Protein AF-A0A284VRV0-F1 (afdb_monomer)

Foldseek 3Di:
DVVVVVVVVVLPDDDDFPDDFDFLVVVVVVCVVPLCQQQFALRVLLCLQCPVWDQDLNDIAGCCQPDDPNDAQFPRVLVSLVSVLSVVQSVCVVVLFGFAAEEEAAPQLCQVVNVVSSLVSLQVCCVVRWYKAKWWDDPPDTGGQLQRDHSLQQQQAPLHLADPVSNVVSCVSPYYHRDPVVSVVSVVQLQVLLVVVVVVVPDDDDPDSSVSNVPPPDPVVSSVSRRVTMTMGTDGAQEAEDELQPPCCVVCVVSRSSSFFSEEYEYEYDPVCLQVRDLVSLVQLVCLRNLFHQDPVRHTGRGRHRHYYYDNDFVVSNVVRHPCPVRHDYRARYQQAALVSLLVLLVVLPFQEPAEFPCLSSLVSLLQNLFQDDDDALVVSVLQNVLRNCVRVVHDDDPVSVVVCCVQPPPPGYGSTPSPTGDGSVRSSVVRNVLDDHHHYNALVVSLVVLVVQCVDPSRVSSSVNSNVLSLLLLLLLLLLLVLQVLVHDPRASVNLQVLVVVLVVLLCCVPPVVDQWDQDPPPGIDGSLVVNLVSCVSSQQCPPNCPLVSVLQVVCCVVPVDGDGPSRSSSVCVVSGHCDPVNVVLAPLVCLQVVHDDDPNNVVSLVSSLVNCCPHVPDDNVNSSSSSSSNSVVVVD

Radius of gyration: 34.04 Å; Cα contacts (8 Å, |Δi|>4): 963; chains: 1; bounding box: 85×49×105 Å

Mean predicted aligned error: 9.81 Å

Solvent-accessible surface area (backbone atoms only — not comparable to full-atom values): 34492 Å² total; per-residue (Å²): 126,74,68,69,55,59,63,54,56,65,72,71,66,84,90,75,69,93,60,85,60,42,42,46,59,58,50,52,51,49,36,72,76,39,48,71,48,50,54,51,27,30,48,48,53,36,51,62,45,48,43,80,53,43,80,54,94,88,40,71,42,41,44,46,42,66,42,79,97,48,45,49,76,46,59,60,66,42,49,44,49,41,54,51,44,40,47,49,33,40,58,31,51,83,73,52,29,41,53,33,34,30,39,30,28,38,83,87,30,50,68,67,55,53,52,57,44,49,54,52,52,52,46,55,43,42,73,78,54,58,36,46,15,40,29,36,45,62,86,96,42,81,47,66,45,77,44,49,49,56,58,56,17,72,55,36,14,91,86,41,68,65,47,67,70,60,22,57,68,53,37,79,53,40,59,44,69,53,46,63,70,54,44,56,50,49,58,54,50,54,46,56,48,52,49,54,51,49,70,71,64,79,64,80,94,67,94,47,61,56,63,52,48,60,64,55,83,52,68,64,62,61,45,49,51,43,39,70,36,33,35,31,34,72,52,71,83,22,64,31,76,47,49,63,67,42,92,56,36,81,74,48,44,64,61,44,47,31,44,8,25,61,20,35,34,39,35,39,43,54,61,91,42,49,83,72,42,61,67,68,53,57,51,52,53,55,26,49,24,53,37,50,34,74,44,97,88,70,44,66,36,63,76,43,50,36,44,41,32,39,33,58,45,60,67,68,58,48,58,72,52,40,100,43,69,93,46,48,42,80,31,52,35,51,55,58,50,20,36,68,31,44,24,54,54,56,67,70,59,70,65,69,42,70,42,67,27,68,65,42,55,50,37,51,16,40,27,37,40,37,31,16,52,93,64,95,45,56,69,59,46,51,54,50,53,54,41,34,40,33,55,67,71,65,42,89,69,54,73,68,44,46,52,56,46,46,77,37,57,37,96,90,47,69,40,72,32,36,62,92,46,50,57,45,70,69,55,51,49,51,54,51,57,71,67,47,45,90,80,34,61,48,24,53,54,58,52,48,54,52,34,56,60,42,33,73,39,84,87,29,26,60,25,25,50,54,29,51,52,51,48,51,38,47,27,40,34,52,53,49,51,25,46,32,23,57,73,72,34,95,88,51,41,69,68,54,53,36,50,54,44,52,49,43,52,52,50,51,45,35,43,73,76,65,66,42,66,58,41,80,42,90,98,78,42,81,41,47,40,68,61,54,44,45,56,48,26,50,61,61,37,26,37,39,78,79,28,50,54,38,53,53,50,54,50,53,44,31,74,76,66,76,44,84,76,53,50,73,57,43,33,58,78,40,57,83,30,53,40,84,45,73,67,57,60,72,52,46,60,41,71,48,52,57,67,75,54,90,68,55,74,68,48,44,53,46,48,48,55,36,39,50,40,32,29,75,76,59,63,28,53,71,73,29,26,53,31,31,51,36,54,28,24,55,64,72,74,108

pLDDT: mean 85.94, std 11.88, range [25.3, 97.81]

Organism: NCBI:txid1392998

Nearest PDB structures (foldseek):
  8ui8-assembly1_E  TM=3.473E-01  e=2.242E-02  Homo sapiens
  8vxm-assembly1_A  TM=2.000E-01  e=1.818E+00  Escherichia coli K-12
  2fxa-assembly3_A  TM=1.779E-01  e=6.002E+00  Bacillus subtilis
  2j4g-assembly2_B  TM=1.588E-01  e=4.958E+00  Bacteroides thetaiotaomicron VPI-5482
  1oe9-assembly1_A  TM=8.820E-02  e=3.225E+00  Gallus gallus

Structure (mmCIF, N/CA/C/O backbone):
data_AF-A0A284VRV0-F1
#
_entry.id   AF-A0A284VRV0-F1
#
loop_
_atom_site.group_PDB
_atom_site.id
_atom_site.type_symbol
_atom_site.label_atom_id
_atom_site.label_alt_id
_atom_site.label_comp_id
_atom_site.label_asym_id
_atom_site.label_entity_id
_atom_site.label_seq_id
_atom_site.pdbx_PDB_ins_code
_atom_site.Cartn_x
_atom_site.Cartn_y
_atom_site.Cartn_z
_atom_site.occupancy
_atom_site.B_iso_or_equiv
_atom_site.auth_seq_id
_atom_site.auth_comp_id
_atom_site.auth_asym_id
_atom_site.auth_atom_id
_atom_site.pdbx_PDB_model_num
ATOM 1 N N . MET A 1 1 ? 28.123 -23.077 -3.177 1.00 32.94 1 MET A N 1
ATOM 2 C CA . MET A 1 1 ? 28.560 -23.080 -4.598 1.00 32.94 1 MET A CA 1
ATOM 3 C C . MET A 1 1 ? 27.574 -23.756 -5.561 1.00 32.94 1 MET A C 1
ATOM 5 O O . MET A 1 1 ? 27.633 -23.444 -6.743 1.00 32.94 1 MET A O 1
ATOM 9 N N . ALA A 1 2 ? 26.661 -24.632 -5.108 1.00 25.94 2 ALA A N 1
ATOM 10 C CA . ALA A 1 2 ? 25.619 -25.221 -5.966 1.00 25.94 2 ALA A CA 1
ATOM 11 C C . ALA A 1 2 ? 24.313 -24.391 -6.037 1.00 25.94 2 ALA A C 1
ATOM 13 O O . ALA A 1 2 ? 23.621 -24.441 -7.048 1.00 25.94 2 ALA A O 1
ATOM 14 N N . GLU A 1 3 ? 24.003 -23.581 -5.017 1.00 25.30 3 GLU A N 1
ATOM 15 C CA . GLU A 1 3 ? 22.788 -22.741 -4.987 1.00 25.30 3 GLU A CA 1
ATOM 16 C C . GLU A 1 3 ? 22.886 -21.486 -5.866 1.00 25.30 3 GLU A C 1
ATOM 18 O O . GLU A 1 3 ? 21.917 -21.110 -6.509 1.00 25.30 3 GLU A O 1
ATOM 23 N N . THR A 1 4 ? 24.080 -20.916 -6.033 1.00 31.72 4 THR A N 1
ATOM 24 C CA . THR A 1 4 ? 24.307 -19.696 -6.833 1.00 31.72 4 THR A CA 1
ATOM 25 C C . THR A 1 4 ? 24.143 -19.915 -8.346 1.00 31.72 4 THR A C 1
ATOM 27 O O . THR A 1 4 ? 23.910 -18.972 -9.093 1.00 31.72 4 THR A O 1
ATOM 30 N N . LYS A 1 5 ? 24.230 -21.168 -8.824 1.00 27.56 5 LYS A N 1
ATOM 31 C CA . LYS A 1 5 ? 23.972 -21.518 -10.235 1.00 27.56 5 LYS A CA 1
ATOM 32 C C . LYS A 1 5 ? 22.479 -21.654 -10.559 1.00 27.56 5 LYS A C 1
ATOM 34 O O . LYS A 1 5 ? 22.118 -21.573 -11.732 1.00 27.56 5 LYS A O 1
ATOM 39 N N . LYS A 1 6 ? 21.610 -21.856 -9.558 1.00 27.56 6 LYS A N 1
ATOM 40 C CA . LYS A 1 6 ? 20.159 -21.985 -9.781 1.00 27.56 6 LYS A CA 1
ATOM 41 C C . LYS A 1 6 ? 19.500 -20.646 -10.131 1.00 27.56 6 LYS A C 1
ATOM 43 O O . LYS A 1 6 ? 18.584 -20.654 -10.948 1.00 27.56 6 LYS A O 1
ATOM 48 N N . ASP A 1 7 ? 20.010 -19.525 -9.621 1.00 36.47 7 ASP A N 1
ATOM 49 C CA . ASP A 1 7 ? 19.468 -18.192 -9.932 1.00 36.47 7 ASP A CA 1
ATOM 50 C C . ASP A 1 7 ? 19.921 -17.654 -11.299 1.00 36.47 7 ASP A C 1
ATOM 52 O O . ASP A 1 7 ? 19.131 -17.047 -12.019 1.00 36.47 7 ASP A O 1
ATOM 56 N N . ILE A 1 8 ? 21.146 -17.972 -11.733 1.00 31.98 8 ILE A N 1
ATOM 57 C CA . ILE A 1 8 ? 21.665 -17.569 -13.055 1.00 31.98 8 ILE A CA 1
ATOM 58 C C . ILE A 1 8 ? 21.028 -18.390 -14.189 1.00 31.98 8 ILE A C 1
ATOM 60 O O . ILE A 1 8 ? 20.723 -17.859 -15.254 1.00 31.98 8 ILE A O 1
ATOM 64 N N . ASN A 1 9 ? 20.719 -19.671 -13.963 1.00 30.38 9 ASN A N 1
ATOM 65 C CA . ASN A 1 9 ? 20.021 -20.478 -14.971 1.00 30.38 9 ASN A CA 1
ATOM 66 C C . ASN A 1 9 ? 18.558 -20.045 -15.186 1.00 30.38 9 ASN A C 1
ATOM 68 O O . ASN A 1 9 ? 17.996 -20.324 -16.241 1.00 30.38 9 ASN A O 1
ATOM 72 N N . LYS A 1 10 ? 17.964 -19.308 -14.236 1.00 31.97 10 LYS A N 1
ATOM 73 C CA . LYS A 1 10 ? 16.644 -18.671 -14.387 1.00 31.97 10 LYS A CA 1
ATOM 74 C C . LYS A 1 10 ? 16.702 -17.348 -15.170 1.00 31.97 10 LYS A C 1
ATOM 76 O O . LYS A 1 10 ? 15.667 -16.850 -15.600 1.00 31.97 10 LYS A O 1
ATOM 81 N N . LEU A 1 11 ? 17.900 -16.785 -15.363 1.00 34.78 11 LEU A N 1
ATOM 82 C CA . LEU A 1 11 ? 18.163 -15.616 -16.212 1.00 34.78 11 LEU A CA 1
ATOM 83 C C . LEU A 1 11 ? 18.418 -15.992 -17.682 1.00 34.78 11 LEU A C 1
ATOM 85 O O . LEU A 1 11 ? 18.244 -15.146 -18.550 1.00 34.78 11 LEU A O 1
ATOM 89 N N . HIS A 1 12 ? 18.788 -17.246 -17.968 1.00 28.36 12 HIS A N 1
ATOM 90 C CA . HIS A 1 12 ? 19.151 -17.706 -19.316 1.00 28.36 12 HIS A CA 1
ATOM 91 C C . HIS A 1 12 ? 18.049 -18.455 -20.081 1.00 28.36 12 HIS A C 1
ATOM 93 O O . HIS A 1 12 ? 18.248 -18.790 -21.249 1.00 28.36 12 HIS A O 1
ATOM 99 N N . SER A 1 13 ? 16.892 -18.723 -19.474 1.00 32.75 13 SER A N 1
ATOM 100 C CA . SER A 1 13 ? 15.768 -19.337 -20.183 1.00 32.75 13 SER A CA 1
ATOM 101 C C . SER A 1 13 ? 14.767 -18.275 -20.635 1.00 32.75 13 SER A C 1
ATOM 103 O O . SER A 1 13 ? 14.106 -17.688 -19.784 1.00 32.75 13 SER A O 1
ATOM 105 N N . GLN A 1 14 ? 14.603 -18.161 -21.957 1.00 39.38 14 GLN A N 1
ATOM 106 C CA . GLN A 1 14 ? 13.520 -17.506 -22.713 1.00 39.38 14 GLN A CA 1
ATOM 107 C C . GLN A 1 14 ? 13.867 -16.163 -23.370 1.00 39.38 14 GLN A C 1
ATOM 109 O O . GLN A 1 14 ? 13.970 -15.114 -22.746 1.00 39.38 14 GLN A O 1
ATOM 114 N N . THR A 1 15 ? 13.971 -16.215 -24.697 1.00 40.28 15 THR A N 1
ATOM 115 C CA . THR A 1 15 ? 13.411 -15.199 -25.601 1.00 40.28 15 THR A CA 1
ATOM 116 C C . THR A 1 15 ? 13.102 -15.901 -26.925 1.00 40.28 15 THR A C 1
ATOM 118 O O . THR A 1 15 ? 13.783 -15.743 -27.929 1.00 40.28 15 THR A O 1
ATOM 121 N N . GLN A 1 16 ? 12.100 -16.778 -26.900 1.00 41.66 16 GLN A N 1
ATOM 122 C CA . GLN A 1 16 ? 11.391 -17.187 -28.111 1.00 41.66 16 GLN A CA 1
ATOM 123 C C . GLN A 1 16 ? 9.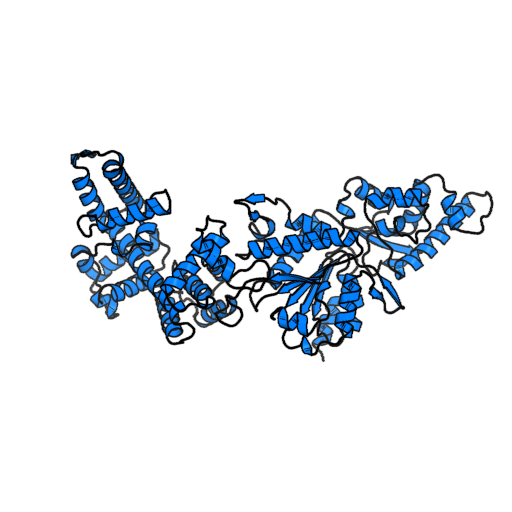949 -16.748 -27.913 1.00 41.66 16 GLN A C 1
ATOM 125 O O . GLN A 1 16 ? 9.170 -17.419 -27.240 1.00 41.66 16 GLN A O 1
ATOM 130 N N . SER A 1 17 ? 9.633 -15.573 -28.454 1.00 44.28 17 SER A N 1
ATOM 131 C CA . SER A 1 17 ? 8.262 -15.083 -28.529 1.00 44.28 17 SER A CA 1
ATOM 132 C C . SER A 1 17 ? 7.432 -16.105 -29.310 1.00 44.28 17 SER A C 1
ATOM 134 O O . SER A 1 17 ? 7.762 -16.431 -30.446 1.00 44.28 17 SER A O 1
ATOM 136 N N . LEU A 1 18 ? 6.360 -16.623 -28.704 1.00 43.12 18 LEU A N 1
ATOM 137 C CA . LEU A 1 18 ? 5.435 -17.601 -29.305 1.00 43.12 18 LEU A CA 1
ATOM 138 C C . LEU A 1 18 ? 4.545 -17.008 -30.422 1.00 43.12 18 LEU A C 1
ATOM 140 O O . LEU A 1 18 ? 3.635 -17.678 -30.907 1.00 43.12 18 LEU A O 1
ATOM 144 N N . PHE A 1 19 ? 4.771 -15.754 -30.820 1.00 54.25 19 PHE A N 1
ATOM 145 C CA . PHE A 1 19 ? 3.961 -15.047 -31.809 1.00 54.25 19 PHE A CA 1
ATOM 146 C C . PHE A 1 19 ? 4.626 -15.056 -33.189 1.00 54.25 19 PHE A C 1
ATOM 148 O O . PHE A 1 19 ? 5.822 -14.799 -33.316 1.00 54.25 19 PHE A O 1
ATOM 155 N N . SER A 1 20 ? 3.833 -15.291 -34.238 1.00 67.38 20 SER A N 1
ATOM 156 C CA . SER A 1 20 ? 4.260 -15.069 -35.622 1.00 67.38 20 SER A CA 1
ATOM 157 C C . SER A 1 20 ? 4.638 -13.597 -35.804 1.00 67.38 20 SER A C 1
ATOM 159 O O . SER A 1 20 ? 3.811 -12.720 -35.549 1.00 67.38 20 SER A O 1
ATOM 161 N N . GLY A 1 21 ? 5.879 -13.326 -36.213 1.00 82.31 21 GLY A N 1
ATOM 162 C CA . GLY A 1 21 ? 6.344 -11.957 -36.433 1.00 82.31 21 GLY A CA 1
ATOM 163 C C . GLY A 1 21 ? 5.546 -11.249 -37.531 1.00 82.31 21 GLY A C 1
ATOM 164 O O . GLY A 1 21 ? 5.240 -11.857 -38.556 1.00 82.31 21 GLY A O 1
ATOM 165 N N . ILE A 1 22 ? 5.230 -9.972 -37.314 1.00 92.94 22 ILE A N 1
ATOM 166 C CA . ILE A 1 22 ? 4.605 -9.087 -38.308 1.00 92.94 22 ILE A CA 1
ATOM 167 C C . ILE A 1 22 ? 5.677 -8.309 -39.083 1.00 92.94 22 ILE A C 1
ATOM 169 O O . ILE A 1 22 ? 6.852 -8.278 -38.685 1.00 92.94 22 ILE A O 1
ATOM 173 N N . SER A 1 23 ? 5.284 -7.691 -40.196 1.00 95.19 23 SER A N 1
ATOM 174 C CA . SER A 1 23 ? 6.172 -6.815 -40.965 1.00 95.19 23 SER A CA 1
ATOM 175 C C . SER A 1 23 ? 6.422 -5.482 -40.238 1.00 95.19 23 SER A C 1
ATOM 177 O O . SER A 1 23 ? 5.729 -5.125 -39.277 1.00 95.19 23 SER A O 1
ATOM 179 N N . PHE A 1 24 ? 7.444 -4.741 -40.662 1.00 95.25 24 PHE A N 1
ATOM 180 C CA . PHE A 1 24 ? 7.716 -3.413 -40.121 1.00 95.25 24 PHE A CA 1
ATOM 181 C C . PHE A 1 24 ? 6.648 -2.402 -40.566 1.00 95.25 24 PHE A C 1
ATOM 183 O O . PHE A 1 24 ? 6.247 -1.551 -39.769 1.00 95.25 24 PHE A O 1
ATOM 190 N N . SER A 1 25 ? 6.136 -2.521 -41.793 1.00 94.38 25 SER A N 1
ATOM 191 C CA . SER A 1 25 ? 5.016 -1.717 -42.295 1.00 94.38 25 SER A CA 1
ATOM 192 C C . SER A 1 25 ? 3.728 -1.931 -41.493 1.00 94.38 25 SER A C 1
ATOM 194 O O . SER A 1 25 ? 3.096 -0.940 -41.114 1.00 94.38 25 SER A O 1
ATOM 196 N N . ASP A 1 26 ? 3.390 -3.176 -41.137 1.00 95.06 26 ASP A N 1
ATOM 197 C CA . ASP A 1 26 ? 2.251 -3.481 -40.254 1.00 95.06 26 ASP A CA 1
ATOM 198 C C . ASP A 1 26 ? 2.418 -2.806 -38.888 1.00 95.06 26 ASP A C 1
ATOM 200 O O . ASP A 1 26 ? 1.497 -2.174 -38.371 1.00 95.06 26 ASP A O 1
ATOM 204 N N . TYR A 1 27 ? 3.622 -2.879 -38.312 1.00 95.44 27 TYR A N 1
ATOM 205 C CA . TYR A 1 27 ? 3.932 -2.185 -37.065 1.00 95.44 27 TYR A CA 1
ATOM 206 C C . TYR A 1 27 ? 3.759 -0.661 -37.188 1.00 95.44 27 TYR A C 1
ATOM 208 O O . TYR A 1 27 ? 3.165 -0.036 -36.307 1.00 95.44 27 TYR A O 1
ATOM 216 N N . LEU A 1 28 ? 4.224 -0.045 -38.281 1.00 94.62 28 LEU A N 1
ATOM 217 C CA . LEU A 1 28 ? 4.024 1.389 -38.510 1.00 94.62 28 LEU A CA 1
ATOM 218 C C . LEU A 1 28 ? 2.543 1.752 -38.664 1.00 94.62 28 LEU A C 1
ATOM 220 O O . LEU A 1 28 ? 2.145 2.832 -38.223 1.00 94.62 28 LEU A O 1
ATOM 224 N N . ALA A 1 29 ? 1.729 0.886 -39.272 1.00 94.44 29 ALA A N 1
ATOM 225 C CA . ALA A 1 29 ? 0.285 1.081 -39.351 1.00 94.44 29 ALA A CA 1
ATOM 226 C C . ALA A 1 29 ? -0.350 1.081 -37.951 1.00 94.44 29 ALA A C 1
ATOM 228 O O . ALA A 1 29 ? -1.092 2.010 -37.629 1.00 94.44 29 ALA A O 1
ATOM 229 N N . LEU A 1 30 ? 0.039 0.132 -37.091 1.00 94.56 30 LEU A N 1
ATOM 230 C CA . LEU A 1 30 ? -0.410 0.079 -35.697 1.00 94.56 30 LEU A CA 1
ATOM 231 C C . LEU A 1 30 ? -0.035 1.351 -34.921 1.00 94.56 30 LEU A C 1
ATOM 233 O O . LEU A 1 30 ? -0.879 1.924 -34.242 1.00 94.56 30 LEU A O 1
ATOM 237 N N . VAL A 1 31 ? 1.204 1.841 -35.048 1.00 93.75 31 VAL A N 1
ATOM 238 C CA . VAL A 1 31 ? 1.651 3.075 -34.365 1.00 93.75 31 VAL A CA 1
ATOM 239 C C . VAL A 1 31 ? 0.930 4.325 -34.883 1.00 93.75 31 VAL A C 1
ATOM 241 O O . VAL A 1 31 ? 0.703 5.272 -34.126 1.00 93.75 31 VAL A O 1
ATOM 244 N N . LYS A 1 32 ? 0.574 4.360 -36.174 1.00 92.94 32 LYS A N 1
ATOM 245 C CA . LYS A 1 32 ? -0.222 5.456 -36.751 1.00 92.94 32 LYS A CA 1
ATOM 246 C C . LYS A 1 32 ? -1.651 5.461 -36.212 1.00 92.94 32 LYS A C 1
ATOM 248 O O . LYS A 1 32 ? -2.198 6.547 -36.031 1.00 92.94 32 LYS A O 1
ATOM 253 N N . GLU A 1 33 ? -2.229 4.283 -35.991 1.00 93.81 33 GLU A N 1
ATOM 254 C CA . GLU A 1 33 ? -3.568 4.110 -35.424 1.00 93.81 33 GLU A CA 1
ATOM 255 C C . GLU A 1 33 ? -3.593 4.435 -33.924 1.00 93.81 33 GLU A C 1
ATOM 257 O O . GLU A 1 33 ? -4.429 5.221 -33.477 1.00 93.81 33 GLU A O 1
ATOM 262 N N . ASP A 1 34 ? -2.635 3.901 -33.164 1.00 91.19 34 ASP A N 1
ATOM 263 C CA . ASP A 1 34 ? -2.449 4.178 -31.742 1.00 91.19 34 ASP A CA 1
ATOM 264 C C . ASP A 1 34 ? -0.977 4.471 -31.416 1.00 91.19 34 ASP A C 1
ATOM 266 O O . ASP A 1 34 ? -0.129 3.581 -31.287 1.00 91.19 34 ASP A O 1
ATOM 270 N N . SER A 1 35 ? -0.678 5.752 -31.186 1.00 90.06 35 SER A N 1
ATOM 271 C CA . SER A 1 35 ? 0.667 6.202 -30.819 1.00 90.06 35 SER A CA 1
ATOM 272 C C . SER A 1 35 ? 1.127 5.693 -29.449 1.00 90.06 35 SER A C 1
ATOM 274 O O . SER A 1 35 ? 2.331 5.700 -29.175 1.00 90.06 35 SER A O 1
ATOM 276 N N . SER A 1 36 ? 0.218 5.194 -28.598 1.00 88.44 36 SER A N 1
ATOM 277 C CA . SER A 1 36 ? 0.578 4.620 -27.298 1.00 88.44 36 SER A CA 1
ATOM 278 C C . SER A 1 36 ? 1.492 3.396 -27.439 1.00 88.44 36 SER A C 1
ATOM 280 O O . SER A 1 36 ? 2.275 3.103 -26.534 1.00 88.44 36 SER A O 1
ATOM 282 N N . ILE A 1 37 ? 1.468 2.708 -28.584 1.00 91.12 37 ILE A N 1
ATOM 283 C CA . ILE A 1 37 ? 2.298 1.529 -28.866 1.00 91.12 37 ILE A CA 1
ATOM 284 C C . ILE A 1 37 ? 3.802 1.847 -28.794 1.00 91.12 37 ILE A C 1
ATOM 286 O O . ILE A 1 37 ? 4.589 1.007 -28.344 1.00 91.12 37 ILE A O 1
ATOM 290 N N . ALA A 1 38 ? 4.197 3.068 -29.161 1.00 91.00 38 ALA A N 1
ATOM 291 C CA . ALA A 1 38 ? 5.584 3.541 -29.130 1.00 91.00 38 ALA A CA 1
ATOM 292 C C . ALA A 1 38 ? 5.935 4.336 -27.849 1.00 91.00 38 ALA A C 1
ATOM 294 O O . ALA A 1 38 ? 7.030 4.890 -27.725 1.00 91.00 38 ALA A O 1
ATOM 295 N N . GLU A 1 39 ? 5.022 4.381 -26.871 1.00 89.75 39 GLU A N 1
ATOM 296 C CA . GLU A 1 39 ? 5.199 5.087 -25.599 1.00 89.75 39 GLU A CA 1
ATOM 297 C C . GLU A 1 39 ? 6.416 4.559 -24.812 1.00 89.75 39 GLU A C 1
ATOM 299 O O . GLU A 1 39 ? 6.669 3.343 -24.735 1.00 89.75 39 GLU A O 1
ATOM 304 N N . LYS A 1 40 ? 7.159 5.485 -24.188 1.00 89.56 40 LYS A N 1
ATOM 305 C CA . LYS A 1 40 ? 8.309 5.164 -23.329 1.00 89.56 40 LYS A CA 1
ATOM 306 C C . LYS A 1 40 ? 7.860 4.530 -22.013 1.00 89.56 40 LYS A C 1
ATOM 308 O O . LYS A 1 40 ? 6.751 4.765 -21.528 1.00 89.56 40 LYS A O 1
ATOM 313 N N . SER A 1 41 ? 8.748 3.768 -21.384 1.00 91.31 41 SER A N 1
ATOM 314 C CA . SER A 1 41 ? 8.482 3.020 -20.144 1.00 91.31 41 SER A CA 1
ATOM 315 C C . SER A 1 41 ? 7.861 3.874 -19.026 1.00 91.31 41 SER A C 1
ATOM 317 O O . SER A 1 41 ? 6.857 3.475 -18.436 1.00 91.31 41 SER A O 1
ATOM 319 N N . ALA A 1 42 ? 8.411 5.064 -18.765 1.00 91.06 42 ALA A N 1
ATOM 320 C CA . ALA A 1 42 ? 7.948 5.961 -17.707 1.00 91.06 42 ALA A CA 1
ATOM 321 C C . ALA A 1 42 ? 6.592 6.609 -18.007 1.00 91.06 42 ALA A C 1
ATOM 323 O O . ALA A 1 42 ? 5.771 6.759 -17.102 1.00 91.06 42 ALA A O 1
ATOM 324 N N . GLN A 1 43 ? 6.344 6.964 -19.269 1.00 91.00 43 GLN A N 1
ATOM 325 C CA . GLN A 1 43 ? 5.052 7.486 -19.721 1.00 91.00 43 GLN A CA 1
ATOM 326 C C . GLN A 1 43 ? 3.974 6.405 -19.563 1.00 91.00 43 GLN A C 1
ATOM 328 O O . GLN A 1 43 ? 2.962 6.638 -18.900 1.00 91.00 43 GLN A O 1
ATOM 333 N N . ARG A 1 44 ? 4.277 5.181 -20.016 1.00 91.94 44 ARG A N 1
ATOM 334 C CA . ARG A 1 44 ? 3.400 4.014 -19.877 1.00 91.94 44 ARG A CA 1
ATOM 335 C C . ARG A 1 44 ? 3.073 3.727 -18.418 1.00 91.94 44 ARG A C 1
ATOM 337 O O . ARG A 1 44 ? 1.906 3.578 -18.066 1.00 91.94 44 ARG A O 1
ATOM 344 N N . LEU A 1 45 ? 4.086 3.686 -17.551 1.00 92.88 45 LEU A N 1
ATOM 345 C CA . LEU A 1 45 ? 3.877 3.444 -16.125 1.00 92.88 45 LEU A CA 1
ATOM 346 C C . LEU A 1 45 ? 3.001 4.537 -15.495 1.00 92.88 45 LEU A C 1
ATOM 348 O O . LEU A 1 45 ? 2.069 4.231 -14.751 1.00 92.88 45 LEU A O 1
ATOM 352 N N . TYR A 1 46 ? 3.249 5.806 -15.833 1.00 93.44 46 TYR A N 1
ATOM 353 C CA . TYR A 1 46 ? 2.427 6.921 -15.368 1.00 93.44 46 TYR A CA 1
ATOM 354 C C . TYR A 1 46 ? 0.971 6.811 -15.843 1.00 93.44 46 TYR A C 1
ATOM 356 O O . TYR A 1 46 ? 0.062 7.023 -15.036 1.00 93.44 46 TYR A O 1
ATOM 364 N N . ARG A 1 47 ? 0.745 6.444 -17.112 1.00 92.25 47 ARG A N 1
ATOM 365 C CA . ARG A 1 47 ? -0.584 6.220 -17.702 1.00 92.25 47 ARG A CA 1
ATOM 366 C C . ARG A 1 47 ? -1.341 5.106 -16.980 1.00 92.25 47 ARG A C 1
ATOM 368 O O . ARG A 1 47 ? -2.500 5.311 -16.629 1.00 92.25 47 ARG A O 1
ATOM 375 N N . ILE A 1 48 ? -0.689 3.967 -16.724 1.00 91.62 48 ILE A N 1
ATOM 376 C CA . ILE A 1 48 ? -1.283 2.827 -16.001 1.00 91.62 48 ILE A CA 1
ATOM 377 C C . ILE A 1 48 ? -1.738 3.262 -14.604 1.00 91.62 48 ILE A C 1
ATOM 379 O O . ILE A 1 48 ? -2.891 3.056 -14.232 1.00 91.62 48 ILE A O 1
ATOM 383 N N . ILE A 1 49 ? -0.848 3.900 -13.840 1.00 93.12 49 ILE A N 1
ATOM 384 C CA . ILE A 1 49 ? -1.121 4.283 -12.448 1.00 93.12 49 ILE A CA 1
ATOM 385 C C . ILE A 1 49 ? -2.166 5.405 -12.363 1.00 93.12 49 ILE A C 1
ATOM 387 O O . ILE A 1 49 ? -3.008 5.422 -11.464 1.00 93.12 49 ILE A O 1
ATOM 391 N N . SER A 1 50 ? -2.101 6.365 -13.285 1.00 90.88 50 SER A N 1
ATOM 392 C CA . SER A 1 50 ? -2.982 7.539 -13.299 1.00 90.88 50 SER A CA 1
ATOM 393 C C . SER A 1 50 ? -4.304 7.285 -14.018 1.00 90.88 50 SER A C 1
ATOM 395 O O . SER A 1 50 ? -5.117 8.206 -14.143 1.00 90.88 50 SER A O 1
ATOM 397 N N . ALA A 1 51 ? -4.544 6.051 -14.467 1.00 85.31 51 ALA A N 1
ATOM 398 C CA . ALA A 1 51 ? -5.821 5.646 -15.020 1.00 85.31 51 ALA A CA 1
ATOM 399 C C . ALA A 1 51 ? -6.933 5.951 -14.005 1.00 85.31 51 ALA A C 1
ATOM 401 O O . ALA A 1 51 ? -6.878 5.543 -12.844 1.00 85.31 51 ALA A O 1
ATOM 402 N N . ASN A 1 52 ? -7.950 6.691 -14.449 1.00 83.62 52 ASN A N 1
ATOM 403 C CA . ASN A 1 52 ? -9.072 7.134 -13.618 1.00 83.62 52 ASN A CA 1
ATOM 404 C C . ASN A 1 52 ? -8.694 8.061 -12.452 1.00 83.62 52 ASN A C 1
ATOM 406 O O . ASN A 1 52 ? -9.441 8.118 -11.479 1.00 83.62 52 ASN A O 1
ATOM 410 N N . TYR A 1 53 ? -7.575 8.787 -12.526 1.00 84.56 53 TYR A N 1
ATOM 411 C CA . TYR A 1 53 ? -7.204 9.802 -11.536 1.00 84.56 53 TYR A CA 1
ATOM 412 C C . TYR A 1 53 ? -8.373 10.747 -11.195 1.00 84.56 53 TYR A C 1
ATOM 414 O O . TYR A 1 53 ? -9.065 11.254 -12.083 1.00 84.56 53 TYR A O 1
ATOM 422 N N . ARG A 1 54 ? -8.562 11.025 -9.898 1.00 82.25 54 ARG A N 1
ATOM 423 C CA . ARG A 1 54 ? -9.591 11.950 -9.393 1.00 82.25 54 ARG A CA 1
ATOM 424 C C . ARG A 1 54 ? -8.987 12.944 -8.410 1.00 82.25 54 ARG A C 1
ATOM 426 O O . ARG A 1 54 ? -8.029 12.648 -7.698 1.00 82.25 54 ARG A O 1
ATOM 433 N N . LYS A 1 55 ? -9.581 14.136 -8.343 1.00 72.81 55 LYS A N 1
ATOM 434 C CA . LYS A 1 55 ? -9.356 15.078 -7.239 1.00 72.81 55 LYS A CA 1
ATOM 435 C C . LYS A 1 55 ? -10.496 14.915 -6.240 1.00 72.81 55 LYS A C 1
ATOM 437 O O . LYS A 1 55 ? -11.641 15.166 -6.601 1.00 72.81 55 LYS A O 1
ATOM 442 N N . SER A 1 56 ? -10.184 14.533 -5.006 1.00 60.81 56 SER A N 1
ATOM 443 C CA . SER A 1 56 ? -11.155 14.436 -3.910 1.00 60.81 56 SER A CA 1
ATOM 444 C C . SER A 1 56 ? -10.604 15.168 -2.692 1.00 60.81 56 SER A C 1
ATOM 446 O O . SER A 1 56 ? -9.456 14.952 -2.314 1.00 60.81 56 SER A O 1
ATOM 448 N N . GLY A 1 57 ? -11.368 16.104 -2.119 1.00 56.44 57 GLY A N 1
ATOM 449 C CA . GLY A 1 57 ? -10.948 16.845 -0.919 1.00 56.44 57 GLY A CA 1
ATOM 450 C C . GLY A 1 57 ? -9.624 17.619 -1.050 1.00 56.44 57 GLY A C 1
ATOM 451 O O . GLY A 1 57 ? -8.949 17.844 -0.054 1.00 56.44 57 GLY A O 1
ATOM 452 N N . GLY A 1 58 ? -9.211 17.990 -2.270 1.00 59.16 58 GLY A N 1
ATOM 453 C CA . GLY A 1 58 ? -7.908 18.622 -2.538 1.00 59.16 58 GLY A CA 1
ATOM 454 C C . GLY A 1 58 ? -6.726 17.647 -2.651 1.00 59.16 58 GLY A C 1
ATOM 455 O O . GLY A 1 58 ? -5.643 18.057 -3.070 1.00 59.16 58 GLY A O 1
ATOM 456 N N . LEU A 1 59 ? -6.934 16.359 -2.367 1.00 61.69 59 LEU A N 1
ATOM 457 C CA . LEU A 1 59 ? -5.946 15.298 -2.531 1.00 61.69 59 LEU A CA 1
ATOM 458 C C . LEU A 1 59 ? -6.045 14.658 -3.922 1.00 61.69 59 LEU A C 1
ATOM 460 O O . LEU A 1 59 ? -7.107 14.591 -4.550 1.00 61.69 59 LEU A O 1
ATOM 464 N N . ARG A 1 60 ? -4.889 14.209 -4.416 1.00 71.88 60 ARG A N 1
ATOM 465 C CA . ARG A 1 60 ? -4.767 13.441 -5.656 1.00 71.88 60 ARG A CA 1
ATOM 466 C C . ARG A 1 60 ? -5.057 11.980 -5.351 1.00 71.88 60 ARG A C 1
ATOM 468 O O . ARG A 1 60 ? -4.275 11.353 -4.644 1.00 71.88 60 ARG A O 1
ATOM 475 N N . GLU A 1 61 ? -6.143 11.450 -5.895 1.00 78.50 61 GLU A N 1
ATOM 476 C CA . GLU A 1 61 ? -6.501 10.046 -5.731 1.00 78.50 61 GLU A CA 1
ATOM 477 C C . GLU A 1 61 ? -6.141 9.248 -6.981 1.00 78.50 61 GLU A C 1
ATOM 479 O O . GLU A 1 61 ? -6.501 9.619 -8.101 1.00 78.50 61 GLU A O 1
ATOM 484 N N . TYR A 1 62 ? -5.450 8.130 -6.765 1.00 87.56 62 TYR A N 1
ATOM 485 C CA . TYR A 1 62 ? -5.061 7.181 -7.802 1.00 87.56 62 TYR A CA 1
ATOM 486 C C . TYR A 1 62 ? -5.789 5.859 -7.537 1.00 87.56 62 TYR A C 1
ATOM 488 O O . TYR A 1 62 ? -5.306 5.066 -6.721 1.00 87.56 62 TYR A O 1
ATOM 496 N N . PRO A 1 63 ? -6.952 5.610 -8.178 1.00 86.38 63 PRO A N 1
ATOM 497 C CA . PRO A 1 63 ? -7.750 4.408 -7.927 1.00 86.38 63 PRO A CA 1
ATOM 498 C C . PRO A 1 63 ? -6.969 3.108 -8.100 1.00 86.38 63 PRO A C 1
ATOM 500 O O . PRO A 1 63 ? -7.241 2.152 -7.379 1.00 86.38 63 PRO A O 1
ATOM 503 N N . PHE A 1 64 ? -5.945 3.109 -8.965 1.00 90.00 64 PHE A N 1
ATOM 504 C CA . PHE A 1 64 ? -5.005 2.002 -9.134 1.00 90.00 64 PHE A CA 1
ATOM 505 C C . PHE A 1 64 ? -4.482 1.453 -7.798 1.00 90.00 64 PHE A C 1
ATOM 507 O O . PHE A 1 64 ? -4.424 0.246 -7.640 1.00 90.00 64 PHE A O 1
ATOM 514 N N . PHE A 1 65 ? -4.171 2.297 -6.809 1.00 89.31 65 PHE A N 1
ATOM 515 C CA . PHE A 1 65 ? -3.695 1.825 -5.502 1.00 89.31 65 PHE A CA 1
ATOM 516 C C . PHE A 1 65 ? -4.772 1.764 -4.412 1.00 89.31 65 PHE A C 1
ATOM 518 O O . PHE A 1 65 ? -4.497 1.287 -3.313 1.00 89.31 65 PHE A O 1
ATOM 525 N N . LYS A 1 66 ? -5.984 2.264 -4.669 1.00 83.38 66 LYS A N 1
ATOM 526 C CA . LYS A 1 66 ? -7.040 2.417 -3.651 1.00 83.38 66 LYS A CA 1
ATOM 527 C C . LYS A 1 66 ? -8.128 1.352 -3.760 1.00 83.38 66 LYS A C 1
ATOM 529 O O . LYS A 1 66 ? -8.749 1.001 -2.757 1.00 83.38 66 LYS A O 1
ATOM 534 N N . GLU A 1 67 ? -8.352 0.833 -4.961 1.00 84.12 67 GLU A N 1
ATOM 535 C CA . GLU A 1 67 ? -9.506 0.002 -5.288 1.00 84.12 67 GLU A CA 1
ATOM 536 C C . GLU A 1 67 ? -9.094 -1.267 -6.049 1.00 84.12 67 GLU A C 1
ATOM 538 O O . GLU A 1 67 ? -8.061 -1.333 -6.717 1.00 84.12 67 GLU A O 1
ATOM 543 N N . GLY A 1 68 ? -9.930 -2.302 -5.950 1.00 84.94 68 GLY A N 1
ATOM 544 C CA . GLY A 1 68 ? -9.749 -3.548 -6.689 1.00 84.94 68 GLY A CA 1
ATOM 545 C C . GLY A 1 68 ? -8.501 -4.343 -6.290 1.00 84.94 68 GLY A C 1
ATOM 546 O O . GLY A 1 68 ? -8.056 -4.338 -5.144 1.00 84.94 68 GLY A O 1
ATOM 547 N N . LYS A 1 69 ? -7.951 -5.076 -7.259 1.00 84.88 69 LYS A N 1
ATOM 548 C CA . LYS A 1 69 ? -6.878 -6.067 -7.051 1.00 84.88 69 LYS A CA 1
ATOM 549 C C . LYS A 1 69 ? -5.491 -5.486 -6.757 1.00 84.88 69 LYS A C 1
ATOM 551 O O . LYS A 1 69 ? -4.606 -6.220 -6.333 1.00 84.88 69 LYS A O 1
ATOM 556 N N . TYR A 1 70 ? -5.306 -4.193 -6.999 1.00 88.00 70 TYR A N 1
ATOM 557 C CA . TYR A 1 70 ? -4.048 -3.466 -6.806 1.00 88.00 70 TYR A CA 1
ATOM 558 C C . TYR A 1 70 ? -4.065 -2.593 -5.549 1.00 88.00 70 TYR A C 1
ATOM 560 O O . TYR A 1 70 ? -3.182 -1.764 -5.336 1.00 88.00 70 TYR A O 1
ATOM 568 N N . LYS A 1 71 ? -5.085 -2.784 -4.706 1.00 89.00 71 LYS A N 1
ATOM 569 C CA . LYS A 1 71 ? -5.270 -2.029 -3.478 1.00 89.00 71 LYS A CA 1
ATOM 570 C C . LYS A 1 71 ? -4.103 -2.242 -2.512 1.00 89.00 71 LYS A C 1
ATOM 572 O O . LYS A 1 71 ? -3.882 -3.353 -2.022 1.00 89.00 71 LYS A O 1
ATOM 577 N N . ILE A 1 72 ? -3.445 -1.142 -2.166 1.00 89.19 72 ILE A N 1
ATOM 578 C CA . ILE A 1 72 ? -2.494 -1.045 -1.062 1.00 89.19 72 ILE A CA 1
ATOM 579 C C . ILE A 1 72 ? -3.251 -0.468 0.133 1.00 89.19 72 ILE A C 1
ATOM 581 O O . ILE A 1 72 ? -3.950 0.537 0.013 1.00 89.19 72 ILE A O 1
ATOM 585 N N . GLU A 1 73 ? -3.167 -1.142 1.281 1.00 88.62 73 GLU A N 1
ATOM 586 C CA . GLU A 1 73 ? -3.777 -0.615 2.501 1.00 88.62 73 GLU A CA 1
ATOM 587 C C . GLU A 1 73 ? -2.911 0.513 3.053 1.00 88.62 73 GLU A C 1
ATOM 589 O O . GLU A 1 73 ? -1.730 0.331 3.353 1.00 88.62 73 GLU A O 1
ATOM 594 N N . GLY A 1 74 ? -3.533 1.676 3.196 1.00 84.38 74 GLY A N 1
ATOM 595 C CA . GLY A 1 74 ? -2.877 2.893 3.631 1.00 84.38 74 GLY A CA 1
ATOM 596 C C . GLY A 1 74 ? -1.857 3.446 2.628 1.00 84.38 74 GLY A C 1
ATOM 597 O O . GLY A 1 74 ? -1.814 3.052 1.465 1.00 84.38 74 GLY A O 1
ATOM 598 N N . LEU A 1 75 ? -1.020 4.381 3.089 1.00 87.12 75 LEU A N 1
ATOM 599 C CA . LEU A 1 75 ? 0.044 5.039 2.307 1.00 87.12 75 LEU A CA 1
ATOM 600 C C . LEU A 1 75 ? -0.446 5.937 1.165 1.00 87.12 75 LEU A C 1
ATOM 602 O O . LEU A 1 75 ? 0.363 6.310 0.316 1.00 87.12 75 LEU A O 1
ATOM 606 N N . PHE A 1 76 ? -1.721 6.332 1.130 1.00 83.75 76 PHE A N 1
ATOM 607 C CA . PHE A 1 76 ? -2.280 7.052 -0.026 1.00 83.75 76 PHE A CA 1
ATOM 608 C C . PHE A 1 76 ? -1.501 8.317 -0.390 1.00 83.75 76 PHE A C 1
ATOM 610 O O . PHE A 1 76 ? -1.281 8.616 -1.563 1.00 83.75 76 PHE A O 1
ATOM 617 N N . GLU A 1 77 ? -1.021 9.034 0.619 1.00 83.38 77 GLU A N 1
ATOM 618 C CA . GLU A 1 77 ? -0.220 10.227 0.411 1.00 83.38 77 GLU A CA 1
ATOM 619 C C . GLU A 1 77 ? 1.193 9.913 -0.119 1.00 83.38 77 GLU A C 1
ATOM 621 O O . GLU A 1 77 ? 1.619 10.507 -1.115 1.00 83.38 77 GLU A O 1
ATOM 626 N N . SER A 1 78 ? 1.879 8.916 0.455 1.00 87.69 78 SER A N 1
ATOM 627 C CA . SER A 1 78 ? 3.193 8.458 -0.014 1.00 87.69 78 SER A CA 1
ATOM 628 C C . SER A 1 78 ? 3.120 7.935 -1.450 1.00 87.69 78 SER A C 1
ATOM 630 O O . SER A 1 78 ? 3.992 8.225 -2.271 1.00 87.69 78 SER A O 1
ATOM 632 N N . LEU A 1 79 ? 2.037 7.232 -1.786 1.00 89.88 79 LEU A N 1
ATOM 633 C CA . LEU A 1 79 ? 1.733 6.795 -3.145 1.00 89.88 79 LEU A CA 1
ATOM 634 C C . LEU A 1 79 ? 1.499 7.994 -4.065 1.00 89.88 79 LEU A C 1
ATOM 636 O O . LEU A 1 79 ? 2.020 8.022 -5.175 1.00 89.88 79 LEU A O 1
ATOM 640 N N . GLY A 1 80 ? 0.815 9.041 -3.603 1.00 88.56 80 GLY A N 1
ATOM 641 C CA . GLY A 1 80 ? 0.662 10.274 -4.372 1.00 88.56 80 GLY A CA 1
ATOM 642 C C . GLY A 1 80 ? 1.990 10.966 -4.708 1.00 88.56 80 GLY A C 1
ATOM 643 O O . GLY A 1 80 ? 2.141 11.492 -5.820 1.00 88.56 80 GLY A O 1
ATOM 644 N N . ARG A 1 81 ? 2.972 10.926 -3.796 1.00 88.38 81 ARG A N 1
ATOM 645 C CA . ARG A 1 81 ? 4.353 11.377 -4.059 1.00 88.38 81 ARG A CA 1
ATOM 646 C C . ARG A 1 81 ? 5.073 10.448 -5.030 1.00 88.38 81 ARG A C 1
ATOM 648 O O . ARG A 1 81 ? 5.719 10.936 -5.954 1.00 88.38 81 ARG A O 1
ATOM 655 N N . PHE A 1 82 ? 4.913 9.136 -4.875 1.00 92.75 82 PHE A N 1
ATOM 656 C CA . PHE A 1 82 ? 5.457 8.154 -5.810 1.00 92.75 82 PHE A CA 1
ATOM 657 C C . PHE A 1 82 ? 4.988 8.423 -7.245 1.00 92.75 82 PHE A C 1
ATOM 659 O O . PHE A 1 82 ? 5.818 8.556 -8.144 1.00 92.75 82 PHE A O 1
ATOM 666 N N . VAL A 1 83 ? 3.681 8.618 -7.459 1.00 92.62 83 VAL A N 1
ATOM 667 C CA . VAL A 1 83 ? 3.144 8.917 -8.797 1.00 92.62 83 VAL A CA 1
ATOM 668 C C . VAL A 1 83 ? 3.707 10.228 -9.354 1.00 92.62 83 VAL A C 1
ATOM 670 O O . VAL A 1 83 ? 3.989 10.327 -10.548 1.00 92.62 83 VAL A O 1
ATOM 673 N N . ARG A 1 84 ? 3.934 11.235 -8.498 1.00 90.69 84 ARG A N 1
ATOM 674 C CA . ARG A 1 84 ? 4.622 12.472 -8.900 1.00 90.69 84 ARG A CA 1
ATOM 675 C C . ARG A 1 84 ? 6.067 12.201 -9.335 1.00 90.69 84 ARG A C 1
ATOM 677 O O . ARG A 1 84 ? 6.500 12.792 -10.318 1.00 90.69 84 ARG A O 1
ATOM 684 N N . GLY A 1 85 ? 6.780 11.312 -8.649 1.00 91.56 85 GLY A N 1
ATOM 685 C CA . GLY A 1 85 ? 8.113 10.855 -9.044 1.00 91.56 85 GLY A CA 1
ATOM 686 C C . GLY A 1 85 ? 8.115 10.212 -10.427 1.00 91.56 85 GLY A C 1
ATOM 687 O O . GLY A 1 85 ? 8.866 10.645 -11.296 1.00 91.56 85 GLY A O 1
ATOM 688 N N . VAL A 1 86 ? 7.204 9.267 -10.675 1.00 92.62 86 VAL A N 1
ATOM 689 C CA . VAL A 1 86 ? 7.049 8.627 -11.996 1.00 92.62 86 VAL A CA 1
ATOM 690 C C . VAL A 1 86 ? 6.724 9.663 -13.082 1.00 92.62 86 VAL A C 1
ATOM 692 O O . VAL A 1 86 ? 7.314 9.633 -14.161 1.00 92.62 86 VAL A O 1
ATOM 695 N N . TYR A 1 87 ? 5.856 10.637 -12.787 1.00 92.19 87 TYR A N 1
ATOM 696 C CA . TYR A 1 87 ? 5.580 11.753 -13.698 1.00 92.19 87 TYR A CA 1
ATOM 697 C C . TYR A 1 87 ? 6.837 12.581 -14.009 1.00 92.19 87 TYR A C 1
ATOM 699 O O . TYR A 1 87 ? 7.087 12.901 -15.171 1.00 92.19 87 TYR A O 1
ATOM 707 N N . ILE A 1 88 ? 7.649 12.908 -13.000 1.00 90.50 88 ILE A N 1
ATOM 708 C CA . ILE A 1 88 ? 8.910 13.636 -13.197 1.00 90.50 88 ILE A CA 1
ATOM 709 C C . ILE A 1 88 ? 9.847 12.835 -14.102 1.00 90.50 88 ILE A C 1
ATOM 711 O O . ILE A 1 88 ? 10.339 13.393 -15.079 1.00 90.50 88 ILE A O 1
ATOM 715 N N . VAL A 1 89 ? 10.019 11.532 -13.850 1.00 90.12 89 VAL A N 1
ATOM 716 C CA . VAL A 1 89 ? 10.826 10.656 -14.715 1.00 90.12 89 VAL A CA 1
ATOM 717 C C . VAL A 1 89 ? 10.321 10.706 -16.157 1.00 90.12 89 VAL A C 1
ATOM 719 O O . VAL A 1 89 ? 11.118 10.897 -17.072 1.00 90.12 89 VAL A O 1
ATOM 722 N N . SER A 1 90 ? 9.002 10.637 -16.367 1.00 89.94 90 SER A N 1
ATOM 723 C CA . SER A 1 90 ? 8.408 10.704 -17.710 1.00 89.94 90 SER A CA 1
ATOM 724 C C . SER A 1 90 ? 8.752 11.996 -18.470 1.00 89.94 90 SER A C 1
ATOM 726 O O . SER A 1 90 ? 8.898 11.963 -19.689 1.00 89.94 90 SER A O 1
ATOM 728 N N . LYS A 1 91 ? 8.924 13.120 -17.760 1.00 89.88 91 LYS A N 1
ATOM 729 C CA . LYS A 1 91 ? 9.292 14.423 -18.335 1.00 89.88 91 LYS A CA 1
ATOM 730 C C . LYS A 1 91 ? 10.795 14.623 -18.475 1.00 89.88 91 LYS A C 1
ATOM 732 O O . LYS A 1 91 ? 11.236 15.328 -19.377 1.00 89.88 91 LYS A O 1
ATOM 737 N N . SER A 1 92 ? 11.592 14.002 -17.615 1.00 86.81 92 SER A N 1
ATOM 738 C CA . SER A 1 92 ? 13.050 14.099 -17.664 1.00 86.81 92 SER A CA 1
ATOM 739 C C . SER A 1 92 ? 13.664 13.411 -18.883 1.00 86.81 92 SER A C 1
ATOM 741 O O . SER A 1 92 ? 14.713 13.861 -19.347 1.00 86.81 92 SER A O 1
ATOM 743 N N . TYR A 1 93 ? 12.988 12.411 -19.459 1.00 82.69 93 TYR A N 1
ATOM 744 C CA . TYR A 1 93 ? 13.414 11.766 -20.706 1.00 82.69 93 TYR A CA 1
ATOM 745 C C . TYR A 1 93 ? 13.625 12.763 -21.854 1.00 82.69 93 TYR A C 1
ATOM 747 O O . TYR A 1 93 ? 14.606 12.648 -22.585 1.00 82.69 93 TYR A O 1
ATOM 755 N N . GLU A 1 94 ? 12.776 13.791 -21.965 1.00 75.19 94 GLU A N 1
ATOM 756 C CA . GLU A 1 94 ? 12.894 14.859 -22.976 1.00 75.19 94 GLU A CA 1
ATOM 757 C C . GLU A 1 94 ? 14.199 15.668 -22.826 1.00 75.19 94 GLU A C 1
ATOM 759 O O . GLU A 1 94 ? 14.660 16.306 -23.769 1.00 75.19 94 GLU A O 1
ATOM 764 N N . ARG A 1 95 ? 14.817 15.629 -21.640 1.00 80.94 95 ARG A N 1
ATOM 765 C CA . ARG A 1 95 ? 16.076 16.314 -21.309 1.00 80.94 95 ARG A CA 1
ATOM 766 C C . ARG A 1 95 ? 17.279 15.369 -21.275 1.00 80.94 95 ARG A C 1
ATOM 768 O O . ARG A 1 95 ? 18.355 15.783 -20.853 1.00 80.94 95 ARG A O 1
ATOM 775 N N . GLY A 1 96 ? 17.103 14.112 -21.688 1.00 80.88 96 GLY A N 1
ATOM 776 C CA . GLY A 1 96 ? 18.160 13.101 -21.668 1.00 80.88 96 GLY A CA 1
ATOM 777 C C . GLY A 1 96 ? 18.526 12.617 -20.264 1.00 80.88 96 GLY A C 1
ATOM 778 O O . GLY A 1 96 ? 19.674 12.243 -20.042 1.00 80.88 96 GLY A O 1
ATOM 779 N N . LEU A 1 97 ? 17.580 12.656 -19.318 1.00 84.75 97 LEU A N 1
ATOM 780 C CA . LEU A 1 97 ? 17.795 12.244 -17.931 1.00 84.75 97 LEU A CA 1
ATOM 781 C C . LEU A 1 97 ? 16.757 11.214 -17.474 1.00 84.75 97 LEU A C 1
ATOM 783 O O . LEU A 1 97 ? 15.573 11.332 -17.788 1.00 84.75 97 LEU A O 1
ATOM 787 N N . VAL A 1 98 ? 17.184 10.280 -16.628 1.00 84.12 98 VAL A N 1
ATOM 788 C CA . VAL A 1 98 ? 16.315 9.341 -15.904 1.00 84.12 98 VAL A CA 1
ATOM 789 C C . VAL A 1 98 ? 16.584 9.474 -14.408 1.00 84.12 98 VAL A C 1
ATOM 791 O O . VAL A 1 98 ? 17.488 8.827 -13.880 1.00 84.12 98 VAL A O 1
ATOM 794 N N . PRO A 1 99 ? 15.838 10.340 -13.701 1.00 83.12 99 PRO A N 1
ATOM 795 C CA . PRO A 1 99 ? 15.902 10.411 -12.250 1.00 83.12 99 PRO A CA 1
ATOM 796 C C . PRO A 1 99 ? 15.624 9.039 -11.635 1.00 83.12 99 PRO A C 1
ATOM 798 O O . PRO A 1 99 ? 14.710 8.329 -12.058 1.00 83.12 99 PRO A O 1
ATOM 801 N N . LEU A 1 100 ? 16.400 8.681 -10.620 1.00 91.75 100 LEU A N 1
ATOM 802 C CA . LEU A 1 100 ? 16.261 7.415 -9.915 1.00 91.75 100 LEU A CA 1
ATOM 803 C C . LEU A 1 100 ? 15.215 7.591 -8.807 1.00 91.75 100 LEU A C 1
ATOM 805 O O . LEU A 1 100 ? 15.401 8.414 -7.909 1.00 91.75 100 LEU A O 1
ATOM 809 N N . VAL A 1 101 ? 14.096 6.868 -8.854 1.00 94.38 101 VAL A N 1
ATOM 810 C CA . VAL A 1 101 ? 13.044 7.005 -7.832 1.00 94.38 101 VAL A CA 1
ATOM 811 C C . VAL A 1 101 ? 13.409 6.134 -6.639 1.00 94.38 101 VAL A C 1
ATOM 813 O O . VAL A 1 101 ? 13.368 4.913 -6.737 1.00 94.38 101 VAL A O 1
ATOM 816 N N . LEU A 1 102 ? 13.750 6.746 -5.507 1.00 93.62 102 LEU A N 1
ATOM 817 C CA . LEU A 1 102 ? 14.179 6.028 -4.309 1.00 93.62 102 LEU A CA 1
ATOM 818 C C . LEU A 1 102 ? 13.040 5.940 -3.293 1.00 93.62 102 LEU A C 1
ATOM 820 O O . LEU A 1 102 ? 12.645 6.946 -2.708 1.00 93.62 102 LEU A O 1
ATOM 824 N N . LEU A 1 103 ? 12.547 4.730 -3.041 1.00 94.19 103 LEU A N 1
ATOM 825 C CA . LEU A 1 103 ? 11.612 4.442 -1.961 1.00 94.19 103 LEU A CA 1
ATOM 826 C C . LEU A 1 103 ? 12.389 4.222 -0.658 1.00 94.19 103 LEU A C 1
ATOM 828 O O . LEU A 1 103 ? 13.128 3.244 -0.518 1.00 94.19 103 LEU A O 1
ATOM 832 N N . ILE A 1 104 ? 12.186 5.115 0.307 1.00 91.44 104 ILE A N 1
ATOM 833 C CA . ILE A 1 104 ? 12.898 5.127 1.591 1.00 91.44 104 ILE A CA 1
ATOM 834 C C . ILE A 1 104 ? 11.911 4.855 2.709 1.00 91.44 104 ILE A C 1
ATOM 836 O O . ILE A 1 104 ? 10.858 5.482 2.781 1.00 91.44 104 ILE A O 1
ATOM 840 N N . GLY A 1 105 ? 12.247 3.949 3.614 1.00 89.75 105 GLY A N 1
ATOM 841 C CA . GLY A 1 105 ? 11.472 3.740 4.830 1.00 89.75 105 GLY A CA 1
ATOM 842 C C . GLY A 1 105 ? 11.958 2.518 5.590 1.00 89.75 105 GLY A C 1
ATOM 843 O O . GLY A 1 105 ? 12.746 1.745 5.051 1.00 89.75 105 GLY A O 1
ATOM 844 N N . PRO A 1 106 ? 11.457 2.268 6.800 1.00 86.94 106 PRO A N 1
ATOM 845 C CA . PRO A 1 106 ? 11.870 1.110 7.582 1.00 86.94 106 PRO A CA 1
ATOM 846 C C . PRO A 1 106 ? 11.396 -0.209 6.955 1.00 86.94 106 PRO A C 1
ATOM 848 O O . PRO A 1 106 ? 10.508 -0.254 6.092 1.00 86.94 106 PRO A O 1
ATOM 851 N N . THR A 1 107 ? 11.965 -1.318 7.417 1.00 84.31 107 THR A N 1
ATOM 852 C CA . THR A 1 107 ? 11.544 -2.663 7.012 1.00 84.31 107 THR A CA 1
ATOM 853 C C . THR A 1 107 ? 10.053 -2.880 7.285 1.00 84.31 107 THR A C 1
ATOM 855 O O . THR A 1 107 ? 9.531 -2.542 8.349 1.00 84.31 107 THR A O 1
ATOM 858 N N . GLY A 1 108 ? 9.351 -3.463 6.311 1.00 81.81 108 GLY A N 1
ATOM 859 C CA . GLY A 1 108 ? 7.914 -3.727 6.417 1.00 81.81 108 GLY A CA 1
ATOM 860 C C . GLY A 1 108 ? 7.009 -2.513 6.179 1.00 81.81 108 GLY A C 1
ATOM 861 O O . GLY A 1 108 ? 5.835 -2.590 6.511 1.00 81.81 108 GLY A O 1
ATOM 862 N N . SER A 1 109 ? 7.511 -1.416 5.597 1.00 85.44 109 SER A N 1
ATOM 863 C CA . SER A 1 109 ? 6.697 -0.241 5.234 1.00 85.44 109 SER A CA 1
ATOM 864 C C . SER A 1 109 ? 5.935 -0.359 3.901 1.00 85.44 109 SER A C 1
ATOM 866 O O . SER A 1 109 ? 5.324 0.604 3.467 1.00 85.44 109 SER A O 1
ATOM 868 N N . GLY A 1 110 ? 5.971 -1.510 3.217 1.00 86.12 110 GLY A N 1
ATOM 869 C CA . GLY A 1 110 ? 5.231 -1.724 1.959 1.00 86.12 110 GLY A CA 1
ATOM 870 C C . GLY A 1 110 ? 5.980 -1.362 0.667 1.00 86.12 110 GLY A C 1
ATOM 871 O O . GLY A 1 110 ? 5.421 -1.503 -0.415 1.00 86.12 110 GLY A O 1
ATOM 872 N N . LYS A 1 111 ? 7.262 -0.972 0.737 1.00 90.62 111 LYS A N 1
ATOM 873 C CA . LYS A 1 111 ? 8.096 -0.641 -0.441 1.00 90.62 111 LYS A CA 1
ATOM 874 C C . LYS A 1 111 ? 8.098 -1.725 -1.532 1.00 90.62 111 LYS A C 1
ATOM 876 O O . LYS A 1 111 ? 7.846 -1.436 -2.696 1.00 90.62 111 LYS A O 1
ATOM 881 N N . THR A 1 112 ? 8.353 -2.978 -1.153 1.00 86.00 112 THR A N 1
ATOM 882 C CA . THR A 1 112 ? 8.371 -4.117 -2.088 1.00 86.00 112 THR A CA 1
ATOM 883 C C . THR A 1 112 ? 6.973 -4.460 -2.606 1.00 86.00 112 THR A C 1
ATOM 885 O O . THR A 1 112 ? 6.839 -4.974 -3.711 1.00 86.00 112 THR A O 1
ATOM 888 N N . GLU A 1 113 ? 5.923 -4.158 -1.837 1.00 89.00 113 GLU A N 1
ATOM 889 C CA . GLU A 1 113 ? 4.539 -4.386 -2.269 1.00 89.00 113 GLU A CA 1
ATOM 890 C C . GLU A 1 113 ? 4.162 -3.459 -3.429 1.00 89.00 113 GLU A C 1
ATOM 892 O O . GLU A 1 113 ? 3.547 -3.907 -4.394 1.00 89.00 113 GLU A O 1
ATOM 897 N N . ILE A 1 114 ? 4.631 -2.204 -3.394 1.00 90.94 114 ILE A N 1
ATOM 898 C CA . ILE A 1 114 ? 4.501 -1.267 -4.519 1.00 90.94 114 ILE A CA 1
ATOM 899 C C . ILE A 1 114 ? 5.110 -1.884 -5.784 1.00 90.94 114 ILE A C 1
ATOM 901 O O . ILE A 1 114 ? 4.435 -1.942 -6.804 1.00 90.94 114 ILE A O 1
ATOM 905 N N . SER A 1 115 ? 6.341 -2.406 -5.709 1.00 87.31 115 SER A N 1
ATOM 906 C CA . SER A 1 115 ? 7.021 -3.055 -6.845 1.00 87.31 115 SER A CA 1
ATOM 907 C C . SER A 1 115 ? 6.186 -4.192 -7.445 1.00 87.31 115 SER A C 1
ATOM 909 O O . SER A 1 115 ? 5.833 -4.158 -8.620 1.00 87.31 115 SER A O 1
ATOM 911 N N . LYS A 1 116 ? 5.742 -5.138 -6.606 1.00 88.75 116 LYS A N 1
ATOM 912 C CA . LYS A 1 116 ? 4.939 -6.293 -7.041 1.00 88.75 116 LYS A CA 1
ATOM 913 C C . LYS A 1 116 ? 3.630 -5.893 -7.721 1.00 88.75 116 LYS A C 1
ATOM 915 O O . LYS A 1 116 ? 3.186 -6.566 -8.650 1.00 88.75 116 LYS A O 1
ATOM 920 N N . ILE A 1 117 ? 2.976 -4.838 -7.237 1.00 91.94 117 ILE A N 1
ATOM 921 C CA . ILE A 1 117 ? 1.725 -4.338 -7.820 1.00 91.94 117 ILE A CA 1
ATOM 922 C C . ILE A 1 117 ? 1.982 -3.672 -9.174 1.00 91.94 117 ILE A C 1
ATOM 924 O O . ILE A 1 117 ? 1.202 -3.881 -10.105 1.00 91.94 117 ILE A O 1
ATOM 928 N N . LEU A 1 118 ? 3.082 -2.929 -9.312 1.00 91.50 118 LEU A N 1
ATOM 929 C CA . LEU A 1 118 ? 3.486 -2.341 -10.591 1.00 91.50 118 LEU A CA 1
ATOM 930 C C . LEU A 1 118 ? 3.847 -3.412 -11.620 1.00 91.50 118 LEU A C 1
ATOM 932 O O . LEU A 1 118 ? 3.420 -3.298 -12.765 1.00 91.50 118 LEU A O 1
ATOM 936 N N . ASP A 1 119 ? 4.546 -4.469 -11.210 1.00 90.12 119 ASP A N 1
ATOM 937 C CA . ASP A 1 119 ? 4.902 -5.596 -12.075 1.00 90.12 119 ASP A CA 1
ATOM 938 C C . ASP A 1 119 ? 3.654 -6.273 -12.661 1.00 90.12 119 ASP A C 1
ATOM 940 O O . ASP A 1 119 ? 3.558 -6.511 -13.871 1.00 90.12 119 ASP A O 1
ATOM 944 N N . LYS A 1 120 ? 2.650 -6.529 -11.810 1.00 90.25 120 LYS A N 1
ATOM 945 C CA . LYS A 1 120 ? 1.354 -7.073 -12.241 1.00 90.25 120 LYS A CA 1
ATOM 946 C C . LYS A 1 120 ? 0.614 -6.099 -13.161 1.00 90.25 120 LYS A C 1
ATOM 948 O O . LYS A 1 120 ? 0.151 -6.507 -14.223 1.00 90.25 120 LYS A O 1
ATOM 953 N N . GLY A 1 121 ? 0.557 -4.817 -12.791 1.00 90.12 121 GLY A N 1
ATOM 954 C CA . GLY A 1 121 ? -0.067 -3.769 -13.601 1.00 90.12 121 GLY A CA 1
ATOM 955 C C . GLY A 1 121 ? 0.554 -3.641 -14.991 1.00 90.12 121 GLY A C 1
ATOM 956 O O . GLY A 1 121 ? -0.165 -3.503 -15.977 1.00 90.12 121 GLY A O 1
ATOM 957 N N . LEU A 1 122 ? 1.881 -3.744 -15.078 1.00 89.69 122 LEU A N 1
ATOM 958 C CA . LEU A 1 122 ? 2.623 -3.707 -16.333 1.00 89.69 122 LEU A CA 1
ATOM 959 C C . LEU A 1 122 ? 2.347 -4.935 -17.201 1.00 89.69 122 LEU A C 1
ATOM 961 O O . LEU A 1 122 ? 2.151 -4.802 -18.407 1.00 89.69 122 LEU A O 1
ATOM 965 N N . THR A 1 123 ? 2.324 -6.116 -16.586 1.00 89.19 123 THR A N 1
ATOM 966 C CA . THR A 1 123 ? 2.046 -7.377 -17.284 1.00 89.19 123 THR A CA 1
ATOM 967 C C . THR A 1 123 ? 0.658 -7.347 -17.923 1.00 89.19 123 THR A C 1
ATOM 969 O O . THR A 1 123 ? 0.515 -7.631 -19.108 1.00 89.19 123 THR A O 1
ATOM 972 N N . GLU A 1 124 ? -0.356 -6.905 -17.182 1.00 90.06 124 GLU A N 1
ATOM 973 C CA . GLU A 1 124 ? -1.721 -6.805 -17.705 1.00 90.06 124 GLU A CA 1
ATOM 974 C C . GLU A 1 124 ? -1.918 -5.673 -18.719 1.00 90.06 124 GLU A C 1
ATOM 976 O O . GLU A 1 124 ? -2.738 -5.798 -19.632 1.00 90.06 124 GLU A O 1
ATOM 981 N N . ASP A 1 125 ? -1.200 -4.554 -18.578 1.00 90.00 125 ASP A N 1
ATOM 982 C CA . ASP A 1 125 ? -1.209 -3.514 -19.611 1.00 90.00 125 ASP A CA 1
ATOM 983 C C . ASP A 1 125 ? -0.625 -4.060 -20.912 1.00 90.00 125 ASP A C 1
ATOM 985 O O . ASP A 1 125 ? -1.218 -3.830 -21.956 1.00 90.00 125 ASP A O 1
ATOM 989 N N . LEU A 1 126 ? 0.454 -4.849 -20.862 1.00 88.56 126 LEU A N 1
ATOM 990 C CA . LEU A 1 126 ? 1.031 -5.477 -22.053 1.00 88.56 126 LEU A CA 1
ATOM 991 C C . LEU A 1 126 ? 0.089 -6.479 -22.721 1.00 88.56 126 LEU A C 1
ATOM 993 O O . LEU A 1 126 ? 0.168 -6.635 -23.940 1.00 88.56 126 LEU A O 1
ATOM 997 N N . GLU A 1 127 ? -0.796 -7.138 -21.967 1.00 86.88 127 GLU A N 1
ATOM 998 C CA . GLU A 1 127 ? -1.836 -8.022 -22.508 1.00 86.88 127 GLU A CA 1
ATOM 999 C C . GLU A 1 127 ? -2.882 -7.253 -23.327 1.00 86.88 127 GLU A C 1
ATOM 1001 O O . GLU A 1 127 ? -3.276 -7.719 -24.399 1.00 86.88 127 GLU A O 1
ATOM 1006 N N . LYS A 1 128 ? -3.291 -6.072 -22.847 1.00 86.94 128 LYS A N 1
ATOM 1007 C CA . LYS A 1 128 ? -4.344 -5.235 -23.454 1.00 86.94 128 LYS A CA 1
ATOM 1008 C C . LYS A 1 128 ? -3.820 -4.270 -24.514 1.00 86.94 128 LYS A C 1
ATOM 1010 O O . LYS A 1 128 ? -4.462 -4.071 -25.535 1.00 86.94 128 LYS A O 1
ATOM 1015 N N . ASN A 1 129 ? -2.662 -3.682 -24.250 1.00 88.31 129 ASN A N 1
ATOM 1016 C CA . ASN A 1 129 ? -1.984 -2.676 -25.050 1.00 88.31 129 ASN A CA 1
ATOM 1017 C C . ASN A 1 129 ? -0.623 -3.260 -25.459 1.00 88.31 129 ASN A C 1
ATOM 1019 O O . ASN A 1 129 ? 0.378 -3.045 -24.765 1.00 88.31 129 ASN A O 1
ATOM 1023 N N . PRO A 1 130 ? -0.559 -4.046 -26.550 1.00 88.81 130 PRO A N 1
ATOM 1024 C CA . PRO A 1 130 ? 0.674 -4.708 -26.939 1.00 88.81 130 PRO A CA 1
ATOM 1025 C C . PRO A 1 130 ? 1.788 -3.688 -27.190 1.00 88.81 130 PRO A C 1
ATOM 1027 O O . PRO A 1 130 ? 1.575 -2.554 -27.628 1.00 88.81 130 PRO A O 1
ATOM 1030 N N . ARG A 1 131 ? 3.008 -4.104 -26.869 1.00 92.31 131 ARG A N 1
ATOM 1031 C CA . ARG A 1 131 ? 4.244 -3.409 -27.224 1.00 92.31 131 ARG A CA 1
ATOM 1032 C C . ARG A 1 131 ? 5.080 -4.359 -28.054 1.00 92.31 131 ARG A C 1
ATOM 1034 O O . ARG A 1 131 ? 4.849 -5.568 -28.014 1.00 92.31 131 ARG A O 1
ATOM 1041 N N . PHE A 1 132 ? 6.036 -3.819 -28.793 1.00 94.06 132 PHE A N 1
ATOM 1042 C CA . PHE A 1 132 ? 6.786 -4.599 -29.763 1.00 94.06 132 PHE A CA 1
ATOM 1043 C C . PHE A 1 132 ? 8.289 -4.382 -29.633 1.00 94.06 132 PHE A C 1
ATOM 1045 O O . PHE A 1 132 ? 8.753 -3.337 -29.175 1.00 94.06 132 PHE A O 1
ATOM 1052 N N . THR A 1 133 ? 9.024 -5.398 -30.060 1.00 95.38 133 THR A N 1
ATOM 1053 C CA . THR A 1 133 ? 10.451 -5.357 -30.359 1.00 95.38 133 THR A CA 1
ATOM 1054 C C . THR A 1 133 ? 10.700 -6.084 -31.679 1.00 95.38 133 THR A C 1
ATOM 1056 O O . THR A 1 133 ? 9.752 -6.392 -32.401 1.00 95.38 133 THR A O 1
ATOM 1059 N N . PHE A 1 134 ? 11.951 -6.324 -32.051 1.00 95.75 134 PHE A N 1
ATOM 1060 C CA . PHE A 1 134 ? 12.282 -6.850 -33.363 1.00 95.75 134 PHE A CA 1
ATOM 1061 C C . PHE A 1 134 ? 13.512 -7.755 -33.364 1.00 95.75 134 PHE A C 1
ATOM 1063 O O . PHE A 1 134 ? 14.364 -7.726 -32.468 1.00 95.75 134 PHE A O 1
ATOM 1070 N N . TYR A 1 135 ? 13.618 -8.526 -34.439 1.00 95.75 135 TYR A N 1
ATOM 1071 C CA . TYR A 1 135 ? 14.835 -9.214 -34.839 1.00 95.75 135 TYR A CA 1
ATOM 1072 C C . TYR A 1 135 ? 15.124 -8.943 -36.315 1.00 95.75 135 TYR A C 1
ATOM 1074 O O . TYR A 1 135 ? 14.225 -8.644 -37.105 1.00 95.75 135 TYR A O 1
ATOM 1082 N N . PHE A 1 136 ? 16.397 -9.032 -36.684 1.00 95.69 136 PHE A N 1
ATOM 1083 C CA . PHE A 1 136 ? 16.817 -8.950 -38.074 1.00 95.69 136 PHE A CA 1
ATOM 1084 C C . PHE A 1 136 ? 16.784 -10.324 -38.738 1.00 95.69 136 PHE A C 1
ATOM 1086 O O . PHE A 1 136 ? 17.168 -11.322 -38.124 1.00 95.69 136 PHE A O 1
ATOM 1093 N N . VAL A 1 137 ? 16.417 -10.343 -40.014 1.00 92.56 137 VAL A N 1
ATOM 1094 C CA . VAL A 1 137 ? 16.512 -11.498 -40.903 1.00 92.56 137 VAL A CA 1
ATOM 1095 C C . VAL A 1 137 ? 17.715 -11.291 -41.822 1.00 92.56 137 VAL A C 1
ATOM 1097 O O . VAL A 1 137 ? 17.772 -10.344 -42.606 1.00 92.56 137 VAL A O 1
ATOM 1100 N N . ASP A 1 138 ? 18.713 -12.170 -41.728 1.00 91.50 138 ASP A N 1
ATOM 1101 C CA . ASP A 1 138 ? 19.836 -12.203 -42.670 1.00 91.50 138 ASP A CA 1
ATOM 1102 C C . ASP A 1 138 ? 20.003 -13.612 -43.225 1.00 91.50 138 ASP A C 1
ATOM 1104 O O . ASP A 1 138 ? 20.654 -14.465 -42.614 1.00 91.50 138 ASP A O 1
ATOM 1108 N N . LYS A 1 139 ? 19.425 -13.840 -44.411 1.00 84.88 139 LYS A N 1
ATOM 1109 C CA . LYS A 1 139 ? 19.249 -15.185 -44.981 1.00 84.88 139 LYS A CA 1
ATOM 1110 C C . LYS A 1 139 ? 18.394 -16.023 -44.017 1.00 84.88 139 LYS A C 1
ATOM 1112 O O . LYS A 1 139 ? 17.343 -15.555 -43.605 1.00 84.88 139 LYS A O 1
ATOM 1117 N N . ASP A 1 140 ? 18.873 -17.193 -43.605 1.00 81.50 140 ASP A N 1
ATOM 1118 C CA . ASP A 1 140 ? 18.159 -18.118 -42.715 1.00 81.50 140 ASP A CA 1
ATOM 1119 C C . ASP A 1 140 ? 18.477 -17.898 -41.223 1.00 81.50 140 ASP A C 1
ATOM 1121 O O . ASP A 1 140 ? 18.241 -18.778 -40.396 1.00 81.50 140 ASP A O 1
ATOM 1125 N N . LYS A 1 141 ? 19.090 -16.760 -40.860 1.00 91.19 141 LYS A N 1
ATOM 1126 C CA . LYS A 1 141 ? 19.440 -16.441 -39.469 1.00 91.19 141 LYS A CA 1
ATOM 1127 C C . LYS A 1 141 ? 18.582 -15.312 -38.926 1.00 91.19 141 LYS A C 1
ATOM 1129 O O . LYS A 1 141 ? 18.573 -14.211 -39.478 1.00 91.19 141 LYS A O 1
ATOM 1134 N N . GLU A 1 142 ? 17.969 -15.583 -37.782 1.00 93.19 142 GLU A N 1
ATOM 1135 C CA . GLU A 1 142 ? 17.299 -14.593 -36.948 1.00 93.19 142 GLU A CA 1
ATOM 1136 C C . GLU A 1 142 ? 18.297 -14.007 -35.946 1.00 93.19 142 GLU A C 1
ATOM 1138 O O . GLU A 1 142 ? 18.985 -14.736 -35.225 1.00 93.19 142 GLU A O 1
ATOM 1143 N N . ILE A 1 143 ? 18.404 -12.680 -35.912 1.00 94.81 143 ILE A N 1
ATOM 1144 C CA . ILE A 1 143 ? 19.306 -11.964 -35.009 1.00 94.81 143 ILE A CA 1
ATOM 1145 C C . ILE A 1 143 ? 18.478 -11.002 -34.161 1.00 94.81 143 ILE A C 1
ATOM 1147 O O . ILE A 1 143 ? 18.135 -9.904 -34.598 1.00 94.81 143 ILE A O 1
ATOM 1151 N N . TYR A 1 144 ? 18.149 -11.433 -32.947 1.00 94.31 144 TYR A N 1
ATOM 1152 C CA . TYR A 1 144 ? 17.299 -10.693 -32.016 1.00 94.31 144 TYR A CA 1
ATOM 1153 C C . TYR A 1 144 ? 17.980 -9.431 -31.485 1.00 94.31 144 TYR A C 1
ATOM 1155 O O . TYR A 1 144 ? 19.192 -9.417 -31.246 1.00 94.31 144 TYR A O 1
ATOM 1163 N N . CYS A 1 145 ? 17.195 -8.368 -31.284 1.00 94.31 145 CYS A N 1
ATOM 1164 C CA . CYS A 1 145 ? 17.668 -7.182 -30.583 1.00 94.31 145 CYS A CA 1
ATOM 1165 C C . CYS A 1 145 ? 18.034 -7.556 -29.134 1.00 94.31 145 CYS A C 1
ATOM 1167 O O . CYS A 1 145 ? 17.154 -7.965 -28.378 1.00 94.31 145 CYS A O 1
ATOM 1169 N N . PRO A 1 146 ? 19.293 -7.376 -28.693 1.00 93.31 146 PRO A N 1
ATOM 1170 C CA . PRO A 1 146 ? 19.703 -7.799 -27.355 1.00 93.31 146 PRO A CA 1
ATOM 1171 C C . PRO A 1 146 ? 19.099 -6.948 -26.230 1.00 93.31 146 PRO A C 1
ATOM 1173 O O . PRO A 1 146 ? 19.130 -7.372 -25.082 1.00 93.31 146 PRO A O 1
ATOM 1176 N N . PHE A 1 147 ? 18.577 -5.758 -26.543 1.00 93.50 147 PHE A N 1
ATOM 1177 C CA . PHE A 1 147 ? 17.984 -4.830 -25.575 1.00 93.50 147 PHE A CA 1
ATOM 1178 C C . PHE A 1 147 ? 16.470 -4.684 -25.743 1.00 93.50 147 PHE A C 1
ATOM 1180 O O . PHE A 1 147 ? 15.893 -3.781 -25.147 1.00 93.50 147 PHE A O 1
ATOM 1187 N N . ASN A 1 148 ? 15.815 -5.511 -26.562 1.00 94.06 148 ASN A N 1
ATOM 1188 C CA . ASN A 1 148 ? 14.371 -5.424 -26.792 1.00 94.06 148 ASN A CA 1
ATOM 1189 C C . ASN A 1 148 ? 13.899 -4.003 -27.177 1.00 94.06 148 ASN A C 1
ATOM 1191 O O . ASN A 1 148 ? 12.897 -3.493 -26.675 1.00 94.06 148 ASN A O 1
ATOM 1195 N N . GLU A 1 149 ? 14.660 -3.324 -28.038 1.00 94.25 149 GLU A N 1
ATOM 1196 C CA . GLU A 1 149 ? 14.383 -1.948 -28.445 1.00 94.25 149 GLU A CA 1
ATOM 1197 C C . GLU A 1 149 ? 13.064 -1.817 -29.204 1.00 94.25 149 GLU A C 1
ATOM 1199 O O . GLU A 1 149 ? 12.554 -2.775 -29.791 1.00 94.25 149 GLU A O 1
ATOM 1204 N N . ASP A 1 150 ? 12.531 -0.596 -29.211 1.00 94.94 150 ASP A N 1
ATOM 1205 C CA . ASP A 1 150 ? 11.361 -0.260 -30.007 1.00 94.94 150 ASP A CA 1
ATOM 1206 C C . ASP A 1 150 ? 11.700 -0.303 -31.516 1.00 94.94 150 ASP A C 1
ATOM 1208 O O . ASP A 1 150 ? 12.708 0.297 -31.911 1.00 94.94 150 ASP A O 1
ATOM 1212 N N . PRO A 1 151 ? 10.900 -0.977 -32.370 1.00 95.31 151 PRO A N 1
ATOM 1213 C CA . PRO A 1 151 ? 11.156 -1.033 -33.808 1.00 95.31 151 PRO A CA 1
ATOM 1214 C C . PRO A 1 151 ? 11.224 0.349 -34.463 1.00 95.31 151 PRO A C 1
ATOM 1216 O O . PRO A 1 151 ? 11.987 0.528 -35.411 1.00 95.31 151 PRO A O 1
ATOM 1219 N N . LEU A 1 152 ? 10.512 1.353 -33.938 1.00 94.50 152 LEU A N 1
ATOM 1220 C CA . LEU A 1 152 ? 10.544 2.725 -34.446 1.00 94.50 152 LEU A CA 1
ATOM 1221 C C . LEU A 1 152 ? 11.972 3.306 -34.463 1.00 94.50 152 LEU A C 1
ATOM 1223 O O . LEU A 1 152 ? 12.296 4.115 -35.333 1.00 94.50 152 LEU A O 1
ATOM 1227 N N . ASN A 1 153 ? 12.875 2.822 -33.598 1.00 93.25 153 ASN A N 1
ATOM 1228 C CA . ASN A 1 153 ? 14.287 3.223 -33.599 1.00 93.25 153 ASN A CA 1
ATOM 1229 C C . ASN A 1 153 ? 14.996 2.944 -34.939 1.00 93.25 153 ASN A C 1
ATOM 1231 O O . ASN A 1 153 ? 15.957 3.641 -35.264 1.00 93.25 153 ASN A O 1
ATOM 1235 N N . LEU A 1 154 ? 14.533 1.964 -35.727 1.00 92.88 154 LEU A N 1
ATOM 1236 C CA . LEU A 1 154 ? 15.091 1.619 -37.045 1.00 92.88 154 LEU A CA 1
ATOM 1237 C C . LEU A 1 154 ? 14.939 2.751 -38.069 1.00 92.88 154 LEU A C 1
ATOM 1239 O O . LEU A 1 154 ? 15.743 2.840 -38.997 1.00 92.88 154 LEU A O 1
ATOM 1243 N N . ILE A 1 155 ? 13.933 3.613 -37.889 1.00 91.44 155 ILE A N 1
ATOM 1244 C CA . ILE A 1 155 ? 13.665 4.751 -38.772 1.00 91.44 155 ILE A CA 1
ATOM 1245 C C . ILE A 1 155 ? 14.003 6.095 -38.124 1.00 91.44 155 ILE A C 1
ATOM 1247 O O . ILE A 1 155 ? 14.427 7.013 -38.823 1.00 91.44 155 ILE A O 1
ATOM 1251 N N . THR A 1 156 ? 13.902 6.206 -36.795 1.00 89.75 156 THR A N 1
ATOM 1252 C CA . THR A 1 156 ? 14.097 7.478 -36.076 1.00 89.75 156 THR A CA 1
ATOM 1253 C C . THR A 1 156 ? 15.528 7.736 -35.605 1.00 89.75 156 THR A C 1
ATOM 1255 O O . THR A 1 156 ? 15.844 8.854 -35.204 1.00 89.75 156 THR A O 1
ATOM 1258 N N . THR A 1 157 ? 16.408 6.729 -35.583 1.00 87.25 157 THR A N 1
ATOM 1259 C CA . THR A 1 157 ? 17.771 6.917 -35.059 1.00 87.25 157 THR A CA 1
ATOM 1260 C C . THR A 1 157 ? 18.555 7.963 -35.861 1.00 87.25 157 THR A C 1
ATOM 1262 O O . THR A 1 157 ? 18.491 8.012 -37.089 1.00 87.25 157 THR A O 1
ATOM 1265 N N . SER A 1 158 ? 19.378 8.774 -35.184 1.00 81.25 158 SER A N 1
ATOM 1266 C CA . SER A 1 158 ? 20.238 9.759 -35.863 1.00 81.25 158 SER A CA 1
ATOM 1267 C C . SER A 1 158 ? 21.277 9.115 -36.789 1.00 81.25 158 SER A C 1
ATOM 1269 O O . SER A 1 158 ? 21.768 9.756 -37.711 1.00 81.25 158 SER A O 1
ATOM 1271 N N . ASN A 1 159 ? 21.577 7.834 -36.567 1.00 77.06 159 ASN A N 1
ATOM 1272 C CA . ASN A 1 159 ? 22.495 7.020 -37.362 1.00 77.06 159 ASN A CA 1
ATOM 1273 C C . ASN A 1 159 ? 21.810 6.256 -38.510 1.00 77.06 159 ASN A C 1
ATOM 1275 O O . ASN A 1 159 ? 22.418 5.332 -39.064 1.00 77.06 159 ASN A O 1
ATOM 1279 N N . SER A 1 160 ? 20.551 6.586 -38.807 1.00 78.00 160 SER A N 1
ATOM 1280 C CA . SER A 1 160 ? 19.752 5.928 -39.835 1.00 78.00 160 SER A CA 1
ATOM 1281 C C . SER A 1 160 ? 20.331 6.197 -41.224 1.00 78.00 160 SER A C 1
ATOM 1283 O O . SER A 1 160 ? 20.951 7.233 -41.455 1.00 78.00 160 SER A O 1
ATOM 1285 N N . LEU A 1 161 ? 20.152 5.245 -42.140 1.00 80.00 161 LEU A N 1
ATOM 1286 C CA . LEU A 1 161 ? 20.479 5.438 -43.559 1.00 80.00 161 LEU A CA 1
ATOM 1287 C C . LEU A 1 161 ? 19.274 5.974 -44.353 1.00 80.00 161 LEU A C 1
ATOM 1289 O O . LEU A 1 161 ? 19.373 6.136 -45.563 1.00 80.00 161 LEU A O 1
ATOM 1293 N N . ILE A 1 162 ? 18.153 6.211 -43.670 1.00 81.75 162 ILE A N 1
ATOM 1294 C CA . ILE A 1 162 ? 16.880 6.677 -44.223 1.00 81.75 162 ILE A CA 1
ATOM 1295 C C . ILE A 1 162 ? 16.875 8.215 -44.327 1.00 81.75 162 ILE A C 1
ATOM 1297 O O . ILE A 1 162 ? 17.513 8.861 -43.489 1.00 81.75 162 ILE A O 1
ATOM 1301 N N . PRO A 1 163 ? 16.157 8.814 -45.303 1.00 84.19 163 PRO A N 1
ATOM 1302 C CA . PRO A 1 163 ? 16.095 10.262 -45.481 1.00 84.19 163 PRO A CA 1
ATOM 1303 C C . PRO A 1 163 ? 15.574 11.003 -44.244 1.00 84.19 163 PRO A C 1
ATOM 1305 O O . PRO A 1 163 ? 14.721 10.508 -43.501 1.00 84.19 163 PRO A O 1
ATOM 1308 N N . GLU A 1 164 ? 16.079 12.220 -44.041 1.00 85.12 164 GLU A N 1
ATOM 1309 C CA . GLU A 1 164 ? 15.765 13.051 -42.875 1.00 85.12 164 GLU A CA 1
ATOM 1310 C C . GLU A 1 164 ? 14.276 13.399 -42.776 1.00 85.12 164 GLU A C 1
ATOM 1312 O O . GLU A 1 164 ? 13.704 13.298 -41.695 1.00 85.12 164 GLU A O 1
ATOM 1317 N N . GLU A 1 165 ? 13.625 13.693 -43.900 1.00 86.12 165 GLU A N 1
ATOM 1318 C CA . GLU A 1 165 ? 12.188 13.993 -43.968 1.00 86.12 165 GLU A CA 1
ATOM 1319 C C . GLU A 1 165 ? 11.340 12.850 -43.394 1.00 86.12 165 GLU A C 1
ATOM 1321 O O . GLU A 1 165 ? 10.410 13.060 -42.609 1.00 86.12 165 GLU A O 1
ATOM 1326 N N . LEU A 1 166 ? 11.702 11.609 -43.732 1.00 85.56 166 LEU A N 1
ATOM 1327 C CA . LEU A 1 166 ? 11.006 10.426 -43.246 1.00 85.56 166 LEU A CA 1
ATOM 1328 C C . LEU A 1 166 ? 11.280 10.200 -41.755 1.00 85.56 166 LEU A C 1
ATOM 1330 O O . LEU A 1 166 ? 10.368 9.894 -40.982 1.00 85.56 166 LEU A O 1
ATOM 1334 N N . ARG A 1 167 ? 12.525 10.418 -41.325 1.00 88.19 167 ARG A N 1
ATOM 1335 C CA . ARG A 1 167 ? 12.909 10.378 -39.911 1.00 88.19 167 ARG A CA 1
ATOM 1336 C C . ARG A 1 167 ? 12.096 11.380 -39.088 1.00 88.19 167 ARG A C 1
ATOM 1338 O O . ARG A 1 167 ? 11.547 11.002 -38.051 1.00 88.19 167 ARG A O 1
ATOM 1345 N N . GLU A 1 168 ? 11.981 12.627 -39.536 1.00 88.00 168 GLU A N 1
ATOM 1346 C CA . GLU A 1 168 ? 11.205 13.673 -38.858 1.00 88.00 168 GLU A CA 1
ATOM 1347 C C . GLU A 1 168 ? 9.714 13.327 -38.801 1.00 88.00 168 GLU A C 1
ATOM 1349 O O . GLU A 1 168 ? 9.093 13.424 -37.735 1.00 88.00 168 GLU A O 1
ATOM 1354 N N . LYS A 1 169 ? 9.156 12.824 -39.910 1.00 90.12 169 LYS A N 1
ATOM 1355 C CA . LYS A 1 169 ? 7.757 12.387 -40.000 1.00 90.12 169 LYS A CA 1
ATOM 1356 C C . LYS A 1 169 ? 7.393 11.362 -38.923 1.00 90.12 169 LYS A C 1
ATOM 1358 O O . LYS A 1 169 ? 6.301 11.454 -38.353 1.00 90.12 169 LYS A O 1
ATOM 1363 N N . TYR A 1 170 ? 8.279 10.400 -38.646 1.00 90.25 170 TYR A N 1
ATOM 1364 C CA . TYR A 1 170 ? 8.037 9.338 -37.661 1.00 90.25 170 TYR A CA 1
ATOM 1365 C C . TYR A 1 170 ? 8.522 9.667 -36.240 1.00 90.25 170 TYR A C 1
ATOM 1367 O O . TYR A 1 170 ? 7.989 9.108 -35.282 1.00 90.25 170 TYR A O 1
ATOM 1375 N N . SER A 1 171 ? 9.441 10.622 -36.068 1.00 88.62 171 SER A N 1
ATOM 1376 C CA . SER A 1 171 ? 9.959 11.019 -34.743 1.00 88.62 171 SER A CA 1
ATOM 1377 C C . SER A 1 171 ? 8.880 11.584 -33.809 1.00 88.62 171 SER A C 1
ATOM 1379 O O . SER A 1 171 ? 9.003 11.501 -32.589 1.00 88.62 171 SER A O 1
ATOM 1381 N N . LYS A 1 172 ? 7.772 12.106 -34.353 1.00 88.50 172 LYS A N 1
ATOM 1382 C CA . LYS A 1 172 ? 6.619 12.556 -33.550 1.00 88.50 172 LYS A CA 1
ATOM 1383 C C . LYS A 1 172 ? 5.928 11.427 -32.771 1.00 88.50 172 LYS A C 1
ATOM 1385 O O . LYS A 1 172 ? 5.243 11.711 -31.794 1.00 88.50 172 LYS A O 1
ATOM 1390 N N . TYR A 1 173 ? 6.082 10.173 -33.206 1.00 87.44 173 TYR A N 1
ATOM 1391 C CA . TYR A 1 173 ? 5.545 9.000 -32.508 1.00 87.44 173 TYR A CA 1
ATOM 1392 C C . TYR A 1 173 ? 6.497 8.484 -31.418 1.00 87.44 173 TYR A C 1
ATOM 1394 O O . TYR A 1 173 ? 6.106 7.641 -30.618 1.00 87.44 173 TYR A O 1
ATOM 1402 N N . GLY A 1 174 ? 7.732 8.995 -31.364 1.00 84.31 174 GLY A N 1
ATOM 1403 C CA . GLY A 1 174 ? 8.747 8.606 -30.395 1.00 84.31 174 GLY A CA 1
ATOM 1404 C C . GLY A 1 174 ? 10.052 8.187 -31.064 1.00 84.31 174 GLY A C 1
ATOM 1405 O O . GLY A 1 174 ? 10.509 8.805 -32.022 1.00 84.31 174 GLY A O 1
ATOM 1406 N N . GLY A 1 175 ? 10.662 7.129 -30.531 1.00 76.88 175 GLY A N 1
ATOM 1407 C CA . GLY A 1 175 ? 11.943 6.617 -31.008 1.00 76.88 175 GLY A CA 1
ATOM 1408 C C . GLY A 1 175 ? 13.159 7.160 -30.250 1.00 76.88 175 GLY A C 1
ATOM 1409 O O . GLY A 1 175 ? 13.063 7.993 -29.347 1.00 76.88 175 GLY A O 1
ATOM 1410 N N . SER A 1 176 ? 14.314 6.568 -30.515 1.00 81.44 176 SER A N 1
ATOM 1411 C CA . SER A 1 176 ? 15.620 6.919 -29.955 1.00 81.44 176 SER A CA 1
ATOM 1412 C C . SER A 1 176 ? 16.727 6.368 -30.856 1.00 81.44 176 SER A C 1
ATOM 1414 O O . SER A 1 176 ? 16.482 5.935 -31.984 1.00 81.44 176 SER A O 1
ATOM 1416 N N . ASN A 1 177 ? 17.967 6.385 -30.371 1.00 87.44 177 ASN A N 1
ATOM 1417 C CA . ASN A 1 177 ? 19.056 5.706 -31.056 1.00 87.44 177 ASN A CA 1
ATOM 1418 C C . ASN A 1 177 ? 18.953 4.192 -30.906 1.00 87.44 177 ASN A C 1
ATOM 1420 O O . ASN A 1 177 ? 18.580 3.718 -29.837 1.00 87.44 177 ASN A O 1
ATOM 1424 N N . LEU A 1 178 ? 19.323 3.474 -31.972 1.00 91.12 178 LEU A N 1
ATOM 1425 C CA . LEU A 1 178 ? 19.538 2.031 -31.923 1.00 91.12 178 LEU A CA 1
ATOM 1426 C C . LEU A 1 178 ? 20.718 1.705 -31.011 1.00 91.12 178 LEU A C 1
ATOM 1428 O O . LEU A 1 178 ? 21.738 2.408 -31.024 1.00 91.12 178 LEU A O 1
ATOM 1432 N N . CYS A 1 179 ? 20.629 0.578 -30.312 1.00 92.19 179 CYS A N 1
ATOM 1433 C CA . CYS A 1 179 ? 21.738 0.064 -29.543 1.00 92.19 179 CYS A CA 1
ATOM 1434 C C . CYS A 1 179 ? 22.928 -0.229 -30.474 1.00 92.19 179 CYS A C 1
ATOM 1436 O O . CYS A 1 179 ? 22.757 -0.508 -31.671 1.00 92.19 179 CYS A O 1
ATOM 1438 N N . PRO A 1 180 ? 24.159 -0.204 -29.948 1.00 91.81 180 PRO A N 1
ATOM 1439 C CA . PRO A 1 180 ? 25.358 -0.337 -30.772 1.00 91.81 180 PRO A CA 1
ATOM 1440 C C . PRO A 1 180 ? 25.427 -1.640 -31.583 1.00 91.81 180 PRO A C 1
ATOM 1442 O O . PRO A 1 180 ? 25.900 -1.629 -32.723 1.00 91.81 180 PRO A O 1
ATOM 1445 N N . ALA A 1 181 ? 24.902 -2.745 -31.041 1.00 92.00 181 ALA A N 1
ATOM 1446 C CA . ALA A 1 181 ? 24.801 -4.022 -31.745 1.00 92.00 181 ALA A CA 1
ATOM 1447 C C . ALA A 1 181 ? 23.836 -3.939 -32.942 1.00 92.00 181 ALA A C 1
ATOM 1449 O O . ALA A 1 181 ? 24.224 -4.242 -34.076 1.00 92.00 181 ALA A O 1
ATOM 1450 N N . CYS A 1 182 ? 22.610 -3.456 -32.714 1.00 93.50 182 CYS A N 1
ATOM 1451 C CA . CYS A 1 182 ? 21.605 -3.290 -33.762 1.00 93.50 182 CYS A CA 1
ATOM 1452 C C . CYS A 1 182 ? 22.043 -2.280 -34.823 1.00 93.50 182 CYS A C 1
ATOM 1454 O O . CYS A 1 182 ? 21.869 -2.545 -36.005 1.00 93.50 182 CYS A O 1
ATOM 1456 N N . SER A 1 183 ? 22.672 -1.168 -34.437 1.00 92.81 183 SER A N 1
ATOM 1457 C CA . SER A 1 183 ? 23.154 -0.135 -35.365 1.00 92.81 183 SER A CA 1
ATOM 1458 C C . SER A 1 183 ? 24.149 -0.693 -36.395 1.00 92.81 183 SER A C 1
ATOM 1460 O O . SER A 1 183 ? 24.040 -0.410 -37.593 1.00 92.81 183 SER A O 1
ATOM 1462 N N . LYS A 1 184 ? 25.086 -1.551 -35.961 1.00 91.31 184 LYS A N 1
ATOM 1463 C CA . LYS A 1 184 ? 26.047 -2.230 -36.852 1.00 91.31 184 LYS A CA 1
ATOM 1464 C C . LYS A 1 184 ? 25.335 -3.172 -37.835 1.00 91.31 184 LYS A C 1
ATOM 1466 O O . LYS A 1 184 ? 25.639 -3.152 -39.031 1.00 91.31 184 LYS A O 1
ATOM 1471 N N . ILE A 1 185 ? 24.391 -3.982 -37.346 1.00 93.31 185 ILE A N 1
ATOM 1472 C CA . ILE A 1 185 ? 23.638 -4.948 -38.164 1.00 93.31 185 ILE A CA 1
ATOM 1473 C C . ILE A 1 185 ? 22.736 -4.222 -39.164 1.00 93.31 185 ILE A C 1
ATOM 1475 O O . ILE A 1 185 ? 22.816 -4.496 -40.360 1.00 93.31 185 ILE A O 1
ATOM 1479 N N . TYR A 1 186 ? 21.960 -3.252 -38.686 1.00 93.12 186 TYR A N 1
ATOM 1480 C CA . TYR A 1 186 ? 21.074 -2.403 -39.472 1.00 93.12 186 TYR A CA 1
ATOM 1481 C C . TYR A 1 186 ? 21.806 -1.780 -40.664 1.00 93.12 186 TYR A C 1
ATOM 1483 O O . TYR A 1 186 ? 21.437 -2.028 -41.811 1.00 93.12 186 TYR A O 1
ATOM 1491 N N . LYS A 1 187 ? 22.920 -1.068 -40.421 1.00 90.44 187 LYS A N 1
ATOM 1492 C CA . LYS A 1 187 ? 23.700 -0.424 -41.493 1.00 90.44 187 LYS A CA 1
ATOM 1493 C C . LYS A 1 187 ? 24.181 -1.434 -42.532 1.00 90.44 187 LYS A C 1
ATOM 1495 O O . LYS A 1 187 ? 24.204 -1.131 -43.719 1.00 90.44 187 LYS A O 1
ATOM 1500 N N . ARG A 1 188 ? 24.580 -2.635 -42.113 1.00 91.00 188 ARG A N 1
ATOM 1501 C CA . ARG A 1 188 ? 25.034 -3.692 -43.027 1.00 91.00 188 ARG A CA 1
ATOM 1502 C C . ARG A 1 188 ? 23.890 -4.245 -43.882 1.00 91.00 188 ARG A C 1
ATOM 1504 O O . ARG A 1 188 ? 24.081 -4.420 -45.084 1.00 91.00 188 ARG A O 1
ATOM 1511 N N . LEU A 1 189 ? 22.736 -4.530 -43.279 1.00 91.38 189 LEU A N 1
ATOM 1512 C CA . LEU A 1 189 ? 21.596 -5.146 -43.964 1.00 91.38 189 LEU A CA 1
ATOM 1513 C C . LEU A 1 189 ? 20.878 -4.171 -44.891 1.00 91.38 189 LEU A C 1
ATOM 1515 O O . LEU A 1 189 ? 20.638 -4.519 -46.043 1.00 91.38 189 LEU A O 1
ATOM 1519 N N . VAL A 1 190 ? 20.657 -2.933 -44.450 1.00 88.50 190 VAL A N 1
ATOM 1520 C CA . VAL A 1 190 ? 20.077 -1.881 -45.293 1.00 88.50 190 VAL A CA 1
ATOM 1521 C C . VAL A 1 190 ? 20.957 -1.619 -46.517 1.00 88.50 190 VAL A C 1
ATOM 1523 O O . VAL A 1 190 ? 20.448 -1.543 -47.628 1.00 88.50 190 VAL A O 1
ATOM 1526 N N . ARG A 1 191 ? 22.291 -1.592 -46.364 1.00 85.94 191 ARG A N 1
ATOM 1527 C CA . ARG A 1 191 ? 23.207 -1.465 -47.514 1.00 85.94 191 ARG A CA 1
ATOM 1528 C C . ARG A 1 191 ? 23.083 -2.601 -48.517 1.00 85.94 191 ARG A C 1
ATOM 1530 O O . ARG A 1 191 ? 23.145 -2.374 -49.721 1.00 85.94 191 ARG A O 1
ATOM 1537 N N . LYS A 1 192 ? 22.941 -3.828 -48.021 1.00 85.69 192 LYS A N 1
ATOM 1538 C CA . LYS A 1 192 ? 22.781 -5.021 -48.855 1.00 85.69 192 LYS A CA 1
ATOM 1539 C C . LYS A 1 192 ? 21.437 -5.007 -49.590 1.00 85.69 192 LYS A C 1
ATOM 1541 O O . LYS A 1 192 ? 21.403 -5.379 -50.756 1.00 85.69 192 LYS A O 1
ATOM 1546 N N . ALA A 1 193 ? 20.368 -4.572 -48.927 1.00 83.88 193 ALA A N 1
ATOM 1547 C CA . ALA A 1 193 ? 19.040 -4.450 -49.519 1.00 83.88 193 ALA A CA 1
ATOM 1548 C C . ALA A 1 193 ? 18.973 -3.319 -50.561 1.00 83.88 193 ALA A C 1
ATOM 1550 O O . ALA A 1 193 ? 18.537 -3.558 -51.682 1.00 83.88 193 ALA A O 1
ATOM 1551 N N . ALA A 1 194 ? 19.513 -2.137 -50.251 1.00 77.81 194 ALA A N 1
ATOM 1552 C CA . ALA A 1 194 ? 19.556 -1.003 -51.177 1.00 77.81 194 ALA A CA 1
ATOM 1553 C C . ALA A 1 194 ? 20.338 -1.317 -52.465 1.00 77.81 194 ALA A C 1
ATOM 1555 O O . ALA A 1 194 ? 19.885 -0.980 -53.552 1.00 77.81 194 ALA A O 1
ATOM 1556 N N . LYS A 1 195 ? 21.466 -2.037 -52.371 1.00 77.62 195 LYS A N 1
ATOM 1557 C CA . LYS A 1 195 ? 22.208 -2.490 -53.563 1.00 77.62 195 LYS A CA 1
ATOM 1558 C C . LYS A 1 195 ? 21.408 -3.453 -54.442 1.00 77.62 195 LYS A C 1
ATOM 1560 O O . LYS A 1 195 ? 21.488 -3.368 -55.656 1.00 77.62 195 LYS A O 1
ATOM 1565 N N . ARG A 1 196 ? 20.614 -4.351 -53.846 1.00 77.06 196 ARG A N 1
ATOM 1566 C CA . ARG A 1 196 ? 19.734 -5.246 -54.620 1.00 77.06 196 ARG A CA 1
ATOM 1567 C C . ARG A 1 196 ? 18.656 -4.467 -55.371 1.00 77.06 196 ARG A C 1
ATOM 1569 O O . ARG A 1 196 ? 18.310 -4.848 -56.481 1.00 77.06 196 ARG A O 1
ATOM 1576 N N . LEU A 1 197 ? 18.126 -3.405 -54.766 1.00 71.06 197 LEU A N 1
ATOM 1577 C CA . LEU A 1 197 ? 17.179 -2.504 -55.425 1.00 71.06 197 LEU A CA 1
ATOM 1578 C C . LEU A 1 197 ? 17.838 -1.752 -56.586 1.00 71.06 197 LEU A C 1
ATOM 1580 O O . LEU A 1 197 ? 17.281 -1.733 -57.676 1.00 71.06 197 LEU A O 1
ATOM 1584 N N . GLU A 1 198 ? 19.050 -1.228 -56.397 1.00 69.00 198 GLU A N 1
ATOM 1585 C CA . GLU A 1 198 ? 19.833 -0.584 -57.462 1.00 69.00 198 GLU A CA 1
ATOM 1586 C C . GLU A 1 198 ? 20.124 -1.540 -58.638 1.00 69.00 198 GLU A C 1
ATOM 1588 O O . GLU A 1 198 ? 19.900 -1.185 -59.796 1.00 69.00 198 GLU A O 1
ATOM 1593 N N . ASP A 1 199 ? 20.536 -2.782 -58.351 1.00 66.25 199 ASP A N 1
ATOM 1594 C CA . ASP A 1 199 ? 20.771 -3.820 -59.368 1.00 66.25 199 ASP A CA 1
ATOM 1595 C C . ASP A 1 199 ? 19.494 -4.146 -60.174 1.00 66.25 199 ASP A C 1
ATOM 1597 O O . ASP A 1 199 ? 19.569 -4.485 -61.361 1.00 66.25 199 ASP A O 1
ATOM 1601 N N . ASN A 1 200 ? 18.317 -4.008 -59.553 1.00 61.03 200 ASN A N 1
ATOM 1602 C CA . ASN A 1 200 ? 17.019 -4.192 -60.201 1.00 61.03 200 ASN A CA 1
ATOM 1603 C C . ASN A 1 200 ? 16.568 -2.960 -61.012 1.00 61.03 200 ASN A C 1
ATOM 1605 O O . ASN A 1 200 ? 15.839 -3.128 -61.990 1.00 61.03 200 ASN A O 1
ATOM 1609 N N . LEU A 1 201 ? 17.013 -1.750 -60.650 1.00 57.50 201 LEU A N 1
ATOM 1610 C CA . LEU A 1 201 ? 16.584 -0.479 -61.256 1.00 57.50 201 LEU A CA 1
ATOM 1611 C C . LEU A 1 201 ? 17.365 -0.074 -62.520 1.00 57.50 201 LEU A C 1
ATOM 1613 O O . LEU A 1 201 ? 16.941 0.842 -63.214 1.00 57.50 201 LEU A O 1
ATOM 1617 N N . ARG A 1 202 ? 18.452 -0.773 -62.882 1.00 55.88 202 ARG A N 1
ATOM 1618 C CA . ARG A 1 202 ? 19.194 -0.635 -64.163 1.00 55.88 202 ARG A CA 1
ATOM 1619 C C . ARG A 1 202 ? 19.606 0.791 -64.595 1.00 55.88 202 ARG A C 1
ATOM 1621 O O . ARG A 1 202 ? 20.046 0.951 -65.732 1.00 55.88 202 ARG A O 1
ATOM 1628 N N . GLU A 1 203 ? 19.578 1.795 -63.723 1.00 52.16 203 GLU A N 1
ATOM 1629 C CA . GLU A 1 203 ? 20.066 3.149 -64.019 1.00 52.16 203 GLU A CA 1
ATOM 1630 C C . GLU A 1 203 ? 21.061 3.642 -62.958 1.00 52.16 203 GLU A C 1
ATOM 1632 O O . GLU A 1 203 ? 20.837 3.514 -61.762 1.00 52.16 203 GLU A O 1
ATOM 1637 N N . MET A 1 204 ? 22.187 4.176 -63.455 1.00 52.03 204 MET A N 1
ATOM 1638 C CA . MET A 1 204 ? 23.301 4.849 -62.764 1.00 52.03 204 MET A CA 1
ATOM 1639 C C . MET A 1 204 ? 23.781 4.254 -61.426 1.00 52.03 204 MET A C 1
ATOM 1641 O O . MET A 1 204 ? 23.248 4.552 -60.364 1.00 52.03 204 MET A O 1
ATOM 1645 N N . LYS A 1 205 ? 24.923 3.547 -61.484 1.00 53.06 205 LYS A N 1
ATOM 1646 C CA . LYS A 1 205 ? 25.700 3.117 -60.309 1.00 53.06 205 LYS A CA 1
ATOM 1647 C C . LYS A 1 205 ? 26.065 4.314 -59.423 1.00 53.06 205 LYS A C 1
ATOM 1649 O O . LYS A 1 205 ? 26.902 5.128 -59.818 1.00 53.06 205 LYS A O 1
ATOM 1654 N N . LYS A 1 206 ? 25.505 4.392 -58.221 1.00 57.84 206 LYS A N 1
ATOM 1655 C CA . LYS A 1 206 ? 25.925 5.324 -57.171 1.00 57.84 206 LYS A CA 1
ATOM 1656 C C . LYS A 1 206 ? 26.882 4.621 -56.210 1.00 57.84 206 LYS A C 1
ATOM 1658 O O . LYS A 1 206 ? 26.658 3.492 -55.788 1.00 57.84 206 LYS A O 1
ATOM 1663 N N . GLU A 1 207 ? 27.974 5.288 -55.841 1.00 56.78 207 GLU A N 1
ATOM 1664 C CA . GLU A 1 207 ? 29.021 4.668 -55.010 1.00 56.78 207 GLU A CA 1
ATOM 1665 C C . GLU A 1 207 ? 28.633 4.557 -53.520 1.00 56.78 207 GLU A C 1
ATOM 1667 O O . GLU A 1 207 ? 29.065 3.620 -52.840 1.00 56.78 207 GLU A O 1
ATOM 1672 N N . ASN A 1 208 ? 27.775 5.454 -53.012 1.00 66.19 208 ASN A N 1
ATOM 1673 C CA . ASN A 1 208 ? 27.371 5.502 -51.604 1.00 66.19 208 ASN A CA 1
ATOM 1674 C C . ASN A 1 208 ? 25.913 5.074 -51.389 1.00 66.19 208 ASN A C 1
ATOM 1676 O O . ASN A 1 208 ? 24.987 5.586 -52.008 1.00 66.19 208 ASN A O 1
ATOM 1680 N N . THR A 1 209 ? 25.683 4.185 -50.419 1.00 63.66 209 THR A N 1
ATOM 1681 C CA . THR A 1 209 ? 24.337 3.677 -50.092 1.00 63.66 209 THR A CA 1
ATOM 1682 C C . THR A 1 209 ? 23.378 4.748 -49.569 1.00 63.66 209 THR A C 1
ATOM 1684 O O . THR A 1 209 ? 22.180 4.652 -49.811 1.00 63.66 209 THR A O 1
ATOM 1687 N N . SER A 1 210 ? 23.886 5.769 -48.874 1.00 65.44 210 SER A N 1
ATOM 1688 C CA . SER A 1 210 ? 23.077 6.933 -48.490 1.00 65.44 210 SER A CA 1
ATOM 1689 C C . SER A 1 210 ? 22.450 7.599 -49.709 1.00 65.44 210 SER A C 1
ATOM 1691 O O . SER A 1 210 ? 21.287 7.966 -49.666 1.00 65.44 210 SER A O 1
ATOM 1693 N N . ASP A 1 211 ? 23.197 7.680 -50.808 1.00 66.06 211 ASP A N 1
ATOM 1694 C CA . ASP A 1 211 ? 22.807 8.410 -52.012 1.00 66.06 211 ASP A CA 1
ATOM 1695 C C . ASP A 1 211 ? 21.843 7.587 -52.880 1.00 66.06 211 ASP A C 1
ATOM 1697 O O . ASP A 1 211 ? 21.081 8.162 -53.657 1.00 66.06 211 ASP A O 1
ATOM 1701 N N . ILE A 1 212 ? 21.870 6.253 -52.736 1.00 69.56 212 ILE A N 1
ATOM 1702 C CA . ILE A 1 212 ? 20.884 5.318 -53.303 1.00 69.56 212 ILE A CA 1
ATOM 1703 C C . ILE A 1 212 ? 19.557 5.463 -52.557 1.00 69.56 212 ILE A C 1
ATOM 1705 O O . ILE A 1 212 ? 18.527 5.694 -53.180 1.00 69.56 212 ILE A O 1
ATOM 1709 N N . ILE A 1 213 ? 19.584 5.372 -51.223 1.00 72.38 213 ILE A N 1
ATOM 1710 C CA . ILE A 1 213 ? 18.371 5.456 -50.397 1.00 72.38 213 ILE A CA 1
ATOM 1711 C C . ILE A 1 213 ? 17.755 6.857 -50.477 1.00 72.38 213 ILE A C 1
ATOM 1713 O O . ILE A 1 213 ? 16.541 6.979 -50.561 1.00 72.38 213 ILE A O 1
ATOM 1717 N N . ALA A 1 214 ? 18.578 7.907 -50.520 1.00 68.88 214 ALA A N 1
ATOM 1718 C CA . ALA A 1 214 ? 18.117 9.283 -50.692 1.00 68.88 214 ALA A CA 1
ATOM 1719 C C . ALA A 1 214 ? 17.516 9.569 -52.078 1.00 68.88 214 ALA A C 1
ATOM 1721 O O . ALA A 1 214 ? 16.832 10.573 -52.225 1.00 68.88 214 ALA A O 1
ATOM 1722 N N . SER A 1 215 ? 17.757 8.725 -53.090 1.00 67.75 215 SER A N 1
ATOM 1723 C CA . SER A 1 215 ? 17.077 8.846 -54.391 1.00 67.75 215 SER A CA 1
ATOM 1724 C C . SER A 1 215 ? 15.791 8.055 -54.525 1.00 67.75 215 SER A C 1
ATOM 1726 O O . SER A 1 215 ? 15.165 8.119 -55.578 1.00 67.75 215 SER A O 1
ATOM 1728 N N . ILE A 1 216 ? 15.408 7.296 -53.503 1.00 75.12 216 ILE A N 1
ATOM 1729 C CA . ILE A 1 216 ? 14.114 6.629 -53.497 1.00 75.12 216 ILE A CA 1
ATOM 1730 C C . ILE A 1 216 ? 13.062 7.690 -53.158 1.00 75.12 216 ILE A C 1
ATOM 1732 O O . ILE A 1 216 ? 13.020 8.180 -52.030 1.00 75.12 216 ILE A O 1
ATOM 1736 N N . GLU A 1 217 ? 12.244 8.064 -54.144 1.00 69.44 217 GLU A N 1
ATOM 1737 C CA . GLU A 1 217 ? 11.181 9.066 -53.975 1.00 69.44 217 GLU A CA 1
ATOM 1738 C C . GLU A 1 217 ? 9.944 8.492 -53.257 1.00 69.44 217 GLU A C 1
ATOM 1740 O O . GLU A 1 217 ? 9.245 9.224 -52.555 1.00 69.44 217 GLU A O 1
ATOM 1745 N N . ASP A 1 218 ? 9.676 7.185 -53.389 1.00 79.75 218 ASP A N 1
ATOM 1746 C CA . ASP A 1 218 ? 8.550 6.522 -52.720 1.00 79.75 218 ASP A CA 1
ATOM 1747 C C . ASP A 1 218 ? 8.939 6.029 -51.317 1.00 79.75 218 ASP A C 1
ATOM 1749 O O . ASP A 1 218 ? 9.702 5.078 -51.138 1.00 79.75 218 ASP A O 1
ATOM 1753 N N . GLU A 1 219 ? 8.341 6.638 -50.293 1.00 82.31 219 GLU A N 1
ATOM 1754 C CA . GLU A 1 219 ? 8.443 6.197 -48.898 1.00 82.31 219 GLU A CA 1
ATOM 1755 C C . GLU A 1 219 ? 8.163 4.697 -48.724 1.00 82.31 219 GLU A C 1
ATOM 1757 O O . GLU A 1 219 ? 8.807 4.046 -47.895 1.00 82.31 219 GLU A O 1
ATOM 1762 N N . ASN A 1 220 ? 7.219 4.138 -49.486 1.00 83.75 220 ASN A N 1
ATOM 1763 C CA . ASN A 1 220 ? 6.858 2.733 -49.355 1.00 83.75 220 ASN A CA 1
ATOM 1764 C C . ASN A 1 220 ? 8.021 1.823 -49.750 1.00 83.75 220 ASN A C 1
ATOM 1766 O O . ASN A 1 220 ? 8.246 0.827 -49.073 1.00 83.75 220 ASN A O 1
ATOM 1770 N N . GLU A 1 221 ? 8.815 2.177 -50.764 1.00 81.69 221 GLU A N 1
ATOM 1771 C CA . GLU A 1 221 ? 10.001 1.405 -51.156 1.00 81.69 221 GLU A CA 1
ATOM 1772 C C . GLU A 1 221 ? 11.057 1.368 -50.041 1.00 81.69 221 GLU A C 1
ATOM 1774 O O . GLU A 1 221 ? 11.655 0.321 -49.778 1.00 81.69 221 GLU A O 1
ATOM 1779 N N . ILE A 1 222 ? 11.233 2.474 -49.311 1.00 81.75 222 ILE A N 1
ATOM 1780 C CA . ILE A 1 222 ? 12.131 2.530 -48.147 1.00 81.75 222 ILE A CA 1
ATOM 1781 C C . ILE A 1 222 ? 11.603 1.652 -47.004 1.00 81.75 222 ILE A C 1
ATOM 1783 O O . ILE A 1 222 ? 12.379 0.962 -46.337 1.00 81.75 222 ILE A O 1
ATOM 1787 N N . ILE A 1 223 ? 10.291 1.653 -46.769 1.00 86.75 223 ILE A N 1
ATOM 1788 C CA . ILE A 1 223 ? 9.663 0.797 -45.754 1.00 86.75 223 ILE A CA 1
ATOM 1789 C C . ILE A 1 223 ? 9.765 -0.684 -46.160 1.00 86.75 223 ILE A C 1
ATOM 1791 O O . ILE A 1 223 ? 10.107 -1.513 -45.317 1.00 86.75 223 ILE A O 1
ATOM 1795 N N . TYR A 1 224 ? 9.583 -1.016 -47.441 1.00 86.75 224 TYR A N 1
ATOM 1796 C CA . TYR A 1 224 ? 9.730 -2.382 -47.954 1.00 86.75 224 TYR A CA 1
ATOM 1797 C C . TYR A 1 224 ? 11.150 -2.934 -47.777 1.00 86.75 224 TYR A C 1
ATOM 1799 O O . TYR A 1 224 ? 11.314 -4.129 -47.529 1.00 86.75 224 TYR A O 1
ATOM 1807 N N . ILE A 1 225 ? 12.186 -2.083 -47.827 1.00 87.62 225 ILE A N 1
ATOM 1808 C CA . ILE A 1 225 ? 13.549 -2.496 -47.455 1.00 87.62 225 ILE A CA 1
ATOM 1809 C C . ILE A 1 225 ? 13.568 -3.041 -46.027 1.00 87.62 225 ILE A C 1
ATOM 1811 O O . ILE A 1 225 ? 14.182 -4.079 -45.784 1.00 87.62 225 ILE A O 1
ATOM 1815 N N . LEU A 1 226 ? 12.921 -2.348 -45.085 1.00 90.88 226 LEU A N 1
ATOM 1816 C CA . LEU A 1 226 ? 12.859 -2.777 -43.689 1.00 90.88 226 LEU A CA 1
ATOM 1817 C C . LEU A 1 226 ? 12.012 -4.042 -43.527 1.00 90.88 226 LEU A C 1
ATOM 1819 O O . LEU A 1 226 ? 12.403 -4.914 -42.754 1.00 90.88 226 LEU A O 1
ATOM 1823 N N . ASP A 1 227 ? 10.936 -4.195 -44.299 1.00 91.56 227 ASP A N 1
ATOM 1824 C CA . ASP A 1 227 ? 10.136 -5.424 -44.323 1.00 91.56 227 ASP A CA 1
ATOM 1825 C C . ASP A 1 227 ? 10.924 -6.652 -44.804 1.00 91.56 227 ASP A C 1
ATOM 1827 O O . ASP A 1 227 ? 10.641 -7.760 -44.355 1.00 91.56 227 ASP A O 1
ATOM 1831 N N . ASP A 1 228 ? 11.934 -6.508 -45.668 1.00 88.81 228 ASP A N 1
ATOM 1832 C CA . ASP A 1 228 ? 12.779 -7.645 -46.082 1.00 88.81 228 ASP A CA 1
ATOM 1833 C C . ASP A 1 228 ? 13.724 -8.098 -44.955 1.00 88.81 228 ASP A C 1
ATOM 1835 O O . ASP A 1 228 ? 13.997 -9.288 -44.790 1.00 88.81 228 ASP A O 1
ATOM 1839 N N . ILE A 1 229 ? 14.219 -7.154 -44.148 1.00 92.44 229 ILE A N 1
ATOM 1840 C CA . ILE A 1 229 ? 15.329 -7.405 -43.214 1.00 92.44 229 ILE A CA 1
ATOM 1841 C C . ILE A 1 229 ? 14.925 -7.443 -41.739 1.00 92.44 229 ILE A C 1
ATOM 1843 O O . ILE A 1 229 ? 15.770 -7.766 -40.904 1.00 92.44 229 ILE A O 1
ATOM 1847 N N . VAL A 1 230 ? 13.688 -7.090 -41.389 1.00 94.50 230 VAL A N 1
ATOM 1848 C CA . VAL A 1 230 ? 13.205 -7.013 -40.003 1.00 94.50 230 VAL A CA 1
ATOM 1849 C C . VAL A 1 230 ? 11.887 -7.764 -39.855 1.00 94.50 230 VAL A C 1
ATOM 1851 O O . VAL A 1 230 ? 11.010 -7.740 -40.718 1.00 94.50 230 VAL A O 1
ATOM 1854 N N . ARG A 1 231 ? 11.733 -8.428 -38.713 1.00 95.00 231 ARG A N 1
ATOM 1855 C CA . ARG A 1 231 ? 10.448 -8.934 -38.232 1.00 95.00 231 ARG A CA 1
ATOM 1856 C C . ARG A 1 231 ? 10.174 -8.355 -36.858 1.00 95.00 231 ARG A C 1
ATOM 1858 O O . ARG A 1 231 ? 11.070 -8.278 -36.014 1.00 95.00 231 ARG A O 1
ATOM 1865 N N . VAL A 1 232 ? 8.930 -7.945 -36.655 1.00 96.25 232 VAL A N 1
ATOM 1866 C CA . VAL A 1 232 ? 8.467 -7.319 -35.421 1.00 96.25 232 VAL A CA 1
ATOM 1867 C C . VAL A 1 232 ? 7.683 -8.341 -34.608 1.00 96.25 232 VAL A C 1
ATOM 1869 O O . VAL A 1 232 ? 6.820 -9.044 -35.127 1.00 96.25 232 VAL A O 1
ATOM 1872 N N . ILE A 1 233 ? 7.993 -8.432 -33.321 1.00 94.50 233 ILE A N 1
ATOM 1873 C CA . ILE A 1 233 ? 7.407 -9.394 -32.387 1.00 94.50 233 ILE A CA 1
ATOM 1874 C C . ILE A 1 233 ? 6.897 -8.680 -31.145 1.00 94.50 233 ILE A C 1
ATOM 1876 O O . ILE A 1 233 ? 7.349 -7.586 -30.801 1.00 94.50 233 ILE A O 1
ATOM 1880 N N . ARG A 1 234 ? 5.951 -9.306 -30.446 1.00 92.50 234 ARG A N 1
ATOM 1881 C CA . ARG A 1 234 ? 5.415 -8.761 -29.200 1.00 92.50 234 ARG A CA 1
ATOM 1882 C C . ARG A 1 234 ? 6.490 -8.759 -28.110 1.00 92.50 234 ARG A C 1
ATOM 1884 O O . ARG A 1 234 ? 7.207 -9.741 -27.933 1.00 92.50 234 ARG A O 1
ATOM 1891 N N . LEU A 1 235 ? 6.559 -7.656 -27.376 1.00 91.69 235 LEU A N 1
ATOM 1892 C CA . LEU A 1 235 ? 7.412 -7.467 -26.213 1.00 91.69 235 LEU A CA 1
ATOM 1893 C C . LEU A 1 235 ? 6.817 -8.197 -25.002 1.00 91.69 235 LEU A C 1
ATOM 1895 O O . LEU A 1 235 ? 5.649 -8.005 -24.661 1.00 91.69 235 LEU A O 1
ATOM 1899 N N . GLU A 1 236 ? 7.641 -8.992 -24.328 1.00 88.31 236 GLU A N 1
ATOM 1900 C CA . GLU A 1 236 ? 7.306 -9.616 -23.044 1.00 88.31 236 GLU A CA 1
ATOM 1901 C C . GLU A 1 236 ? 7.518 -8.635 -21.877 1.00 88.31 236 GLU A C 1
ATOM 1903 O O . GLU A 1 236 ? 8.254 -7.660 -22.037 1.00 88.31 236 GLU A O 1
ATOM 1908 N N . PRO A 1 237 ? 6.927 -8.856 -20.690 1.00 85.94 237 PRO A N 1
ATOM 1909 C CA . PRO A 1 237 ? 7.186 -8.021 -19.517 1.00 85.94 237 PRO A CA 1
ATOM 1910 C C . PRO A 1 237 ? 8.685 -7.888 -19.201 1.00 85.94 237 PRO A C 1
ATOM 1912 O O . PRO A 1 237 ? 9.364 -8.865 -18.899 1.00 85.94 237 PRO A O 1
ATOM 1915 N N . GLN A 1 238 ? 9.196 -6.657 -19.262 1.00 92.19 238 GLN A N 1
ATOM 1916 C CA . GLN A 1 238 ? 10.611 -6.340 -19.049 1.00 92.19 238 GLN A CA 1
ATOM 1917 C C . GLN A 1 238 ? 10.826 -5.861 -17.612 1.00 92.19 238 GLN A C 1
ATOM 1919 O O . GLN A 1 238 ? 10.667 -4.680 -17.301 1.00 92.19 238 GLN A O 1
ATOM 1924 N N . ILE A 1 239 ? 11.111 -6.787 -16.701 1.00 91.81 239 ILE A N 1
ATOM 1925 C CA . ILE A 1 239 ? 11.339 -6.481 -15.285 1.00 91.81 239 ILE A CA 1
ATOM 1926 C C . ILE A 1 239 ? 12.620 -7.178 -14.837 1.00 91.81 239 ILE A C 1
ATOM 1928 O O . ILE A 1 239 ? 12.780 -8.391 -15.018 1.00 91.81 239 ILE A O 1
ATOM 1932 N N . ALA A 1 240 ? 13.525 -6.424 -14.218 1.00 93.94 240 ALA A N 1
ATOM 1933 C CA . ALA A 1 240 ? 14.718 -6.976 -13.589 1.00 93.94 240 ALA A CA 1
ATOM 1934 C C . ALA A 1 240 ? 14.928 -6.395 -12.192 1.00 93.94 240 ALA A C 1
ATOM 1936 O O . ALA A 1 240 ? 14.537 -5.263 -11.910 1.00 93.94 240 ALA A O 1
ATOM 1937 N N . SER A 1 241 ? 15.582 -7.178 -11.338 1.00 93.06 241 SER A N 1
ATOM 1938 C CA . SER A 1 241 ? 15.939 -6.788 -9.978 1.00 93.06 241 SER A CA 1
ATOM 1939 C C . SER A 1 241 ? 17.403 -7.111 -9.723 1.00 93.06 241 SER A C 1
ATOM 1941 O O . SER A 1 241 ? 17.881 -8.161 -10.153 1.00 93.06 241 SER A O 1
ATOM 1943 N N . VAL A 1 242 ? 18.106 -6.224 -9.024 1.00 93.62 242 VAL A N 1
ATOM 1944 C CA . VAL A 1 242 ? 19.504 -6.418 -8.633 1.00 93.62 242 VAL A CA 1
ATOM 1945 C C . VAL A 1 242 ? 19.781 -5.744 -7.291 1.00 93.62 242 VAL A C 1
ATOM 1947 O O . VAL A 1 242 ? 19.232 -4.688 -6.986 1.00 93.62 242 VAL A O 1
ATOM 1950 N N . GLU A 1 243 ? 20.647 -6.338 -6.481 1.00 91.50 243 GLU A N 1
ATOM 1951 C CA . GLU A 1 243 ? 21.164 -5.693 -5.274 1.00 91.50 243 GLU A CA 1
ATOM 1952 C C . GLU A 1 243 ? 22.374 -4.835 -5.635 1.00 91.50 243 GLU A C 1
ATOM 1954 O O . GLU A 1 243 ? 23.305 -5.306 -6.291 1.00 91.50 243 GLU A O 1
ATOM 1959 N N . LEU A 1 244 ? 22.404 -3.584 -5.176 1.00 90.00 244 LEU A N 1
ATOM 1960 C CA . LEU A 1 244 ? 23.510 -2.666 -5.460 1.00 90.00 244 LEU A CA 1
ATOM 1961 C C . LEU A 1 244 ? 24.853 -3.173 -4.908 1.00 90.00 244 LEU A C 1
ATOM 1963 O O . LEU A 1 244 ? 25.913 -2.833 -5.428 1.00 90.00 244 LEU A O 1
ATOM 1967 N N . VAL A 1 245 ? 24.798 -4.003 -3.868 1.00 87.38 245 VAL A N 1
ATOM 1968 C CA . VAL A 1 245 ? 25.951 -4.593 -3.174 1.00 87.38 245 VAL A CA 1
ATOM 1969 C C . VAL A 1 245 ? 26.360 -5.951 -3.747 1.00 87.38 245 VAL A C 1
ATOM 1971 O O . VAL A 1 245 ? 27.267 -6.594 -3.220 1.00 87.38 245 VAL A O 1
ATOM 1974 N N . HIS A 1 246 ? 25.712 -6.405 -4.827 1.00 88.38 246 HIS A N 1
ATOM 1975 C CA . HIS A 1 246 ? 26.055 -7.670 -5.460 1.00 88.38 246 HIS A CA 1
ATOM 1976 C C . HIS A 1 246 ? 27.535 -7.672 -5.874 1.00 88.38 246 HIS A C 1
ATOM 1978 O O . HIS A 1 246 ? 28.015 -6.756 -6.542 1.00 88.38 246 HIS A O 1
ATOM 1984 N N . LYS A 1 247 ? 28.267 -8.726 -5.498 1.00 85.56 247 LYS A N 1
ATOM 1985 C CA . LYS A 1 247 ? 29.723 -8.831 -5.711 1.00 85.56 247 LYS A CA 1
ATOM 1986 C C . LYS A 1 247 ? 30.147 -8.653 -7.176 1.00 85.56 247 LYS A C 1
ATOM 1988 O O . LYS A 1 247 ? 31.164 -8.030 -7.445 1.00 85.56 247 LYS A O 1
ATOM 1993 N N . ASP A 1 248 ? 29.323 -9.146 -8.099 1.00 89.19 248 ASP A N 1
ATOM 1994 C CA . ASP A 1 248 ? 29.564 -9.099 -9.544 1.00 89.19 248 ASP A CA 1
ATOM 1995 C C . ASP A 1 248 ? 28.712 -8.003 -10.213 1.00 89.19 248 ASP A C 1
ATOM 1997 O O . ASP A 1 248 ? 28.396 -8.109 -11.394 1.00 89.19 248 ASP A O 1
ATOM 2001 N N . PHE A 1 249 ? 28.253 -6.988 -9.460 1.00 90.62 249 PHE A N 1
ATOM 2002 C CA . PHE A 1 249 ? 27.330 -5.960 -9.963 1.00 90.62 249 PHE A CA 1
ATOM 2003 C C . PHE A 1 249 ? 27.791 -5.343 -11.292 1.00 90.62 249 PHE A C 1
ATOM 2005 O O . PHE A 1 249 ? 26.988 -5.367 -12.224 1.00 90.62 249 PHE A O 1
ATOM 2012 N N . PRO A 1 250 ? 29.047 -4.864 -11.452 1.00 90.00 250 PRO A N 1
ATOM 2013 C CA . PRO A 1 250 ? 29.496 -4.298 -12.725 1.00 90.00 250 PRO A CA 1
ATOM 2014 C C . PRO A 1 250 ? 29.411 -5.287 -13.888 1.00 90.00 250 PRO A C 1
ATOM 2016 O O . PRO A 1 250 ? 29.066 -4.897 -15.003 1.00 90.00 250 PRO A O 1
ATOM 2019 N N . ASP A 1 251 ? 29.679 -6.566 -13.621 1.00 89.75 251 ASP A N 1
ATOM 2020 C CA . ASP A 1 251 ? 29.669 -7.605 -14.641 1.00 89.75 251 ASP A CA 1
ATOM 2021 C C . ASP A 1 251 ? 28.239 -7.908 -15.083 1.00 89.75 251 ASP A C 1
ATOM 2023 O O . ASP A 1 251 ? 27.958 -7.916 -16.279 1.00 89.75 251 ASP A O 1
ATOM 2027 N N . ILE A 1 252 ? 27.304 -8.091 -14.149 1.00 92.19 252 ILE A N 1
ATOM 2028 C CA . ILE A 1 252 ? 25.914 -8.447 -14.478 1.00 92.19 252 ILE A CA 1
ATOM 2029 C C . ILE A 1 252 ? 25.057 -7.248 -14.907 1.00 92.19 252 ILE A C 1
ATOM 2031 O O . ILE A 1 252 ? 23.965 -7.448 -15.440 1.00 92.19 252 ILE A O 1
ATOM 2035 N N . PHE A 1 253 ? 25.520 -6.011 -14.692 1.00 92.19 253 PHE A N 1
ATOM 2036 C CA . PHE A 1 253 ? 24.719 -4.802 -14.910 1.00 92.19 253 PHE A CA 1
ATOM 2037 C C . PHE A 1 253 ? 24.193 -4.693 -16.344 1.00 92.19 253 PHE A C 1
ATOM 2039 O O . PHE A 1 253 ? 23.021 -4.391 -16.547 1.00 92.19 253 PHE A O 1
ATOM 2046 N N . GLU A 1 254 ? 25.020 -5.003 -17.346 1.00 92.38 254 GLU A N 1
ATOM 2047 C CA . GLU A 1 254 ? 24.592 -4.985 -18.750 1.00 92.38 254 GLU A CA 1
ATOM 2048 C C . GLU A 1 254 ? 23.440 -5.971 -19.011 1.00 92.38 254 GLU A C 1
ATOM 2050 O O . GLU A 1 254 ? 22.475 -5.634 -19.695 1.00 92.38 254 GLU A O 1
ATOM 2055 N N . ASP A 1 255 ? 23.510 -7.172 -18.441 1.00 92.44 255 ASP A N 1
ATOM 2056 C CA . ASP A 1 255 ? 22.499 -8.212 -18.643 1.00 92.44 255 ASP A CA 1
ATOM 2057 C C . ASP A 1 255 ? 21.191 -7.875 -17.906 1.00 92.44 255 ASP A C 1
ATOM 2059 O O . ASP A 1 255 ? 20.094 -8.096 -18.426 1.00 92.44 255 ASP A O 1
ATOM 2063 N N . VAL A 1 256 ? 21.298 -7.229 -16.743 1.00 93.94 256 VAL A N 1
ATOM 2064 C CA . VAL A 1 256 ? 20.159 -6.642 -16.024 1.00 93.94 256 VAL A CA 1
ATOM 2065 C C . VAL A 1 256 ? 19.495 -5.534 -16.853 1.00 93.94 256 VAL A C 1
ATOM 2067 O O . VAL A 1 256 ? 18.267 -5.504 -16.959 1.00 93.94 256 VAL A O 1
ATOM 2070 N N . LEU A 1 257 ? 20.279 -4.661 -17.499 1.00 93.50 257 LEU A N 1
ATOM 2071 C CA . LEU A 1 257 ? 19.750 -3.609 -18.373 1.00 93.50 257 LEU A CA 1
ATOM 2072 C C . LEU A 1 257 ? 19.031 -4.181 -19.596 1.00 93.50 257 LEU A C 1
ATOM 2074 O O . LEU A 1 257 ? 17.964 -3.679 -19.943 1.00 93.50 257 LEU A O 1
ATOM 2078 N N . LYS A 1 258 ? 19.567 -5.236 -20.224 1.00 92.62 258 LYS A N 1
ATOM 2079 C CA . LYS A 1 258 ? 18.908 -5.925 -21.350 1.00 92.62 258 LYS A CA 1
ATOM 2080 C C . LYS A 1 258 ? 17.514 -6.423 -20.973 1.00 92.62 258 LYS A C 1
ATOM 2082 O O . LYS A 1 258 ? 16.579 -6.243 -21.744 1.00 92.62 258 LYS A O 1
ATOM 2087 N N . LYS A 1 259 ? 17.375 -6.993 -19.772 1.00 93.00 259 LYS A N 1
ATOM 2088 C CA . LYS A 1 259 ? 16.111 -7.543 -19.259 1.00 93.00 259 LYS A CA 1
ATOM 2089 C C . LYS A 1 259 ? 15.106 -6.478 -18.798 1.00 93.00 259 LYS A C 1
ATOM 2091 O O . LYS A 1 259 ? 13.904 -6.720 -18.831 1.00 93.00 259 LYS A O 1
ATOM 2096 N N . ALA A 1 260 ? 15.581 -5.329 -18.318 1.00 94.56 260 ALA A N 1
ATOM 2097 C CA . ALA A 1 260 ? 14.724 -4.251 -17.813 1.00 94.56 260 ALA A CA 1
ATOM 2098 C C . ALA A 1 260 ? 14.379 -3.179 -18.858 1.00 94.56 260 ALA A C 1
ATOM 2100 O O . ALA A 1 260 ? 13.492 -2.356 -18.616 1.00 94.56 260 ALA A O 1
ATOM 2101 N N . ASN A 1 261 ? 15.091 -3.129 -19.989 1.00 93.88 261 ASN A N 1
ATOM 2102 C CA . ASN A 1 261 ? 14.840 -2.128 -21.021 1.00 93.88 261 ASN A CA 1
ATOM 2103 C C . ASN A 1 261 ? 13.403 -2.233 -21.544 1.00 93.88 261 ASN A C 1
ATOM 2105 O O . ASN A 1 261 ? 12.867 -3.323 -21.660 1.00 93.88 261 ASN A O 1
ATOM 2109 N N . ARG A 1 262 ? 12.772 -1.100 -21.855 1.00 92.44 262 ARG A N 1
ATOM 2110 C CA . ARG A 1 262 ? 11.324 -0.955 -22.082 1.00 92.44 262 ARG A CA 1
ATOM 2111 C C . ARG A 1 262 ? 10.464 -1.347 -20.871 1.00 92.44 262 ARG A C 1
ATOM 2113 O O . ARG A 1 262 ? 9.302 -1.708 -21.061 1.00 92.44 262 ARG A O 1
ATOM 2120 N N . GLY A 1 263 ? 10.961 -1.263 -19.635 1.00 93.81 263 GLY A N 1
ATOM 2121 C CA . GLY A 1 263 ? 10.219 -1.693 -18.445 1.00 93.81 263 GLY A CA 1
ATOM 2122 C C . GLY A 1 263 ? 10.714 -1.121 -17.115 1.00 93.81 263 GLY A C 1
ATOM 2123 O O . GLY A 1 263 ? 10.872 0.097 -17.004 1.00 93.81 263 GLY A O 1
ATOM 2124 N N . ILE A 1 264 ? 10.854 -1.968 -16.089 1.00 94.38 264 ILE A N 1
ATOM 2125 C CA . ILE A 1 264 ? 11.194 -1.563 -14.713 1.00 94.38 264 ILE A CA 1
ATOM 2126 C C . ILE A 1 264 ? 12.507 -2.223 -14.278 1.00 94.38 264 ILE A C 1
ATOM 2128 O O . ILE A 1 264 ? 12.671 -3.441 -14.373 1.00 94.38 264 ILE A O 1
ATOM 2132 N N . LEU A 1 265 ? 13.422 -1.407 -13.752 1.00 95.25 265 LEU A N 1
ATOM 2133 C CA . LEU A 1 265 ? 14.629 -1.857 -13.069 1.00 95.25 265 LEU A CA 1
ATOM 2134 C C . LEU A 1 265 ? 14.503 -1.593 -11.567 1.00 95.25 265 LEU A C 1
ATOM 2136 O O . LEU A 1 265 ? 14.498 -0.442 -11.132 1.00 95.25 265 LEU A O 1
ATOM 2140 N N . ASN A 1 266 ? 14.445 -2.663 -10.783 1.00 95.00 266 ASN A N 1
ATOM 2141 C CA . ASN A 1 266 ? 14.437 -2.626 -9.328 1.00 95.00 266 ASN A CA 1
ATOM 2142 C C . ASN A 1 266 ? 15.873 -2.745 -8.791 1.00 95.00 266 ASN A C 1
ATOM 2144 O O . ASN A 1 266 ? 16.590 -3.686 -9.132 1.00 95.00 266 ASN A O 1
ATOM 2148 N N . ILE A 1 267 ? 16.293 -1.817 -7.933 1.00 93.19 267 ILE A N 1
ATOM 2149 C CA . ILE A 1 267 ? 17.615 -1.840 -7.294 1.00 93.19 267 ILE A CA 1
ATOM 2150 C C . ILE A 1 267 ? 17.450 -1.790 -5.780 1.00 93.19 267 ILE A C 1
ATOM 2152 O O . ILE A 1 267 ? 16.956 -0.806 -5.230 1.00 93.19 267 ILE A O 1
ATOM 2156 N N . GLU A 1 268 ? 17.886 -2.835 -5.092 1.00 91.31 268 GLU A N 1
ATOM 2157 C CA . GLU A 1 268 ? 17.873 -2.875 -3.631 1.00 91.31 268 GLU A CA 1
ATOM 2158 C C . GLU A 1 268 ? 19.191 -2.340 -3.058 1.00 91.31 268 GLU A C 1
ATOM 2160 O O . GLU A 1 268 ? 20.279 -2.730 -3.487 1.00 91.31 268 GLU A O 1
ATOM 2165 N N . ILE A 1 269 ? 19.086 -1.425 -2.094 1.00 87.94 269 ILE A N 1
ATOM 2166 C CA . ILE A 1 269 ? 20.202 -0.922 -1.297 1.00 87.94 269 ILE A CA 1
ATOM 2167 C C . ILE A 1 269 ? 20.105 -1.555 0.088 1.00 87.94 269 ILE A C 1
ATOM 2169 O O . ILE A 1 269 ? 19.229 -1.200 0.882 1.00 87.94 269 ILE A O 1
ATOM 2173 N N . ASP A 1 270 ? 21.043 -2.455 0.375 1.00 81.06 270 ASP A N 1
ATOM 2174 C CA . ASP A 1 270 ? 21.246 -2.992 1.718 1.00 81.06 270 ASP A CA 1
ATOM 2175 C C . ASP A 1 270 ? 21.827 -1.897 2.629 1.00 81.06 270 ASP A C 1
ATOM 2177 O O . ASP A 1 270 ? 22.896 -1.332 2.370 1.00 81.06 270 ASP A O 1
ATOM 2181 N N . ASP A 1 271 ? 21.113 -1.604 3.714 1.00 74.06 271 ASP A N 1
ATOM 2182 C CA . ASP A 1 271 ? 21.488 -0.619 4.723 1.00 74.06 271 ASP A CA 1
ATOM 2183 C C . ASP A 1 271 ? 22.812 -0.959 5.417 1.00 74.06 271 ASP A C 1
ATOM 2185 O O . ASP A 1 271 ? 23.563 -0.055 5.792 1.00 74.06 271 ASP A O 1
ATOM 2189 N N . LYS A 1 272 ? 23.147 -2.248 5.531 1.00 74.56 272 LYS A N 1
ATOM 2190 C CA . LYS A 1 272 ? 24.379 -2.712 6.187 1.00 74.56 272 LYS A CA 1
ATOM 2191 C C . LYS A 1 272 ? 25.617 -2.570 5.312 1.00 74.56 272 LYS A C 1
ATOM 2193 O O . LYS A 1 272 ? 26.728 -2.542 5.842 1.00 74.56 272 LYS A O 1
ATOM 2198 N N . ALA A 1 273 ? 25.436 -2.490 3.997 1.00 74.50 273 ALA A N 1
ATOM 2199 C CA . ALA A 1 273 ? 26.521 -2.514 3.023 1.00 74.50 273 ALA A CA 1
ATOM 2200 C C . ALA A 1 273 ? 26.600 -1.241 2.162 1.00 74.50 273 ALA A C 1
ATOM 2202 O O . ALA A 1 273 ? 27.482 -1.116 1.312 1.00 74.50 273 ALA A O 1
ATOM 2203 N N . ILE A 1 274 ? 25.751 -0.240 2.417 1.00 79.19 274 ILE A N 1
ATOM 2204 C CA . ILE A 1 274 ? 25.773 1.034 1.685 1.00 79.19 274 ILE A CA 1
ATOM 2205 C C . ILE A 1 274 ? 27.137 1.743 1.770 1.00 79.19 274 ILE A C 1
ATOM 2207 O O . ILE A 1 274 ? 27.642 2.244 0.767 1.00 79.19 274 ILE A O 1
ATOM 2211 N N . ASN A 1 275 ? 27.769 1.699 2.949 1.00 77.56 275 ASN A N 1
ATOM 2212 C CA . ASN A 1 275 ? 29.082 2.294 3.218 1.00 77.56 275 ASN A CA 1
ATOM 2213 C C . ASN A 1 275 ? 30.254 1.462 2.668 1.00 77.56 275 ASN A C 1
ATOM 2215 O O . ASN A 1 275 ? 31.374 1.958 2.597 1.00 77.56 275 ASN A O 1
ATOM 2219 N N . THR A 1 276 ? 30.020 0.197 2.316 1.00 81.00 276 THR A N 1
ATOM 2220 C CA . THR A 1 276 ? 31.029 -0.710 1.743 1.00 81.00 276 THR A CA 1
ATOM 2221 C C . THR A 1 276 ? 30.803 -0.959 0.253 1.00 81.00 276 THR A C 1
ATOM 2223 O O . THR A 1 276 ? 31.536 -1.733 -0.362 1.00 81.00 276 THR A O 1
ATOM 2226 N N . THR A 1 277 ? 29.793 -0.313 -0.334 1.00 84.38 277 THR A N 1
ATOM 2227 C CA . THR A 1 277 ? 29.461 -0.446 -1.750 1.00 84.38 277 THR A CA 1
ATOM 2228 C C . THR A 1 277 ? 30.569 0.179 -2.600 1.00 84.38 277 THR A C 1
ATOM 2230 O O . THR A 1 277 ? 30.904 1.342 -2.376 1.00 84.38 277 THR A O 1
ATOM 2233 N N . PRO A 1 278 ? 31.133 -0.547 -3.583 1.00 87.00 278 PRO A N 1
ATOM 2234 C CA . PRO A 1 278 ? 32.173 -0.003 -4.449 1.00 87.00 278 PRO A CA 1
ATOM 2235 C C . PRO A 1 278 ? 31.715 1.247 -5.212 1.00 87.00 278 PRO A C 1
ATOM 2237 O O . PRO A 1 278 ? 30.634 1.256 -5.806 1.00 87.00 278 PRO A O 1
ATOM 2240 N N . ASP A 1 279 ? 32.581 2.262 -5.292 1.00 86.38 279 ASP A N 1
ATOM 2241 C CA . ASP A 1 279 ? 32.318 3.512 -6.026 1.00 86.38 279 ASP A CA 1
ATOM 2242 C C . ASP A 1 279 ? 31.897 3.271 -7.480 1.00 86.38 279 ASP A C 1
ATOM 2244 O O . ASP A 1 279 ? 31.060 3.991 -8.027 1.00 86.38 279 ASP A O 1
ATOM 2248 N N . THR A 1 280 ? 32.435 2.222 -8.109 1.00 88.75 280 THR A N 1
ATOM 2249 C CA . THR A 1 280 ? 32.086 1.804 -9.473 1.00 88.75 280 THR A CA 1
ATOM 2250 C C . THR A 1 280 ? 30.588 1.574 -9.652 1.00 88.75 280 THR A C 1
ATOM 2252 O O . THR A 1 280 ? 30.042 1.927 -10.697 1.00 88.75 280 THR A O 1
ATOM 2255 N N . ASN A 1 281 ? 29.902 1.042 -8.639 1.00 91.06 281 ASN A N 1
ATOM 2256 C CA . ASN A 1 281 ? 28.472 0.750 -8.716 1.00 91.06 281 ASN A CA 1
ATOM 2257 C C . ASN A 1 281 ? 27.673 2.058 -8.734 1.00 91.06 281 ASN A C 1
ATOM 2259 O O . ASN A 1 281 ? 26.797 2.240 -9.578 1.00 91.06 281 ASN A O 1
ATOM 2263 N N . TYR A 1 282 ? 28.039 3.020 -7.883 1.00 89.06 282 TYR A N 1
ATOM 2264 C CA . TYR A 1 282 ? 27.439 4.355 -7.892 1.00 89.06 282 TYR A CA 1
ATOM 2265 C C . TYR A 1 282 ? 27.714 5.113 -9.196 1.00 89.06 282 TYR A C 1
ATOM 2267 O O . TYR A 1 282 ? 26.816 5.773 -9.721 1.00 89.06 282 TYR A O 1
ATOM 2275 N N . GLN A 1 283 ? 28.917 4.983 -9.764 1.00 89.75 283 GLN A N 1
ATOM 2276 C CA . GLN A 1 283 ? 29.235 5.575 -11.067 1.00 89.75 283 GLN A CA 1
ATOM 2277 C C . GLN A 1 283 ? 28.348 5.009 -12.182 1.00 89.75 283 GLN A C 1
ATOM 2279 O O . GLN A 1 283 ? 27.858 5.776 -13.011 1.00 89.75 283 GLN A O 1
ATOM 2284 N N . LEU A 1 284 ? 28.073 3.701 -12.186 1.00 90.94 284 LEU A N 1
ATOM 2285 C CA . LEU A 1 284 ? 27.140 3.094 -13.142 1.00 90.94 284 LEU A CA 1
ATOM 2286 C C . LEU A 1 284 ? 25.716 3.654 -12.998 1.00 90.94 284 LEU A C 1
ATOM 2288 O O . LEU A 1 284 ? 25.075 3.937 -14.010 1.00 90.94 284 LEU A O 1
ATOM 2292 N N . LEU A 1 285 ? 25.244 3.906 -11.772 1.00 91.25 285 LEU A N 1
ATOM 2293 C CA . LEU A 1 285 ? 23.942 4.546 -11.543 1.00 91.25 285 LEU A CA 1
ATOM 2294 C C . LEU A 1 285 ? 23.898 6.005 -12.021 1.00 91.25 285 LEU A C 1
ATOM 2296 O O . LEU A 1 285 ? 22.898 6.436 -12.595 1.00 91.25 285 LEU A O 1
ATOM 2300 N N . LEU A 1 286 ? 24.981 6.766 -11.846 1.00 91.06 286 LEU A N 1
ATOM 2301 C CA . LEU A 1 286 ? 25.082 8.129 -12.383 1.00 91.06 286 LEU A CA 1
ATOM 2302 C C . LEU A 1 286 ? 25.082 8.137 -13.917 1.00 91.06 286 LEU A C 1
ATOM 2304 O O . LEU A 1 286 ? 24.424 8.973 -14.537 1.00 91.06 286 LEU A O 1
ATOM 2308 N N . ARG A 1 287 ? 25.761 7.172 -14.544 1.00 91.44 287 ARG A N 1
ATOM 2309 C CA . ARG A 1 287 ? 25.711 6.982 -16.001 1.00 91.44 287 ARG A CA 1
ATOM 2310 C C . ARG A 1 287 ? 24.323 6.572 -16.482 1.00 91.44 287 ARG A C 1
ATOM 2312 O O . ARG A 1 287 ? 23.916 7.006 -17.561 1.00 91.44 287 ARG A O 1
ATOM 2319 N N . LEU A 1 288 ? 23.601 5.778 -15.688 1.00 91.75 288 LEU A N 1
ATOM 2320 C CA . LEU A 1 288 ? 22.219 5.392 -15.969 1.00 91.75 288 LEU A CA 1
ATOM 2321 C C . LEU A 1 288 ? 21.298 6.609 -15.954 1.00 91.75 288 LEU A C 1
ATOM 2323 O O . LEU A 1 288 ? 20.535 6.797 -16.900 1.00 91.75 288 LEU A O 1
ATOM 2327 N N . ARG A 1 289 ? 21.439 7.475 -14.942 1.00 90.44 289 ARG A N 1
ATOM 2328 C CA . ARG A 1 289 ? 20.727 8.757 -14.874 1.00 90.44 289 ARG A CA 1
ATOM 2329 C C . ARG A 1 289 ? 20.954 9.593 -16.131 1.00 90.44 289 ARG A C 1
ATOM 2331 O O . ARG A 1 289 ? 20.005 10.177 -16.637 1.00 90.44 289 ARG A O 1
ATOM 2338 N N . ASP A 1 290 ? 22.183 9.637 -16.636 1.00 89.44 290 ASP A N 1
ATOM 2339 C CA . ASP A 1 290 ? 22.553 10.436 -17.813 1.00 89.44 290 ASP A CA 1
ATOM 2340 C C . ASP A 1 290 ? 22.251 9.755 -19.158 1.00 89.44 290 ASP A C 1
ATOM 2342 O O . ASP A 1 290 ? 22.648 10.280 -20.200 1.00 89.44 290 ASP A O 1
ATOM 2346 N N . LEU A 1 291 ? 21.606 8.578 -19.154 1.00 87.62 291 LEU A N 1
ATOM 2347 C CA . LEU A 1 291 ? 21.316 7.773 -20.349 1.00 87.62 291 LEU A CA 1
ATOM 2348 C C . LEU A 1 291 ? 22.556 7.462 -21.207 1.00 87.62 291 LEU A C 1
ATOM 2350 O O . LEU A 1 291 ? 22.469 7.330 -22.432 1.00 87.62 291 LEU A O 1
ATOM 2354 N N . LYS A 1 292 ? 23.725 7.354 -20.567 1.00 88.25 292 LYS A N 1
ATOM 2355 C CA . LYS A 1 292 ? 25.026 7.144 -21.219 1.00 88.25 292 LYS A CA 1
ATOM 2356 C C . LYS A 1 292 ? 25.737 5.946 -20.605 1.00 88.25 292 LYS A C 1
ATOM 2358 O O . LYS A 1 292 ? 26.784 6.096 -19.973 1.00 88.25 292 LYS A O 1
ATOM 2363 N N . ILE A 1 293 ? 25.159 4.761 -20.783 1.00 90.88 293 ILE A N 1
ATOM 2364 C CA . ILE A 1 293 ? 25.731 3.521 -20.258 1.00 90.88 293 ILE A CA 1
ATOM 2365 C C . ILE A 1 293 ? 26.850 3.024 -21.175 1.00 90.88 293 ILE A C 1
ATOM 2367 O O . ILE A 1 293 ? 26.566 2.730 -22.337 1.00 90.88 293 ILE A O 1
ATOM 2371 N N . PRO A 1 294 ? 28.094 2.885 -20.682 1.00 89.88 294 PRO A N 1
ATOM 2372 C CA . PRO A 1 294 ? 29.129 2.172 -21.414 1.00 89.88 294 PRO A CA 1
ATOM 2373 C C . PRO A 1 294 ? 28.840 0.664 -21.391 1.00 89.88 294 PRO A C 1
ATOM 2375 O O . PRO A 1 294 ? 28.648 0.078 -20.327 1.00 89.88 294 PRO A O 1
ATOM 2378 N N . LEU A 1 295 ? 28.810 0.043 -22.566 1.00 88.88 295 LEU A N 1
ATOM 2379 C CA . LEU A 1 295 ? 28.737 -1.408 -22.735 1.00 88.88 295 LEU A CA 1
ATOM 2380 C C . LEU A 1 295 ? 30.137 -2.031 -22.675 1.00 88.88 295 LEU A C 1
ATOM 2382 O O . LEU A 1 295 ? 31.147 -1.332 -22.814 1.00 88.88 295 LEU A O 1
ATOM 2386 N N . ARG A 1 296 ? 30.215 -3.360 -22.532 1.00 86.06 296 ARG A N 1
ATOM 2387 C CA . ARG A 1 296 ? 31.501 -4.088 -22.482 1.00 86.06 296 ARG A CA 1
ATOM 2388 C C . ARG A 1 296 ? 32.380 -3.879 -23.723 1.00 86.06 296 ARG A C 1
ATOM 2390 O O . ARG A 1 296 ? 33.599 -3.954 -23.621 1.00 86.06 296 ARG A O 1
ATOM 2397 N N . ASP A 1 297 ? 31.788 -3.600 -24.886 1.00 83.31 297 ASP A N 1
ATOM 2398 C CA . ASP A 1 297 ? 32.523 -3.302 -26.127 1.00 83.31 297 ASP A CA 1
ATOM 2399 C C . ASP A 1 297 ? 32.949 -1.821 -26.255 1.00 83.31 297 ASP A C 1
ATOM 2401 O O . ASP A 1 297 ? 33.435 -1.406 -27.308 1.00 83.31 297 ASP A O 1
ATOM 2405 N N . GLY A 1 298 ? 32.758 -1.017 -25.200 1.00 84.88 298 GLY A N 1
ATOM 2406 C CA . GLY A 1 298 ? 33.107 0.405 -25.134 1.00 84.88 298 GLY A CA 1
ATOM 2407 C C . GLY A 1 298 ? 32.091 1.344 -25.790 1.00 84.88 298 GLY A C 1
ATOM 2408 O O . GLY A 1 298 ? 32.264 2.563 -25.749 1.00 84.88 298 GLY A O 1
ATOM 2409 N N . SER A 1 299 ? 31.032 0.810 -26.397 1.00 88.88 299 SER A N 1
ATOM 2410 C CA . SER A 1 299 ? 29.974 1.618 -27.000 1.00 88.88 299 SER A CA 1
ATOM 2411 C C . SER A 1 299 ? 28.995 2.171 -25.956 1.00 88.88 299 SER A C 1
ATOM 2413 O O . SER A 1 299 ? 28.964 1.714 -24.817 1.00 88.88 299 SER A O 1
ATOM 2415 N N . ILE A 1 300 ? 28.206 3.185 -26.326 1.00 90.12 300 ILE A N 1
ATOM 2416 C CA . ILE A 1 300 ? 27.252 3.835 -25.416 1.00 90.12 300 ILE A CA 1
ATOM 2417 C C . ILE A 1 300 ? 25.825 3.406 -25.756 1.00 90.12 300 ILE A C 1
ATOM 2419 O O . ILE A 1 300 ? 25.412 3.473 -26.916 1.00 90.12 300 ILE A O 1
ATOM 2423 N N . PHE A 1 301 ? 25.064 3.021 -24.734 1.00 90.44 301 PHE A N 1
ATOM 2424 C CA . PHE A 1 301 ? 23.648 2.685 -24.812 1.00 90.44 301 PHE A CA 1
ATOM 2425 C C . PHE A 1 301 ? 22.792 3.644 -23.973 1.00 90.44 301 PHE A C 1
ATOM 2427 O O . PHE A 1 301 ? 23.181 4.054 -22.876 1.00 90.44 301 PHE A O 1
ATOM 2434 N N . SER A 1 302 ? 21.610 3.977 -24.496 1.00 90.12 302 SER A N 1
ATOM 2435 C CA . SER A 1 302 ? 20.620 4.841 -23.849 1.00 90.12 302 SER A CA 1
ATOM 2436 C C . SER A 1 302 ? 19.349 4.035 -23.561 1.00 90.12 302 SER A C 1
ATOM 2438 O O . SER A 1 302 ? 18.546 3.842 -24.476 1.00 90.12 302 SER A O 1
ATOM 2440 N N . PRO A 1 303 ? 19.169 3.536 -22.327 1.00 90.81 303 PRO A N 1
ATOM 2441 C CA . PRO A 1 303 ? 18.017 2.711 -21.980 1.00 90.81 303 PRO A CA 1
ATOM 2442 C C . PRO A 1 303 ? 16.704 3.502 -21.888 1.00 90.81 303 PRO A C 1
ATOM 2444 O O . PRO A 1 303 ? 16.691 4.692 -21.587 1.00 90.81 303 PRO A O 1
ATOM 2447 N N . ASP A 1 304 ? 15.587 2.805 -22.081 1.00 91.31 304 ASP A N 1
ATOM 2448 C CA . ASP A 1 304 ? 14.227 3.260 -21.779 1.00 91.31 304 ASP A CA 1
ATOM 2449 C C . ASP A 1 304 ? 13.664 2.419 -20.625 1.00 91.31 304 ASP A C 1
ATOM 2451 O O . ASP A 1 304 ? 13.133 1.337 -20.841 1.00 91.31 304 ASP A O 1
ATOM 2455 N N . MET A 1 305 ? 13.789 2.883 -19.386 1.00 92.19 305 MET A N 1
ATOM 2456 C CA . MET A 1 305 ? 13.269 2.196 -18.198 1.00 92.19 305 MET A CA 1
ATOM 2457 C C . MET A 1 305 ? 12.853 3.151 -17.072 1.00 92.19 305 MET A C 1
ATOM 2459 O O . MET A 1 305 ? 13.290 4.302 -16.991 1.00 92.19 305 MET A O 1
ATOM 2463 N N . VAL A 1 306 ? 12.042 2.653 -16.144 1.00 93.75 306 VAL A N 1
ATOM 2464 C CA . VAL A 1 306 ? 11.846 3.286 -14.834 1.00 93.75 306 VAL A CA 1
ATOM 2465 C C . VAL A 1 306 ? 12.758 2.599 -13.830 1.00 93.75 306 VAL A C 1
ATOM 2467 O O . VAL A 1 306 ? 12.671 1.386 -13.652 1.00 93.75 306 VAL A O 1
ATOM 2470 N N . VAL A 1 307 ? 13.613 3.373 -13.161 1.00 94.56 307 VAL A N 1
ATOM 2471 C CA . VAL A 1 307 ? 14.508 2.846 -12.126 1.00 94.56 307 VAL A CA 1
ATOM 2472 C C . VAL A 1 307 ? 13.900 3.107 -10.754 1.00 94.56 307 VAL A C 1
ATOM 2474 O O . VAL A 1 307 ? 13.744 4.262 -10.346 1.00 94.56 307 VAL A O 1
ATOM 2477 N N . LEU A 1 308 ? 13.558 2.026 -10.055 1.00 95.19 308 LEU A N 1
ATOM 2478 C CA . LEU A 1 308 ? 13.037 2.042 -8.694 1.00 95.19 308 LEU A CA 1
ATOM 2479 C C . LEU A 1 308 ? 14.115 1.530 -7.745 1.00 95.19 308 LEU A C 1
ATOM 2481 O O . LEU A 1 308 ? 14.544 0.383 -7.831 1.00 95.19 308 LEU A O 1
ATOM 2485 N N . MET A 1 309 ? 14.553 2.388 -6.837 1.00 93.56 309 MET A N 1
ATOM 2486 C CA . MET A 1 309 ? 15.530 2.055 -5.812 1.00 93.56 309 MET A CA 1
ATOM 2487 C C . MET A 1 309 ? 14.828 1.858 -4.469 1.00 93.56 309 MET A C 1
ATOM 2489 O O . MET A 1 309 ? 13.870 2.566 -4.158 1.00 93.56 309 MET A O 1
ATOM 2493 N N . TYR A 1 310 ? 15.316 0.931 -3.650 1.00 92.19 310 TYR A N 1
ATOM 2494 C CA . TYR A 1 310 ? 14.734 0.607 -2.348 1.00 92.19 310 TYR A CA 1
ATOM 2495 C C . TYR A 1 310 ? 15.791 0.710 -1.263 1.00 92.19 310 TYR A C 1
ATOM 2497 O O . TYR A 1 310 ? 16.844 0.097 -1.384 1.00 92.19 310 TYR A O 1
ATOM 2505 N N . ALA A 1 311 ? 15.495 1.440 -0.189 1.00 89.75 311 ALA A N 1
ATOM 2506 C CA . ALA A 1 311 ? 16.386 1.530 0.960 1.00 89.75 311 ALA A CA 1
ATOM 2507 C C . ALA A 1 311 ? 15.633 1.306 2.274 1.00 89.75 311 ALA A C 1
ATOM 2509 O O . ALA A 1 311 ? 14.559 1.875 2.506 1.00 89.75 311 ALA A O 1
ATOM 2510 N N . ASN A 1 312 ? 16.235 0.489 3.142 1.00 87.94 312 ASN A N 1
ATOM 2511 C CA . ASN A 1 312 ? 15.823 0.291 4.535 1.00 87.94 312 ASN A CA 1
ATOM 2512 C C . ASN A 1 312 ? 16.668 1.130 5.513 1.00 87.94 312 ASN A C 1
ATOM 2514 O O . ASN A 1 312 ? 16.758 0.794 6.687 1.00 87.94 312 ASN A O 1
ATOM 2518 N N . THR A 1 313 ? 17.270 2.227 5.041 1.00 85.94 313 THR A N 1
ATOM 2519 C CA . THR A 1 313 ? 18.060 3.165 5.857 1.00 85.94 313 THR A CA 1
ATOM 2520 C C . THR A 1 313 ? 17.555 4.601 5.727 1.00 85.94 313 THR A C 1
ATOM 2522 O O . THR A 1 313 ? 16.771 4.906 4.826 1.00 85.94 313 THR A O 1
ATOM 2525 N N . GLU A 1 314 ? 17.987 5.466 6.639 1.00 86.38 314 GLU A N 1
ATOM 2526 C CA . GLU A 1 314 ? 17.666 6.889 6.620 1.00 86.38 314 GLU A CA 1
ATOM 2527 C C . GLU A 1 314 ? 18.438 7.602 5.482 1.00 86.38 314 GLU A C 1
ATOM 2529 O O . GLU A 1 314 ? 19.593 7.302 5.178 1.00 86.38 314 GLU A O 1
ATOM 2534 N N . MET A 1 315 ? 17.821 8.602 4.858 1.00 86.69 315 MET A N 1
ATOM 2535 C CA . MET A 1 315 ? 18.324 9.368 3.716 1.00 86.69 315 MET A CA 1
ATOM 2536 C C . MET A 1 315 ? 19.639 10.084 4.031 1.00 86.69 315 MET A C 1
ATOM 2538 O O . MET A 1 315 ? 20.439 10.340 3.133 1.00 86.69 315 MET A O 1
ATOM 2542 N N . HIS A 1 316 ? 19.886 10.419 5.299 1.00 85.06 316 HIS A N 1
ATOM 2543 C CA . HIS A 1 316 ? 21.150 11.023 5.708 1.00 85.06 316 HIS A CA 1
ATOM 2544 C C . HIS A 1 316 ? 22.335 10.057 5.531 1.00 85.06 316 HIS A C 1
ATOM 2546 O O . HIS A 1 316 ? 23.390 10.493 5.072 1.00 85.06 316 HIS A O 1
ATOM 2552 N N . GLU A 1 317 ? 22.149 8.759 5.797 1.00 83.56 317 GLU A N 1
ATOM 2553 C CA . GLU A 1 317 ? 23.170 7.730 5.564 1.00 83.56 317 GLU A CA 1
ATOM 2554 C C . GLU A 1 317 ? 23.403 7.529 4.064 1.00 83.56 317 GLU A C 1
ATOM 2556 O O . GLU A 1 317 ? 24.546 7.469 3.617 1.00 83.56 317 GLU A O 1
ATOM 2561 N N . ILE A 1 318 ? 22.334 7.549 3.260 1.00 84.12 318 ILE A N 1
ATOM 2562 C CA . ILE A 1 318 ? 22.438 7.475 1.793 1.00 84.12 318 ILE A CA 1
ATOM 2563 C C . ILE A 1 318 ? 23.218 8.667 1.244 1.00 84.12 318 ILE A C 1
ATOM 2565 O O . ILE A 1 318 ? 24.129 8.488 0.446 1.00 84.12 318 ILE A O 1
ATOM 2569 N N . ASN A 1 319 ? 22.913 9.883 1.696 1.00 84.69 319 ASN A N 1
ATOM 2570 C CA . ASN A 1 319 ? 23.616 11.089 1.252 1.00 84.69 319 ASN A CA 1
ATOM 2571 C C . ASN A 1 319 ? 25.090 11.120 1.671 1.00 84.69 319 ASN A C 1
ATOM 2573 O O . ASN A 1 319 ? 25.891 11.788 1.019 1.00 84.69 319 ASN A O 1
ATOM 2577 N N . LYS A 1 320 ? 25.440 10.453 2.774 1.00 81.88 320 LYS A N 1
ATOM 2578 C CA . LYS A 1 320 ? 26.820 10.341 3.249 1.00 81.88 320 LYS A CA 1
ATOM 2579 C C . LYS A 1 320 ? 27.609 9.311 2.441 1.00 81.88 320 LYS A C 1
ATOM 2581 O O . LYS A 1 320 ? 28.777 9.547 2.149 1.00 81.88 320 LYS A O 1
ATOM 2586 N N . ALA A 1 321 ? 26.972 8.192 2.108 1.00 73.38 321 ALA A N 1
ATOM 2587 C CA . ALA A 1 321 ? 27.605 7.057 1.448 1.00 73.38 321 ALA A CA 1
ATOM 2588 C C . ALA A 1 321 ? 27.621 7.169 -0.085 1.00 73.38 321 ALA A C 1
ATOM 2590 O O . ALA A 1 321 ? 28.551 6.688 -0.724 1.00 73.38 321 ALA A O 1
ATOM 2591 N N . ALA A 1 322 ? 26.597 7.784 -0.684 1.00 69.31 322 ALA A N 1
ATOM 2592 C CA . ALA A 1 322 ? 26.347 7.721 -2.118 1.00 69.31 322 ALA A CA 1
ATOM 2593 C C . ALA A 1 322 ? 26.393 9.114 -2.778 1.00 69.31 322 ALA A C 1
ATOM 2595 O O . ALA A 1 322 ? 25.653 10.018 -2.376 1.00 69.31 322 ALA A O 1
ATOM 2596 N N . PRO A 1 323 ? 27.142 9.294 -3.882 1.00 78.44 323 PRO A N 1
ATOM 2597 C CA . PRO A 1 323 ? 27.154 10.529 -4.669 1.00 78.44 323 PRO A CA 1
ATOM 2598 C C . PRO A 1 323 ? 25.902 10.664 -5.562 1.00 78.44 323 PRO A C 1
ATOM 2600 O O . PRO A 1 323 ? 25.991 11.066 -6.718 1.00 78.44 323 PRO A O 1
ATOM 2603 N N . LEU A 1 324 ? 24.720 10.297 -5.055 1.00 79.75 324 LEU A N 1
ATOM 2604 C CA . LEU A 1 324 ? 23.470 10.206 -5.822 1.00 79.75 324 LEU A CA 1
ATOM 2605 C C . LEU A 1 324 ? 22.457 11.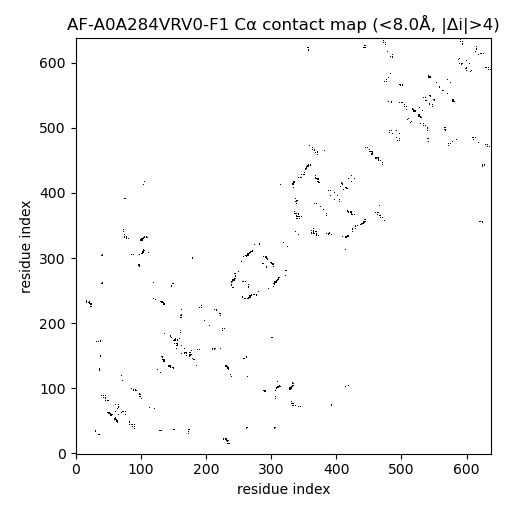311 -5.494 1.00 79.75 324 LEU A C 1
ATOM 2607 O O . LEU A 1 324 ? 21.351 11.304 -6.031 1.00 79.75 324 LEU A O 1
ATOM 2611 N N . LYS A 1 325 ? 22.811 12.265 -4.627 1.00 79.62 325 LYS A N 1
ATOM 2612 C CA . LYS A 1 325 ? 21.883 13.275 -4.093 1.00 79.62 325 LYS A CA 1
ATOM 2613 C C . LYS A 1 325 ? 21.091 14.019 -5.179 1.00 79.62 325 LYS A C 1
ATOM 2615 O O . LYS A 1 325 ? 19.880 14.152 -5.054 1.00 79.62 325 LYS A O 1
ATOM 2620 N N . ASP A 1 326 ? 21.756 14.421 -6.261 1.00 81.06 326 ASP A N 1
ATOM 2621 C CA . ASP A 1 326 ? 21.128 15.146 -7.380 1.00 81.06 326 ASP A CA 1
ATOM 2622 C C . ASP A 1 326 ? 20.546 14.213 -8.460 1.00 81.06 326 ASP A C 1
ATOM 2624 O O . ASP A 1 326 ? 19.942 14.661 -9.434 1.00 81.06 326 ASP A O 1
ATOM 2628 N N . ALA A 1 327 ? 20.753 12.902 -8.318 1.00 84.88 327 ALA A N 1
ATOM 2629 C CA . ALA A 1 327 ? 20.254 11.873 -9.226 1.00 84.88 327 ALA A CA 1
ATOM 2630 C C . ALA A 1 327 ? 18.922 11.265 -8.767 1.00 84.88 327 ALA A C 1
ATOM 2632 O O . ALA A 1 327 ? 18.241 10.621 -9.566 1.00 84.88 327 ALA A O 1
ATOM 2633 N N . ILE A 1 328 ? 18.570 11.442 -7.493 1.00 90.19 328 ILE A N 1
ATOM 2634 C CA . ILE A 1 328 ? 17.479 10.727 -6.839 1.00 90.19 328 ILE A CA 1
ATOM 2635 C C . ILE A 1 328 ? 16.246 11.615 -6.663 1.00 90.19 328 ILE A C 1
ATOM 2637 O O . ILE A 1 328 ? 16.327 12.755 -6.209 1.00 90.19 328 ILE A O 1
ATOM 2641 N N . TYR A 1 329 ? 15.077 11.036 -6.927 1.00 91.69 329 TYR A N 1
ATOM 2642 C CA . TYR A 1 329 ? 13.797 11.529 -6.435 1.00 91.69 329 TYR A CA 1
ATOM 2643 C C . TYR A 1 329 ? 13.362 10.701 -5.212 1.00 91.69 329 TYR A C 1
ATOM 2645 O O . TYR A 1 329 ? 12.921 9.559 -5.384 1.00 91.69 329 TYR A O 1
ATOM 2653 N N . PRO A 1 330 ? 13.493 11.222 -3.977 1.00 91.81 330 PRO A N 1
ATOM 2654 C CA . PRO A 1 330 ? 13.162 10.463 -2.779 1.00 91.81 330 PRO A CA 1
ATOM 2655 C C . PRO A 1 330 ? 11.648 10.411 -2.551 1.00 91.81 330 PRO A C 1
ATOM 2657 O O . PRO A 1 330 ? 10.942 11.419 -2.626 1.00 91.81 330 PRO A O 1
ATOM 2660 N N . VAL A 1 331 ? 11.157 9.227 -2.204 1.00 92.38 331 VAL A N 1
ATOM 2661 C CA . VAL A 1 331 ? 9.779 8.968 -1.797 1.00 92.38 331 VAL A CA 1
ATOM 2662 C C . VAL A 1 331 ? 9.811 8.307 -0.426 1.00 92.38 331 VAL A C 1
ATOM 2664 O O . VAL A 1 331 ? 10.168 7.138 -0.281 1.00 92.38 331 VAL A O 1
ATOM 2667 N N . PHE A 1 332 ? 9.424 9.067 0.593 1.00 90.81 332 PHE A N 1
ATOM 2668 C CA . PHE A 1 332 ? 9.385 8.589 1.969 1.00 90.81 332 PHE A CA 1
ATOM 2669 C C . PHE A 1 332 ? 8.124 7.753 2.209 1.00 90.81 332 PHE A C 1
ATOM 2671 O O . PHE A 1 332 ? 7.003 8.265 2.214 1.00 90.81 332 PHE A O 1
ATOM 2678 N N . ILE A 1 333 ? 8.320 6.454 2.408 1.00 90.62 333 ILE A N 1
ATOM 2679 C CA . ILE A 1 333 ? 7.284 5.475 2.717 1.00 90.62 333 ILE A CA 1
ATOM 2680 C C . ILE A 1 333 ? 7.236 5.278 4.233 1.00 90.62 333 ILE A C 1
ATOM 2682 O O . ILE A 1 333 ? 8.117 4.652 4.832 1.00 90.62 333 ILE A O 1
ATOM 2686 N N . ARG A 1 334 ? 6.188 5.811 4.864 1.00 88.50 334 ARG A N 1
ATOM 2687 C CA . ARG A 1 334 ? 5.959 5.640 6.306 1.00 88.50 334 ARG A CA 1
ATOM 2688 C C . ARG A 1 334 ? 5.550 4.206 6.643 1.00 88.50 334 ARG A C 1
ATOM 2690 O O . ARG A 1 334 ? 4.999 3.496 5.815 1.00 88.50 334 ARG A O 1
ATOM 2697 N N . ARG A 1 335 ? 5.787 3.786 7.885 1.00 86.69 335 ARG A N 1
ATOM 2698 C CA . ARG A 1 335 ? 5.305 2.493 8.415 1.00 86.69 335 ARG A CA 1
ATOM 2699 C C . ARG A 1 335 ? 4.064 2.631 9.277 1.00 86.69 335 ARG A C 1
ATOM 2701 O O . ARG A 1 335 ? 3.320 1.672 9.452 1.00 86.69 335 ARG A O 1
ATOM 2708 N N . ASN A 1 336 ? 3.877 3.799 9.879 1.00 88.62 336 ASN A N 1
ATOM 2709 C CA . ASN A 1 336 ? 2.713 4.036 10.702 1.00 88.62 336 ASN A CA 1
ATOM 2710 C C . ASN A 1 336 ? 1.519 4.366 9.805 1.00 88.62 336 ASN A C 1
ATOM 2712 O O . ASN A 1 336 ? 1.618 5.297 9.007 1.00 88.62 336 ASN A O 1
ATOM 2716 N N . LEU A 1 337 ? 0.446 3.584 9.905 1.00 90.75 337 LEU A N 1
ATOM 2717 C CA . LEU A 1 337 ? -0.775 3.666 9.093 1.00 90.75 337 LEU A CA 1
ATOM 2718 C C . LEU A 1 337 ? -1.963 4.077 9.978 1.00 90.75 337 LEU A C 1
ATOM 2720 O O . LEU A 1 337 ? -1.781 4.354 11.162 1.00 90.75 337 LEU A O 1
ATOM 2724 N N . SER A 1 338 ? -3.174 4.112 9.424 1.00 93.50 338 SER A N 1
ATOM 2725 C CA . SER A 1 338 ? -4.389 4.115 10.246 1.00 93.50 338 SER A CA 1
ATOM 2726 C C . SER A 1 338 ? -4.647 2.752 10.896 1.00 93.50 338 SER A C 1
ATOM 2728 O O . SER A 1 338 ? -4.134 1.723 10.442 1.00 93.50 338 SER A O 1
ATOM 2730 N N . CYS A 1 339 ? -5.475 2.730 11.944 1.00 95.31 339 CYS A N 1
ATOM 2731 C CA . CYS A 1 339 ? -5.859 1.487 12.613 1.00 95.31 339 CYS A CA 1
ATOM 2732 C C . CYS A 1 339 ? -6.627 0.571 11.655 1.00 95.31 339 CYS A C 1
ATOM 2734 O O . CYS A 1 339 ? -6.340 -0.621 11.595 1.00 95.31 339 CYS A O 1
ATOM 2736 N N . THR A 1 340 ? -7.539 1.128 10.856 1.00 95.06 340 THR A N 1
ATOM 2737 C CA . THR A 1 340 ? -8.316 0.335 9.891 1.00 95.06 340 THR A CA 1
ATOM 2738 C C . THR A 1 340 ? -7.440 -0.230 8.768 1.00 95.06 340 THR A C 1
ATOM 2740 O O . THR A 1 340 ? -7.629 -1.373 8.349 1.00 95.06 340 THR A O 1
ATOM 2743 N N . ALA A 1 341 ? -6.444 0.524 8.285 1.00 93.94 341 ALA A N 1
ATOM 2744 C CA . ALA A 1 341 ? -5.501 0.008 7.293 1.00 93.94 341 ALA A CA 1
ATOM 2745 C C . ALA A 1 341 ? -4.660 -1.145 7.867 1.00 93.94 341 ALA A C 1
ATOM 2747 O O . ALA A 1 341 ? -4.509 -2.178 7.214 1.00 93.94 341 ALA A O 1
ATOM 2748 N N . GLU A 1 342 ? -4.168 -1.002 9.100 1.00 95.56 342 GLU A N 1
ATOM 2749 C CA . GLU A 1 342 ? -3.430 -2.060 9.796 1.00 95.56 342 GLU A CA 1
ATOM 2750 C C . GLU A 1 342 ? -4.309 -3.301 10.033 1.00 95.56 342 GLU A C 1
ATOM 2752 O O . GLU A 1 342 ? -3.876 -4.419 9.763 1.00 95.56 342 GLU A O 1
ATOM 2757 N N . GLU A 1 343 ? -5.565 -3.130 10.449 1.00 96.25 343 GLU A N 1
ATOM 2758 C CA . GLU A 1 343 ? -6.522 -4.230 10.615 1.00 96.25 343 GLU A CA 1
ATOM 2759 C C . GLU A 1 343 ? -6.749 -4.993 9.301 1.00 96.25 343 GLU A C 1
ATOM 2761 O O . GLU A 1 343 ? -6.731 -6.226 9.284 1.00 96.25 343 GLU A O 1
ATOM 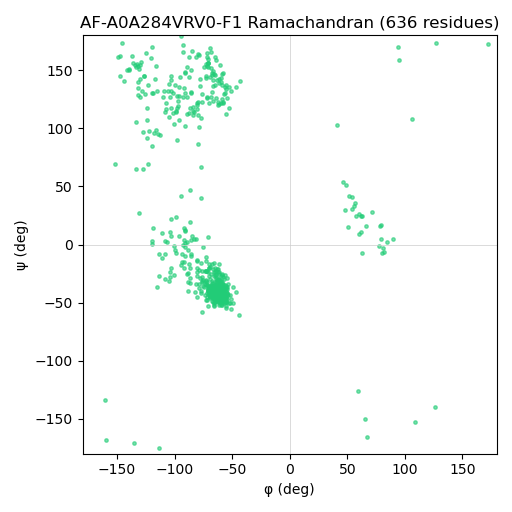2766 N N . ASN A 1 344 ? -6.909 -4.282 8.180 1.00 93.88 344 ASN A N 1
ATOM 2767 C CA . ASN A 1 344 ? -7.061 -4.906 6.864 1.00 93.88 344 ASN A CA 1
ATOM 2768 C C . ASN A 1 344 ? -5.814 -5.698 6.449 1.00 93.88 344 ASN A C 1
ATOM 2770 O O . ASN A 1 344 ? -5.940 -6.738 5.799 1.00 93.88 344 ASN A O 1
ATOM 2774 N N . ILE A 1 345 ? -4.617 -5.237 6.826 1.00 92.69 345 ILE A N 1
ATOM 2775 C CA . ILE A 1 345 ? -3.373 -5.990 6.617 1.00 92.69 345 ILE A CA 1
ATOM 2776 C C . ILE A 1 345 ? -3.392 -7.279 7.443 1.00 92.69 345 ILE A C 1
ATOM 2778 O O . ILE A 1 345 ? -3.069 -8.338 6.909 1.00 92.69 345 ILE A O 1
ATOM 2782 N N . LEU A 1 346 ? -3.815 -7.218 8.710 1.00 94.50 346 LEU A N 1
ATOM 2783 C CA . LEU A 1 346 ? -3.914 -8.404 9.566 1.00 94.50 346 LEU A CA 1
ATOM 2784 C C . LEU A 1 346 ? -4.935 -9.419 9.031 1.00 94.50 346 LEU A C 1
ATOM 2786 O O . LEU A 1 346 ? -4.645 -10.613 9.006 1.00 94.50 346 LEU A O 1
ATOM 2790 N N . LYS A 1 347 ? -6.088 -8.955 8.529 1.00 93.81 347 LYS A N 1
ATOM 2791 C CA . LYS A 1 347 ? -7.120 -9.810 7.909 1.00 93.81 347 LYS A CA 1
ATOM 2792 C C . LYS A 1 347 ? -6.612 -10.568 6.680 1.00 93.81 347 LYS A C 1
ATOM 2794 O O . LYS A 1 347 ? -6.996 -11.713 6.475 1.00 93.81 347 LYS A O 1
ATOM 2799 N N . LYS A 1 348 ? -5.726 -9.958 5.884 1.00 91.38 348 LYS A N 1
ATOM 2800 C CA . LYS A 1 348 ? -5.085 -10.607 4.723 1.00 91.38 348 LYS A CA 1
ATOM 2801 C C . LYS A 1 348 ? -4.037 -11.655 5.115 1.00 91.38 348 LYS A C 1
ATOM 2803 O O . LYS A 1 348 ? -3.560 -12.370 4.244 1.00 91.38 348 LYS A O 1
ATOM 2808 N N . GLY A 1 349 ? -3.654 -11.731 6.390 1.00 88.69 349 GLY A N 1
ATOM 2809 C CA . GLY A 1 349 ? -2.600 -12.620 6.874 1.00 88.69 349 GLY A CA 1
ATOM 2810 C C . GLY A 1 349 ? -2.975 -14.100 6.984 1.00 88.69 349 GLY A C 1
ATOM 2811 O O . GLY A 1 349 ? -2.099 -14.866 7.363 1.00 88.69 349 GLY A O 1
ATOM 2812 N N . GLU A 1 350 ? -4.225 -14.489 6.691 1.00 88.56 350 GLU A N 1
ATOM 2813 C CA . GLU A 1 350 ? -4.719 -15.882 6.756 1.00 88.56 350 GLU A CA 1
ATOM 2814 C C . GLU A 1 350 ? -4.311 -16.600 8.057 1.00 88.56 350 GLU A C 1
ATOM 2816 O O . GLU A 1 350 ? -3.674 -17.652 8.059 1.00 88.56 350 GLU A O 1
ATOM 2821 N N . LEU A 1 351 ? -4.639 -15.981 9.196 1.00 91.69 351 LEU A N 1
ATOM 2822 C CA . LEU A 1 351 ? -4.249 -16.488 10.510 1.00 91.69 351 LEU A CA 1
ATOM 2823 C C . LEU A 1 351 ? -4.885 -17.865 10.800 1.00 91.69 351 LEU A C 1
ATOM 2825 O O . LEU A 1 351 ? -6.068 -18.056 10.513 1.00 91.69 351 LEU A O 1
ATOM 2829 N N . PRO A 1 352 ? -4.158 -18.801 11.439 1.00 92.25 352 PRO A N 1
ATOM 2830 C CA . PRO A 1 352 ? -4.576 -20.194 11.590 1.00 92.25 352 PRO A CA 1
ATOM 2831 C C . PRO A 1 352 ? -5.467 -20.401 12.827 1.00 92.25 352 PRO A C 1
ATOM 2833 O O . PRO A 1 352 ? -5.248 -21.315 13.616 1.00 92.25 352 PRO A O 1
ATOM 2836 N N . PHE A 1 353 ? -6.461 -19.532 13.014 1.00 93.69 353 PHE A N 1
ATOM 2837 C CA . PHE A 1 353 ? -7.480 -19.674 14.055 1.00 93.69 353 PHE A CA 1
ATOM 2838 C C . PHE A 1 353 ? -8.782 -20.177 13.437 1.00 93.69 353 PHE A C 1
ATOM 2840 O O . PHE A 1 353 ? -9.177 -19.719 12.364 1.00 93.69 353 PHE A O 1
ATOM 2847 N N . ARG A 1 354 ? -9.493 -21.065 14.141 1.00 93.81 354 ARG A N 1
ATOM 2848 C CA . ARG A 1 354 ? -10.811 -21.561 13.702 1.00 93.81 354 ARG A CA 1
ATOM 2849 C C . ARG A 1 354 ? -11.827 -20.426 13.583 1.00 93.81 354 ARG A C 1
ATOM 2851 O O . ARG A 1 354 ? -12.632 -20.386 12.657 1.00 93.81 354 ARG A O 1
ATOM 2858 N N . HIS A 1 355 ? -11.795 -19.515 14.548 1.00 94.81 355 HIS A N 1
ATOM 2859 C CA . HIS A 1 355 ? -12.613 -18.310 14.586 1.00 94.81 355 HIS A CA 1
ATOM 2860 C C . HIS A 1 355 ? -11.795 -17.177 15.199 1.00 94.81 355 HIS A C 1
ATOM 2862 O O . HIS A 1 355 ? -11.030 -17.387 16.140 1.00 94.81 355 HIS A O 1
ATOM 2868 N N . ILE A 1 356 ? -11.940 -15.972 14.660 1.00 95.88 356 ILE A N 1
ATOM 2869 C CA . ILE A 1 356 ? -11.340 -14.768 15.227 1.00 95.88 356 ILE A CA 1
ATOM 2870 C C . ILE A 1 356 ? -12.474 -13.962 15.835 1.00 95.88 356 ILE A C 1
ATOM 2872 O O . ILE A 1 356 ? -13.419 -13.602 15.131 1.00 95.88 356 ILE A O 1
ATOM 2876 N N . SER A 1 357 ? -12.378 -13.687 17.135 1.00 96.25 357 SER A N 1
ATOM 2877 C CA . SER A 1 357 ? -13.373 -12.885 17.833 1.00 96.25 357 SER A CA 1
ATOM 2878 C C . SER A 1 357 ? -13.589 -11.549 17.106 1.00 96.25 357 SER A C 1
ATOM 2880 O O . SER A 1 357 ? -12.602 -10.900 16.735 1.00 96.25 357 SER A O 1
ATOM 2882 N N . PRO A 1 358 ? -14.848 -11.106 16.929 1.00 95.00 358 PRO A N 1
ATOM 2883 C CA . PRO A 1 358 ? -15.162 -9.750 16.503 1.00 95.00 358 PRO A CA 1
ATOM 2884 C C . PRO A 1 358 ? -14.306 -8.718 17.245 1.00 95.00 358 PRO A C 1
ATOM 2886 O O . PRO A 1 358 ? -13.998 -8.889 18.426 1.00 95.00 358 PRO A O 1
ATOM 2889 N N . GLU A 1 359 ? -13.870 -7.679 16.529 1.00 93.19 359 GLU A N 1
ATOM 2890 C CA . GLU A 1 359 ? -13.021 -6.579 17.026 1.00 93.19 359 GLU A CA 1
ATOM 2891 C C . GLU A 1 359 ? -11.607 -6.962 17.518 1.00 93.19 359 GLU A C 1
ATOM 2893 O O . GLU A 1 359 ? -10.786 -6.070 17.744 1.00 93.19 359 GLU A O 1
ATOM 2898 N N . ALA A 1 360 ? -11.247 -8.249 17.626 1.00 96.75 360 ALA A N 1
ATOM 2899 C CA . ALA A 1 360 ? -9.924 -8.664 18.111 1.00 96.75 360 ALA A CA 1
ATOM 2900 C C . ALA A 1 360 ? -8.785 -8.082 17.260 1.00 96.75 360 ALA A C 1
ATOM 2902 O O . ALA A 1 360 ? -7.831 -7.506 17.789 1.00 96.75 360 ALA A O 1
ATOM 2903 N N . LEU A 1 361 ? -8.904 -8.173 15.930 1.00 97.44 361 LEU A N 1
ATOM 2904 C CA . LEU A 1 361 ? -7.910 -7.608 15.013 1.00 97.44 361 LEU A CA 1
ATOM 2905 C C . LEU A 1 361 ? -7.898 -6.079 15.041 1.00 97.44 361 LEU A C 1
ATOM 2907 O O . LEU A 1 361 ? -6.822 -5.500 14.940 1.00 97.44 361 LEU A O 1
ATOM 2911 N N . ALA A 1 362 ? -9.048 -5.425 15.229 1.00 96.50 362 ALA A N 1
ATOM 2912 C CA . ALA A 1 362 ? -9.125 -3.970 15.352 1.00 96.50 362 ALA A CA 1
ATOM 2913 C C . ALA A 1 362 ? -8.398 -3.474 16.617 1.00 96.50 362 ALA A C 1
ATOM 2915 O O . ALA A 1 362 ? -7.661 -2.485 16.586 1.00 96.50 362 ALA A O 1
ATOM 2916 N N . ILE A 1 363 ? -8.540 -4.194 17.734 1.00 97.56 363 ILE A N 1
ATOM 2917 C CA . ILE A 1 363 ? -7.833 -3.910 18.991 1.00 97.56 363 ILE A CA 1
ATOM 2918 C C . ILE A 1 363 ? -6.321 -4.124 18.828 1.00 97.56 363 ILE A C 1
ATOM 2920 O O . ILE A 1 363 ? -5.523 -3.270 19.226 1.00 97.56 363 ILE A O 1
ATOM 2924 N N . LEU A 1 364 ? -5.909 -5.231 18.206 1.00 97.81 364 LEU A N 1
ATOM 2925 C CA . LEU A 1 364 ? -4.497 -5.517 17.934 1.00 97.81 364 LEU A CA 1
ATOM 2926 C C . LEU A 1 364 ? -3.881 -4.525 16.935 1.00 97.81 364 LEU A C 1
ATOM 2928 O O . LEU A 1 364 ? -2.721 -4.141 17.086 1.00 97.81 364 LEU A O 1
ATOM 2932 N N . ALA A 1 365 ? -4.654 -4.054 15.957 1.00 97.56 365 ALA A N 1
ATOM 2933 C CA . ALA A 1 365 ? -4.242 -3.008 15.030 1.00 97.56 365 ALA A CA 1
ATOM 2934 C C . ALA A 1 365 ? -3.989 -1.678 15.757 1.00 97.56 365 ALA A C 1
ATOM 2936 O O . ALA A 1 365 ? -2.943 -1.060 15.546 1.00 97.56 365 ALA A O 1
ATOM 2937 N N . LYS A 1 366 ? -4.873 -1.280 16.688 1.00 97.25 366 LYS A N 1
ATOM 2938 C CA . LYS A 1 366 ? -4.650 -0.107 17.559 1.00 97.25 366 LYS A CA 1
ATOM 2939 C C . LYS A 1 366 ? -3.353 -0.232 18.356 1.00 97.25 366 LYS A C 1
ATOM 2941 O O . LYS A 1 366 ? -2.603 0.738 18.443 1.00 97.25 366 LYS A O 1
ATOM 2946 N N . PHE A 1 367 ? -3.063 -1.418 18.897 1.00 97.25 367 PHE A N 1
ATOM 2947 C CA . PHE A 1 367 ? -1.791 -1.684 19.574 1.00 97.25 367 PHE A CA 1
ATOM 2948 C C . PHE A 1 367 ? -0.594 -1.526 18.628 1.00 97.25 367 PHE A C 1
ATOM 2950 O O . PHE A 1 367 ? 0.355 -0.809 18.944 1.00 97.25 367 PHE A O 1
ATOM 2957 N N . ALA A 1 368 ? -0.637 -2.156 17.452 1.00 95.75 368 ALA A N 1
ATOM 2958 C CA . ALA A 1 368 ? 0.461 -2.126 16.491 1.00 95.75 368 ALA A CA 1
ATOM 2959 C C . ALA A 1 368 ? 0.777 -0.705 16.011 1.00 95.75 368 ALA A C 1
ATOM 2961 O O . ALA A 1 368 ? 1.937 -0.293 16.067 1.00 95.75 368 ALA A O 1
ATOM 2962 N N . VAL A 1 369 ? -0.242 0.053 15.597 1.00 95.44 369 VAL A N 1
ATOM 2963 C CA . VAL A 1 369 ? -0.102 1.463 15.203 1.00 95.44 369 VAL A CA 1
ATOM 2964 C C . VAL A 1 369 ? 0.391 2.286 16.391 1.00 95.44 369 VAL A C 1
ATOM 2966 O O . VAL A 1 369 ? 1.393 2.992 16.286 1.00 95.44 369 VAL A O 1
ATOM 2969 N N . GLY A 1 370 ? -0.238 2.134 17.558 1.00 95.38 370 GLY A N 1
ATOM 2970 C CA . GLY A 1 370 ? 0.131 2.895 18.745 1.00 95.38 370 GLY A CA 1
ATOM 2971 C C . GLY A 1 370 ? 1.569 2.655 19.204 1.00 95.38 370 GLY A C 1
ATOM 2972 O O . GLY A 1 370 ? 2.241 3.588 19.628 1.00 95.38 370 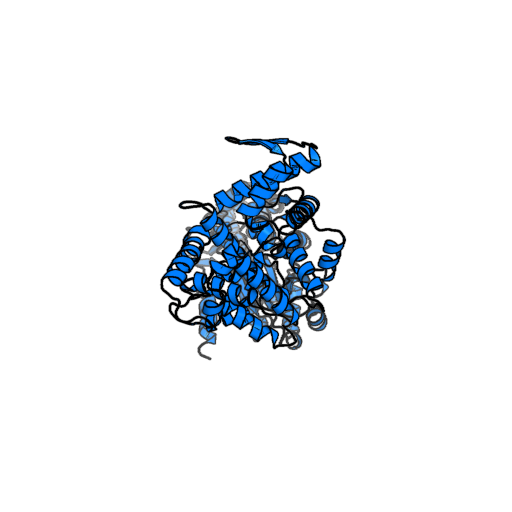GLY A O 1
ATOM 2973 N N . SER A 1 371 ? 2.086 1.436 19.034 1.00 94.69 371 SER A N 1
ATOM 2974 C CA . SER A 1 371 ? 3.469 1.085 19.380 1.00 94.69 371 SER A CA 1
ATOM 2975 C C . SER A 1 371 ? 4.524 1.812 18.534 1.00 94.69 371 SER A C 1
ATOM 2977 O O . SER A 1 371 ? 5.686 1.889 18.929 1.00 94.69 371 SER A O 1
ATOM 2979 N N . ARG A 1 372 ? 4.143 2.335 17.359 1.00 92.81 372 ARG A N 1
ATOM 2980 C CA . ARG A 1 372 ? 5.030 3.060 16.431 1.00 92.81 372 ARG A CA 1
ATOM 2981 C C . ARG A 1 372 ? 5.038 4.568 16.687 1.00 92.81 372 ARG A C 1
ATOM 2983 O O . ARG A 1 372 ? 5.868 5.260 16.097 1.00 92.81 372 ARG A O 1
ATOM 2990 N N . ILE A 1 373 ? 4.133 5.062 17.533 1.00 91.88 373 ILE A N 1
ATOM 2991 C CA . ILE A 1 373 ? 3.945 6.480 17.841 1.00 91.88 373 ILE A CA 1
ATOM 2992 C C . ILE A 1 373 ? 4.666 6.796 19.151 1.00 91.88 373 ILE A C 1
ATOM 2994 O O . ILE A 1 373 ? 4.265 6.347 20.220 1.00 91.88 373 ILE A O 1
ATOM 2998 N N . ASP A 1 374 ? 5.713 7.616 19.077 1.00 87.19 374 ASP A N 1
ATOM 2999 C CA . ASP A 1 374 ? 6.457 8.030 20.273 1.00 87.19 374 ASP A CA 1
ATOM 3000 C C . ASP A 1 374 ? 5.703 9.135 21.036 1.00 87.19 374 ASP A C 1
ATOM 3002 O O . ASP A 1 374 ? 5.688 10.291 20.600 1.00 87.19 374 ASP A O 1
ATOM 3006 N N . VAL A 1 375 ? 5.009 8.782 22.120 1.00 89.00 375 VAL A N 1
ATOM 3007 C CA . VAL A 1 375 ? 4.238 9.703 22.977 1.00 89.00 375 VAL A CA 1
ATOM 3008 C C . VAL A 1 375 ? 4.356 9.338 24.452 1.00 89.00 375 VAL A C 1
ATOM 3010 O O . VAL A 1 375 ? 4.462 8.170 24.819 1.00 89.00 375 VAL A O 1
ATOM 3013 N N . ASN A 1 376 ? 4.257 10.359 25.305 1.00 85.12 376 ASN A N 1
ATOM 3014 C CA . ASN A 1 376 ? 4.427 10.223 26.753 1.00 85.12 376 ASN A CA 1
ATOM 3015 C C . ASN A 1 376 ? 3.112 10.000 27.517 1.00 85.12 376 ASN A C 1
ATOM 3017 O O . ASN A 1 376 ? 3.148 9.744 28.718 1.00 85.12 376 ASN A O 1
ATOM 3021 N N . SER A 1 377 ? 1.952 10.117 26.861 1.00 92.94 377 SER A N 1
ATOM 3022 C CA . SER A 1 377 ? 0.645 9.970 27.507 1.00 92.94 377 SER A CA 1
ATOM 3023 C C . SER A 1 377 ? -0.349 9.191 26.640 1.00 92.94 377 SER A C 1
ATOM 3025 O O . SER A 1 377 ? -0.302 9.233 25.408 1.00 92.94 377 SER A O 1
ATOM 3027 N N . THR A 1 378 ? -1.284 8.491 27.288 1.00 92.69 378 THR A N 1
ATOM 3028 C CA . THR A 1 378 ? -2.374 7.769 26.611 1.00 92.69 378 THR A CA 1
ATOM 3029 C C . THR A 1 378 ? -3.363 8.722 25.936 1.00 92.69 378 THR A C 1
ATOM 3031 O O . THR A 1 378 ? -3.920 8.385 24.893 1.00 92.69 378 THR A O 1
ATOM 3034 N N . ALA A 1 379 ? -3.556 9.924 26.490 1.00 91.62 379 ALA A N 1
ATOM 3035 C CA . ALA A 1 379 ? -4.406 10.960 25.906 1.00 91.62 379 ALA A CA 1
ATOM 3036 C C . ALA A 1 379 ? -3.850 11.453 24.562 1.00 91.62 379 ALA A C 1
ATOM 3038 O O . ALA A 1 379 ? -4.592 11.522 23.581 1.00 91.62 379 ALA A O 1
ATOM 3039 N N . ASP A 1 380 ? -2.543 11.720 24.495 1.00 92.12 380 ASP A N 1
ATOM 3040 C CA . ASP A 1 380 ? -1.890 12.098 23.240 1.00 92.12 380 ASP A CA 1
ATOM 3041 C C . ASP A 1 380 ? -1.945 10.951 22.234 1.00 92.12 380 ASP A C 1
ATOM 3043 O O . ASP A 1 380 ? -2.248 11.179 21.064 1.00 92.12 380 ASP A O 1
ATOM 3047 N N . LEU A 1 381 ? -1.715 9.711 22.684 1.00 93.88 381 LEU A N 1
ATOM 3048 C CA . LEU A 1 381 ? -1.789 8.545 21.808 1.00 93.88 381 LEU A CA 1
ATOM 3049 C C . LEU A 1 381 ? -3.155 8.434 21.124 1.00 93.88 381 LEU A C 1
ATOM 3051 O O . LEU A 1 381 ? -3.210 8.293 19.904 1.00 93.88 381 LEU A O 1
ATOM 3055 N N . LYS A 1 382 ? -4.249 8.554 21.889 1.00 93.56 382 LYS A N 1
ATOM 3056 C CA . LYS A 1 382 ? -5.618 8.528 21.351 1.00 93.56 382 LYS A CA 1
ATOM 3057 C C . LYS A 1 382 ? -5.818 9.609 20.282 1.00 93.56 382 LYS A C 1
ATOM 3059 O O . LYS A 1 382 ? -6.268 9.285 19.187 1.00 93.56 382 LYS A O 1
ATOM 3064 N N . LYS A 1 383 ? -5.378 10.850 20.545 1.00 91.94 383 LYS A N 1
ATOM 3065 C CA . LYS A 1 383 ? -5.438 11.944 19.556 1.00 91.94 383 LYS A CA 1
ATOM 3066 C C . LYS A 1 383 ? -4.720 11.592 18.249 1.00 91.94 383 LYS A C 1
ATOM 3068 O O . LYS A 1 383 ? -5.249 11.859 17.174 1.00 91.94 383 LYS A O 1
ATOM 3073 N N . TYR A 1 384 ? -3.526 10.997 18.321 1.00 93.00 384 TYR A N 1
ATOM 3074 C CA . TYR A 1 384 ? -2.794 10.606 17.112 1.00 93.00 384 TYR A CA 1
ATOM 3075 C C . TYR A 1 384 ? -3.480 9.472 16.354 1.00 93.00 384 TYR A C 1
ATOM 3077 O O . TYR A 1 384 ? -3.559 9.551 15.131 1.00 93.00 384 TYR A O 1
ATOM 3085 N N . LEU A 1 385 ? -3.978 8.442 17.046 1.00 94.12 385 LEU A N 1
ATOM 3086 C CA . LEU A 1 385 ? -4.697 7.339 16.400 1.00 94.12 385 LEU A CA 1
ATOM 3087 C C . LEU A 1 385 ? -5.915 7.859 15.619 1.00 94.12 385 LEU A C 1
ATOM 3089 O O . LEU A 1 385 ? -6.088 7.494 14.455 1.00 94.12 385 LEU A O 1
ATOM 3093 N N . ASP A 1 386 ? -6.686 8.774 16.210 1.00 90.75 386 ASP A N 1
ATOM 3094 C CA . ASP A 1 386 ? -7.845 9.397 15.560 1.00 90.75 386 ASP A CA 1
ATOM 3095 C C . ASP A 1 386 ? -7.439 10.277 14.366 1.00 90.75 386 ASP A C 1
ATOM 3097 O O . ASP A 1 386 ? -8.057 10.220 13.298 1.00 90.75 386 ASP A O 1
ATOM 3101 N N . ALA A 1 387 ? -6.372 11.069 14.514 1.00 91.50 387 ALA A N 1
ATOM 3102 C CA . ALA A 1 387 ? -5.859 11.911 13.438 1.00 91.50 387 ALA A CA 1
ATOM 3103 C C . ALA A 1 387 ? -5.346 11.073 12.253 1.00 91.50 387 ALA A C 1
ATOM 3105 O O . ALA A 1 387 ? -5.625 11.413 11.102 1.00 91.50 387 ALA A O 1
ATOM 3106 N N . TYR A 1 388 ? -4.645 9.962 12.513 1.00 91.44 388 TYR A N 1
ATOM 3107 C CA . TYR A 1 388 ? -4.184 9.035 11.475 1.00 91.44 388 TYR A CA 1
ATOM 3108 C C . TYR A 1 388 ? -5.349 8.373 10.741 1.00 91.44 388 TYR A C 1
ATOM 3110 O O . TYR A 1 388 ? -5.316 8.267 9.515 1.00 91.44 388 TYR A O 1
ATOM 3118 N N . GLU A 1 389 ? -6.390 7.972 11.471 1.00 91.31 389 GLU A N 1
ATOM 3119 C CA . GLU A 1 389 ? -7.611 7.410 10.898 1.00 91.31 389 GLU A CA 1
ATOM 3120 C C . GLU A 1 389 ? -8.283 8.403 9.940 1.00 91.31 389 GLU A C 1
ATOM 3122 O O . GLU A 1 389 ? -8.560 8.081 8.783 1.00 91.31 389 GLU A O 1
ATOM 3127 N N . LYS A 1 390 ? -8.480 9.651 10.376 1.00 87.75 390 LYS A N 1
ATOM 3128 C CA . LYS A 1 390 ? -9.055 10.702 9.526 1.00 87.75 390 LYS A CA 1
ATOM 3129 C C . LYS A 1 390 ? -8.178 11.007 8.314 1.00 87.75 390 LYS A C 1
ATOM 3131 O O . LYS A 1 390 ? -8.701 11.114 7.205 1.00 87.75 390 LYS A O 1
ATOM 3136 N N . TYR A 1 391 ? -6.870 11.129 8.525 1.00 86.50 391 TYR A N 1
ATOM 3137 C CA . TYR A 1 391 ? -5.908 11.460 7.481 1.00 86.50 391 TYR A 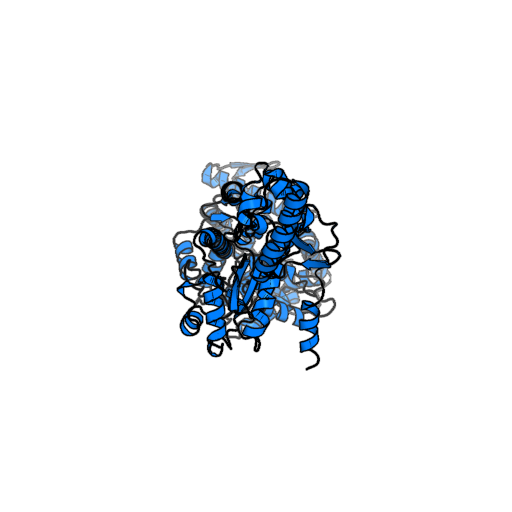CA 1
ATOM 3138 C C . TYR A 1 391 ? -5.880 10.407 6.370 1.00 86.50 391 TYR A C 1
ATOM 3140 O O . TYR A 1 391 ? -5.954 10.760 5.194 1.00 86.50 391 TYR A O 1
ATOM 3148 N N . GLU A 1 392 ? -5.833 9.122 6.729 1.00 85.69 392 GLU A N 1
ATOM 3149 C CA . GLU A 1 392 ? -5.783 8.027 5.756 1.00 85.69 392 GLU A CA 1
ATOM 3150 C C . GLU A 1 392 ? -7.020 8.007 4.852 1.00 85.69 392 GLU A C 1
ATOM 3152 O O . GLU A 1 392 ? -6.911 7.826 3.644 1.00 85.69 392 GLU A O 1
ATOM 3157 N N . TYR A 1 393 ? -8.204 8.257 5.409 1.00 81.25 393 TYR A N 1
ATOM 3158 C CA . TYR A 1 393 ? -9.454 8.240 4.645 1.00 81.25 393 TYR A CA 1
ATOM 3159 C C . TYR A 1 393 ? -9.845 9.604 4.065 1.00 81.25 393 TYR A C 1
ATOM 3161 O O . TYR A 1 393 ? -10.980 9.771 3.615 1.00 81.25 393 TYR A O 1
ATOM 3169 N N . GLY A 1 394 ? -8.935 10.585 4.071 1.00 76.88 394 GLY A N 1
ATOM 3170 C CA . GLY A 1 394 ? -9.185 11.918 3.516 1.00 76.88 394 GLY A CA 1
ATOM 3171 C C . GLY A 1 394 ? -10.324 12.671 4.213 1.00 76.88 394 GLY A C 1
ATOM 3172 O O . GLY A 1 394 ? -10.953 13.542 3.609 1.00 76.88 394 GLY A O 1
ATOM 3173 N N . LYS A 1 395 ? -10.623 12.330 5.472 1.00 82.69 395 LYS A N 1
ATOM 3174 C CA . LYS A 1 395 ? -11.609 13.048 6.284 1.00 82.69 395 LYS A CA 1
ATOM 3175 C C . LYS A 1 395 ? -11.045 14.411 6.686 1.00 82.69 395 LYS A C 1
ATOM 3177 O O . LYS A 1 395 ? -9.834 14.603 6.790 1.00 82.69 395 LYS A O 1
ATOM 3182 N N . ARG A 1 396 ? -11.936 15.373 6.939 1.00 81.56 396 ARG A N 1
ATOM 3183 C CA . ARG A 1 396 ? -11.545 16.719 7.371 1.00 81.56 396 ARG A CA 1
ATOM 3184 C C . ARG A 1 396 ? -10.824 16.650 8.721 1.00 81.56 396 ARG A C 1
ATOM 3186 O O . ARG A 1 396 ? -11.398 16.177 9.698 1.00 81.56 396 ARG A O 1
ATOM 3193 N N . LEU A 1 397 ? -9.597 17.161 8.754 1.00 84.06 397 LEU A N 1
ATOM 3194 C CA . LEU A 1 397 ? -8.813 17.361 9.971 1.00 84.06 397 LEU A CA 1
ATOM 3195 C C . LEU A 1 397 ? -9.069 18.764 10.536 1.00 84.06 397 LEU A C 1
ATOM 3197 O O . LEU A 1 397 ? -9.297 19.715 9.778 1.00 84.06 397 LEU A O 1
ATOM 3201 N N . SER A 1 398 ? -9.019 18.903 11.859 1.00 85.94 398 SER A N 1
ATOM 3202 C CA . SER A 1 398 ? -8.907 20.208 12.515 1.00 85.94 398 SER A CA 1
ATOM 3203 C C . SER A 1 398 ? -7.524 20.831 12.267 1.00 85.94 398 SER A C 1
ATOM 3205 O O . SER A 1 398 ? -6.604 20.171 11.772 1.00 85.94 398 SER A O 1
ATOM 3207 N N . GLU A 1 399 ? -7.350 22.110 12.603 1.00 86.88 399 GLU A N 1
ATOM 3208 C CA . GLU A 1 399 ? -6.036 22.764 12.509 1.00 86.88 399 GLU A CA 1
ATOM 3209 C C . GLU A 1 399 ? -5.003 22.095 13.430 1.00 86.88 399 GLU A C 1
ATOM 3211 O O . GLU A 1 399 ? -3.880 21.830 12.999 1.00 86.88 399 GLU A O 1
ATOM 3216 N N . GLU A 1 400 ? -5.405 21.733 14.655 1.00 88.31 400 GLU A N 1
ATOM 3217 C CA . GLU A 1 400 ? -4.563 20.994 15.607 1.00 88.31 400 GLU A CA 1
ATOM 3218 C C . GLU A 1 400 ? -4.153 19.628 15.033 1.00 88.31 400 GLU A C 1
ATOM 3220 O O . GLU A 1 400 ? -2.969 19.293 15.020 1.00 88.31 400 GLU A O 1
ATOM 3225 N N . GLU A 1 401 ? -5.103 18.859 14.492 1.00 88.69 401 GLU A N 1
ATOM 3226 C CA . GLU A 1 401 ? -4.840 17.540 13.898 1.00 88.69 401 GLU A CA 1
ATOM 3227 C C . GLU A 1 401 ? -3.934 17.631 12.665 1.00 88.69 401 GLU A C 1
ATOM 3229 O O . GLU A 1 401 ? -3.031 16.811 12.488 1.00 88.69 401 GLU A O 1
ATOM 3234 N N . THR A 1 402 ? -4.135 18.649 11.827 1.00 87.56 402 THR A N 1
ATOM 3235 C CA . THR A 1 402 ? -3.297 18.890 10.645 1.00 87.56 402 THR A CA 1
ATOM 3236 C C . THR A 1 402 ? -1.849 19.144 11.051 1.00 87.56 402 THR A C 1
ATOM 3238 O O . THR A 1 402 ? -0.928 18.581 10.454 1.00 87.56 402 THR A O 1
ATOM 3241 N N . GLU A 1 403 ? -1.634 19.957 12.084 1.00 88.19 403 GLU A N 1
ATOM 3242 C CA . GLU A 1 403 ? -0.298 20.255 12.594 1.00 88.19 403 GLU A CA 1
ATOM 3243 C C . GLU A 1 403 ? 0.349 19.030 13.263 1.00 88.19 403 GLU A C 1
ATOM 3245 O O . GLU A 1 403 ? 1.542 18.775 13.073 1.00 88.19 403 GLU A O 1
ATOM 3250 N N . LEU A 1 404 ? -0.432 18.220 13.989 1.00 88.62 404 LEU A N 1
ATOM 3251 C CA . LEU A 1 404 ? 0.030 16.953 14.566 1.00 88.62 404 LEU A CA 1
ATOM 3252 C C . LEU A 1 404 ? 0.523 15.983 13.486 1.00 88.62 404 LEU A C 1
ATOM 3254 O O . LEU A 1 404 ? 1.623 15.435 13.611 1.00 88.62 404 LEU A O 1
ATOM 3258 N N . ILE A 1 405 ? -0.255 15.800 12.415 1.00 87.31 405 ILE A N 1
ATOM 3259 C CA . ILE A 1 405 ? 0.117 14.914 11.306 1.00 87.31 405 ILE A CA 1
ATOM 3260 C C . ILE A 1 405 ? 1.330 15.465 10.556 1.00 87.31 405 ILE A C 1
ATOM 3262 O O . ILE A 1 405 ? 2.287 14.721 10.348 1.00 87.31 405 ILE A O 1
ATOM 3266 N N . ARG A 1 406 ? 1.369 16.763 10.221 1.00 85.31 406 ARG A N 1
ATOM 3267 C CA . ARG A 1 406 ? 2.520 17.378 9.525 1.00 85.31 406 ARG A CA 1
ATOM 3268 C C . ARG A 1 406 ? 3.837 17.203 10.277 1.00 85.31 406 ARG A C 1
ATOM 3270 O O . ARG A 1 406 ? 4.866 16.951 9.652 1.00 85.31 406 ARG A O 1
ATOM 3277 N N . LYS A 1 407 ? 3.814 17.287 11.611 1.00 84.88 407 LYS A N 1
ATOM 3278 C CA . LYS A 1 407 ? 5.003 17.086 12.460 1.00 84.88 407 LYS A CA 1
ATOM 3279 C C . LYS A 1 407 ? 5.570 15.664 12.407 1.00 84.88 407 LYS A C 1
ATOM 3281 O O . LYS A 1 407 ? 6.750 15.485 12.728 1.00 84.88 407 LYS A O 1
ATOM 3286 N N . ARG A 1 408 ? 4.755 14.664 12.051 1.00 82.88 408 ARG A N 1
ATOM 3287 C CA . ARG A 1 408 ? 5.127 13.235 12.061 1.00 82.88 408 ARG A CA 1
ATOM 3288 C C . ARG A 1 408 ? 5.191 12.585 10.686 1.00 82.88 408 ARG A C 1
ATOM 3290 O O . ARG A 1 408 ? 5.958 11.639 10.513 1.00 82.88 408 ARG A O 1
ATOM 3297 N N . VAL A 1 409 ? 4.432 13.093 9.720 1.00 80.62 409 VAL A N 1
ATOM 3298 C CA . VAL A 1 409 ? 4.413 12.667 8.316 1.00 80.62 409 VA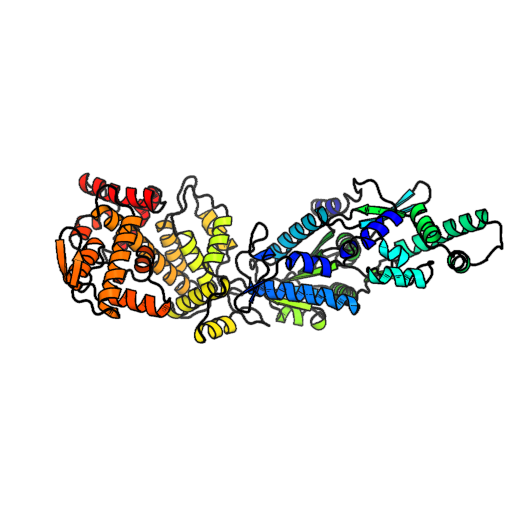L A CA 1
ATOM 3299 C C . VAL A 1 409 ? 4.730 13.880 7.431 1.00 80.62 409 VAL A C 1
ATOM 3301 O O . VAL A 1 409 ? 3.854 14.408 6.745 1.00 80.62 409 VAL A O 1
ATOM 3304 N N . PRO A 1 410 ? 5.977 14.382 7.469 1.00 77.94 410 PRO A N 1
ATOM 3305 C CA . PRO A 1 410 ? 6.364 15.537 6.669 1.00 77.94 410 PRO A CA 1
ATOM 3306 C C . PRO A 1 410 ? 6.376 15.216 5.166 1.00 77.94 410 PRO A C 1
ATOM 3308 O O . PRO A 1 410 ? 6.632 14.083 4.750 1.00 77.94 410 PRO A O 1
ATOM 3311 N N . GLU A 1 411 ? 6.133 16.237 4.336 1.00 70.06 411 GLU A N 1
ATOM 3312 C CA . GLU A 1 411 ? 6.118 16.116 2.867 1.00 70.06 411 GLU A CA 1
ATOM 3313 C C . GLU A 1 411 ? 7.489 15.810 2.249 1.00 70.06 411 GLU A C 1
ATOM 3315 O O . GLU A 1 411 ? 7.600 15.056 1.282 1.00 70.06 411 GLU A O 1
ATOM 3320 N N . ALA A 1 412 ? 8.548 16.364 2.831 1.00 75.94 412 ALA A N 1
ATOM 3321 C CA . ALA A 1 412 ? 9.894 16.333 2.264 1.00 75.94 412 ALA A CA 1
ATOM 3322 C C . ALA A 1 412 ? 10.918 15.611 3.154 1.00 75.94 412 ALA A C 1
ATOM 3324 O O . ALA A 1 412 ? 12.119 15.763 2.950 1.00 75.94 412 ALA A O 1
ATOM 3325 N N . ALA A 1 413 ? 10.459 14.858 4.154 1.00 82.00 413 ALA A N 1
ATOM 3326 C CA . ALA A 1 413 ? 11.333 14.156 5.082 1.00 82.00 413 ALA A CA 1
ATOM 3327 C C . ALA A 1 413 ? 10.728 12.822 5.532 1.00 82.00 413 ALA A C 1
ATOM 3329 O O . ALA A 1 413 ? 9.581 12.486 5.227 1.00 82.00 413 ALA A O 1
ATOM 3330 N N . GLU A 1 414 ? 11.526 12.063 6.270 1.00 82.00 414 GLU A N 1
ATOM 3331 C CA . GLU A 1 414 ? 11.132 10.788 6.851 1.00 82.00 414 GLU A CA 1
ATOM 3332 C C . GLU A 1 414 ? 10.078 10.968 7.933 1.00 82.00 414 GLU A C 1
ATOM 3334 O O . GLU A 1 414 ? 10.064 11.956 8.673 1.00 82.00 414 GLU A O 1
ATOM 3339 N N . SER A 1 415 ? 9.198 9.974 8.048 1.00 79.56 415 SER A N 1
ATOM 3340 C CA . SER A 1 415 ? 8.288 9.927 9.183 1.00 79.56 415 SER A CA 1
ATOM 3341 C C . SER A 1 415 ? 9.070 9.680 10.467 1.00 79.56 415 SER A C 1
ATOM 3343 O O . SER A 1 415 ? 9.995 8.878 10.484 1.00 79.56 415 SER A O 1
ATOM 3345 N N . LYS A 1 416 ? 8.680 10.326 11.565 1.00 79.62 416 LYS A N 1
ATOM 3346 C CA . LYS A 1 416 ? 9.267 10.030 12.882 1.00 79.62 416 LYS A CA 1
ATOM 3347 C C . LYS A 1 416 ? 8.795 8.685 13.443 1.00 79.62 416 LYS A C 1
ATOM 3349 O O . LYS A 1 416 ? 9.475 8.095 14.279 1.00 79.62 416 LYS A O 1
ATOM 3354 N N . ASP A 1 417 ? 7.650 8.200 12.974 1.00 82.94 417 ASP A N 1
ATOM 3355 C CA . ASP A 1 417 ? 6.974 7.041 13.544 1.00 82.94 417 ASP A CA 1
ATOM 3356 C C . ASP A 1 417 ? 7.402 5.738 12.856 1.00 82.94 417 ASP A C 1
ATOM 3358 O O . ASP A 1 417 ? 7.426 5.622 11.627 1.00 82.94 417 ASP A O 1
ATOM 3362 N N . GLY A 1 418 ? 7.690 4.714 13.661 1.00 79.88 418 GLY A N 1
ATOM 3363 C CA . GLY A 1 418 ? 7.943 3.354 13.177 1.00 79.88 418 GLY A CA 1
ATOM 3364 C C . GLY A 1 418 ? 9.335 3.080 12.594 1.00 79.88 418 GLY A C 1
ATOM 3365 O O . GLY A 1 418 ? 9.552 1.967 12.105 1.00 79.88 418 GLY A O 1
ATOM 3366 N N . TRP A 1 419 ? 10.265 4.044 12.638 1.00 80.94 419 TRP A N 1
ATOM 3367 C CA . TRP A 1 419 ? 11.651 3.864 12.173 1.00 80.94 419 TRP A CA 1
ATOM 3368 C C . TRP A 1 419 ? 12.506 3.057 13.157 1.00 80.94 419 TRP A C 1
ATOM 3370 O O . TRP A 1 419 ? 13.034 2.009 12.801 1.00 80.94 419 TRP A O 1
ATOM 3380 N N . LYS A 1 420 ? 12.616 3.529 14.406 1.00 78.00 420 LYS A N 1
ATOM 3381 C CA . LYS A 1 420 ? 13.498 2.939 15.438 1.00 78.00 420 LYS A CA 1
ATOM 3382 C C . LYS A 1 420 ? 12.758 2.093 16.473 1.00 78.00 420 LYS A C 1
ATOM 3384 O O . LYS A 1 420 ? 13.374 1.286 17.159 1.00 78.00 420 LYS A O 1
ATOM 3389 N N . LYS A 1 421 ? 11.448 2.300 16.611 1.00 81.75 421 LYS A N 1
ATOM 3390 C CA . LYS A 1 421 ? 10.597 1.679 17.633 1.00 81.75 421 LYS A CA 1
ATOM 3391 C C . LYS A 1 421 ? 9.275 1.208 17.033 1.00 81.75 421 LYS A C 1
ATOM 3393 O O . LYS A 1 421 ? 8.878 1.654 15.956 1.00 81.75 421 LYS A O 1
ATOM 3398 N N . GLY A 1 422 ? 8.598 0.330 17.764 1.00 87.06 422 GLY A N 1
ATOM 3399 C CA . GLY A 1 422 ? 7.276 -0.176 17.418 1.00 87.06 422 GLY A CA 1
ATOM 3400 C C . GLY A 1 422 ? 7.283 -1.500 16.663 1.00 87.06 422 GLY A C 1
ATOM 3401 O O . GLY A 1 422 ? 8.265 -1.912 16.041 1.00 87.06 422 GLY A O 1
ATOM 3402 N N . LEU A 1 423 ? 6.148 -2.181 16.736 1.00 90.50 423 LEU A N 1
ATOM 3403 C CA . LEU A 1 423 ? 5.937 -3.518 16.199 1.00 90.50 423 LEU A CA 1
ATOM 3404 C C . LEU A 1 423 ? 5.548 -3.441 14.712 1.00 90.50 423 LEU A C 1
ATOM 3406 O O . LEU A 1 423 ? 4.626 -2.705 14.365 1.00 90.50 423 LEU A O 1
ATOM 3410 N N . SER A 1 424 ? 6.187 -4.200 13.811 1.00 90.12 424 SER A N 1
ATOM 3411 C CA . SER A 1 424 ? 5.684 -4.333 12.422 1.00 90.12 424 SER A CA 1
ATOM 3412 C C . SER A 1 424 ? 4.411 -5.151 12.374 1.00 90.12 424 SER A C 1
ATOM 3414 O O . SER A 1 424 ? 4.276 -6.092 13.149 1.00 90.12 424 SER A O 1
ATOM 3416 N N . SER A 1 425 ? 3.608 -4.941 11.331 1.00 91.00 425 SER A N 1
ATOM 3417 C CA . SER A 1 425 ? 2.525 -5.855 10.954 1.00 91.00 425 SER A CA 1
ATOM 3418 C C . SER A 1 425 ? 3.044 -7.287 10.788 1.00 91.00 425 SER A C 1
ATOM 3420 O O . SER A 1 425 ? 2.468 -8.215 11.331 1.00 91.00 425 SER A O 1
ATOM 3422 N N . ARG A 1 426 ? 4.208 -7.476 10.141 1.00 89.94 426 ARG A N 1
ATOM 3423 C CA . ARG A 1 426 ? 4.865 -8.793 10.016 1.00 89.94 426 ARG A CA 1
ATOM 3424 C C . ARG A 1 426 ? 5.230 -9.423 11.363 1.00 89.94 426 ARG A C 1
ATOM 3426 O O . ARG A 1 426 ? 5.075 -10.626 11.522 1.00 89.94 426 ARG A O 1
ATOM 3433 N N . THR A 1 427 ? 5.731 -8.629 12.310 1.00 92.00 427 THR A N 1
ATOM 3434 C CA . THR A 1 427 ? 6.084 -9.129 13.649 1.00 92.00 427 THR A CA 1
ATOM 3435 C C . THR A 1 427 ? 4.828 -9.501 14.421 1.00 92.00 427 THR A C 1
ATOM 3437 O O . THR A 1 427 ? 4.788 -10.574 15.002 1.00 92.00 427 THR A O 1
ATOM 3440 N N . LEU A 1 428 ? 3.784 -8.668 14.354 1.00 94.12 428 LEU A N 1
ATOM 3441 C CA . LEU A 1 428 ? 2.499 -8.975 14.971 1.00 94.12 428 LEU A CA 1
ATOM 3442 C C . LEU A 1 428 ? 1.882 -10.245 14.388 1.00 94.12 428 LEU A C 1
ATOM 3444 O O . LEU A 1 428 ? 1.466 -11.111 15.142 1.00 94.12 428 LEU A O 1
ATOM 3448 N N . LEU A 1 429 ? 1.857 -10.381 13.059 1.00 94.44 429 LEU A N 1
ATOM 3449 C CA . LEU A 1 429 ? 1.389 -11.600 12.404 1.00 94.44 429 LEU A CA 1
ATOM 3450 C C . LEU A 1 429 ? 2.165 -12.808 12.924 1.00 94.44 429 LEU A C 1
ATOM 3452 O O . LEU A 1 429 ? 1.546 -13.771 13.354 1.00 94.44 429 LEU A O 1
ATOM 3456 N N . PHE A 1 430 ? 3.497 -12.739 12.964 1.00 94.56 430 PHE A N 1
ATOM 3457 C CA . PHE A 1 430 ? 4.322 -13.824 13.496 1.00 94.56 430 PHE A CA 1
ATOM 3458 C C . PHE A 1 430 ? 3.982 -14.172 14.955 1.00 94.56 430 PHE A C 1
ATOM 3460 O O . PHE A 1 430 ? 3.855 -15.349 15.284 1.00 94.56 430 PHE A O 1
ATOM 3467 N N . ASP A 1 431 ? 3.770 -13.172 15.813 1.00 94.81 431 ASP A N 1
ATOM 3468 C CA . ASP A 1 431 ? 3.331 -13.394 17.195 1.00 94.81 431 ASP A CA 1
ATOM 3469 C C . ASP A 1 431 ? 1.969 -14.105 17.252 1.00 94.81 431 ASP A C 1
ATOM 3471 O O . ASP A 1 431 ? 1.793 -15.028 18.046 1.00 94.81 431 ASP A O 1
ATOM 3475 N N . LEU A 1 432 ? 1.022 -13.722 16.389 1.00 94.56 432 LEU A N 1
ATOM 3476 C CA . LEU A 1 432 ? -0.301 -14.349 16.299 1.00 94.56 432 LEU A CA 1
ATOM 3477 C C . LEU A 1 432 ? -0.230 -15.783 15.757 1.00 94.56 432 LEU A C 1
ATOM 3479 O O . LEU A 1 432 ? -0.900 -16.661 16.292 1.00 94.56 432 LEU A O 1
ATOM 3483 N N . PHE A 1 433 ? 0.617 -16.045 14.758 1.00 93.62 433 PHE A N 1
ATOM 3484 C CA . PHE A 1 433 ? 0.881 -17.398 14.255 1.00 93.62 433 PHE A CA 1
ATOM 3485 C C . PHE A 1 433 ? 1.452 -18.308 15.349 1.00 93.62 433 PHE A C 1
ATOM 3487 O O . PHE A 1 433 ? 1.048 -19.461 15.448 1.00 93.62 433 PHE A O 1
ATOM 3494 N N . ASN A 1 434 ? 2.350 -17.792 16.193 1.00 93.00 434 ASN A N 1
ATOM 3495 C CA . ASN A 1 434 ? 2.928 -18.559 17.301 1.00 93.00 434 ASN A CA 1
ATOM 3496 C C . ASN A 1 434 ? 1.974 -18.729 18.490 1.00 93.00 434 ASN A C 1
ATOM 3498 O O . ASN A 1 434 ? 2.168 -19.626 19.309 1.00 93.00 434 ASN A O 1
ATOM 3502 N N . MET A 1 435 ? 0.985 -17.845 18.622 1.00 91.12 435 MET A N 1
ATOM 3503 C CA . MET A 1 435 ? -0.063 -17.958 19.634 1.00 91.12 435 MET A CA 1
ATOM 3504 C C . MET A 1 435 ? -1.101 -19.013 19.253 1.00 91.12 435 MET A C 1
ATOM 3506 O O . MET A 1 435 ? -1.671 -19.646 20.137 1.00 91.12 435 MET A O 1
ATOM 3510 N N . ALA A 1 436 ? -1.346 -19.190 17.956 1.00 89.06 436 ALA A N 1
ATOM 3511 C CA . ALA A 1 436 ? -2.364 -20.094 17.462 1.00 89.06 436 ALA A CA 1
ATOM 3512 C C . ALA A 1 436 ? -2.063 -21.557 17.797 1.00 89.06 436 ALA A C 1
ATOM 3514 O O . ALA A 1 436 ? -0.945 -22.051 17.623 1.00 89.06 436 ALA A O 1
ATOM 3515 N N . ARG A 1 437 ? -3.104 -22.269 18.223 1.00 87.62 437 ARG A N 1
ATOM 3516 C CA . ARG A 1 437 ? -3.114 -23.726 18.346 1.00 87.62 437 ARG A CA 1
ATOM 3517 C C . ARG A 1 437 ? -4.147 -24.308 17.381 1.00 87.62 437 ARG A C 1
ATOM 3519 O O . ARG A 1 437 ? -5.106 -23.611 17.040 1.00 87.62 437 ARG A O 1
ATOM 3526 N N . PRO A 1 438 ? -3.971 -25.567 16.936 1.00 78.94 438 PRO A N 1
ATOM 3527 C CA . PRO A 1 438 ? -4.958 -26.231 16.092 1.00 78.94 438 PRO A CA 1
ATOM 3528 C C . PRO A 1 438 ? -6.362 -26.146 16.703 1.00 78.94 438 PRO A C 1
ATOM 3530 O O . PRO A 1 438 ? -6.528 -26.402 17.894 1.00 78.94 438 PRO A O 1
ATOM 3533 N N . ASP A 1 439 ? -7.341 -25.769 15.880 1.00 81.50 439 ASP A N 1
ATOM 3534 C CA . ASP A 1 439 ? -8.766 -25.641 16.222 1.00 81.50 439 ASP A CA 1
ATOM 3535 C C . ASP A 1 439 ? -9.135 -24.615 17.314 1.00 81.50 439 ASP A C 1
ATOM 3537 O O . ASP A 1 439 ? -10.293 -24.551 17.735 1.00 81.50 439 ASP A O 1
ATOM 3541 N N . GLU A 1 440 ? -8.203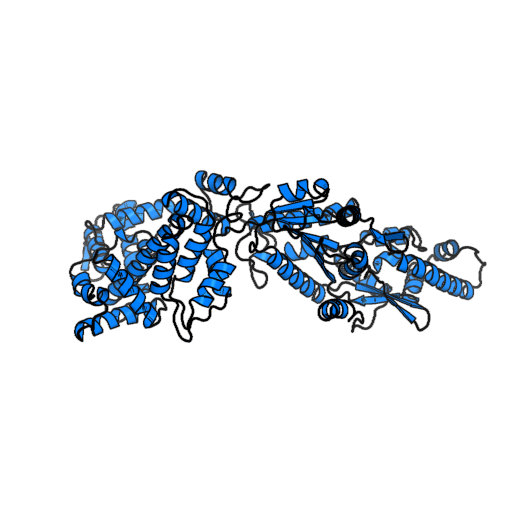 -23.754 17.731 1.00 91.69 440 GLU A N 1
ATOM 3542 C CA . GLU A 1 440 ? -8.452 -22.717 18.738 1.00 91.69 440 GLU A CA 1
ATOM 3543 C C . GLU A 1 440 ? -8.953 -21.399 18.116 1.00 91.69 440 GLU A C 1
ATOM 3545 O O . GLU A 1 440 ? -8.683 -21.069 16.955 1.00 91.69 440 GLU A O 1
ATOM 3550 N N . CYS A 1 441 ? -9.707 -20.628 18.902 1.00 94.88 441 CYS A N 1
ATOM 3551 C CA . CYS A 1 441 ? -10.201 -19.308 18.521 1.00 94.88 441 CYS A CA 1
ATOM 3552 C C . CYS A 1 441 ? -9.275 -18.193 19.037 1.00 94.88 441 CYS A C 1
ATOM 3554 O O . CYS A 1 441 ? -8.806 -18.249 20.174 1.00 94.88 441 CYS A O 1
ATOM 3556 N N . LEU A 1 442 ? -9.094 -17.113 18.269 1.00 96.31 442 LEU A N 1
ATOM 3557 C CA . LEU A 1 442 ? -8.482 -15.883 18.788 1.00 96.31 442 LEU A CA 1
ATOM 3558 C C . LEU A 1 442 ? -9.536 -15.091 19.573 1.00 96.31 442 LEU A C 1
ATOM 3560 O O . LEU A 1 442 ? -10.232 -14.237 19.020 1.00 96.31 442 LEU A O 1
ATOM 3564 N N . THR A 1 443 ? -9.685 -15.417 20.854 1.00 96.06 443 THR A N 1
ATOM 3565 C CA . THR A 1 443 ? -10.653 -14.773 21.759 1.00 96.06 443 THR A CA 1
ATOM 3566 C C . THR A 1 443 ? -10.153 -13.423 22.289 1.00 96.06 443 THR A C 1
ATOM 3568 O O . THR A 1 443 ? -8.957 -13.124 22.245 1.00 96.06 443 THR A O 1
ATOM 3571 N N . LEU A 1 444 ? -11.047 -12.599 22.851 1.00 95.81 444 LEU A N 1
ATOM 3572 C CA . LEU A 1 444 ? -10.630 -11.353 23.503 1.00 95.81 444 LEU A CA 1
ATOM 3573 C C . LEU A 1 444 ? -9.751 -11.597 24.743 1.00 95.81 444 LEU A C 1
ATOM 3575 O O . LEU A 1 444 ? -8.904 -10.763 25.037 1.00 95.81 444 LEU A O 1
ATOM 3579 N N . GLU A 1 445 ? -9.874 -12.728 25.446 1.00 94.62 445 GLU A N 1
ATOM 3580 C CA . GLU A 1 445 ? -8.966 -13.060 26.559 1.00 94.62 445 GLU A CA 1
ATOM 3581 C C . GLU A 1 445 ? -7.535 -13.327 26.087 1.00 94.62 445 GLU A C 1
ATOM 3583 O O . GLU A 1 445 ? -6.588 -12.909 26.753 1.00 94.62 445 GLU A O 1
ATOM 3588 N N . HIS A 1 446 ? -7.360 -13.959 24.922 1.00 95.50 446 HIS A N 1
ATOM 3589 C CA . HIS A 1 446 ? -6.038 -14.107 24.310 1.00 95.50 446 HIS A CA 1
ATOM 3590 C C . HIS A 1 446 ? -5.423 -12.741 23.988 1.00 95.50 446 HIS A C 1
ATOM 3592 O O . HIS A 1 446 ? -4.249 -12.500 24.280 1.00 95.50 446 HIS A O 1
ATOM 3598 N N . VAL A 1 447 ? -6.229 -11.823 23.443 1.00 97.38 447 VAL A N 1
ATOM 3599 C CA . VAL A 1 447 ? -5.800 -10.444 23.170 1.00 97.38 447 VAL A CA 1
ATOM 3600 C C . VAL A 1 447 ? -5.476 -9.695 24.467 1.00 97.38 447 VAL A C 1
ATOM 3602 O O . VAL A 1 447 ? -4.429 -9.054 24.537 1.00 97.38 447 VAL A O 1
ATOM 3605 N N . GLU A 1 448 ? -6.312 -9.797 25.507 1.00 96.94 448 GLU A N 1
ATOM 3606 C CA . GLU A 1 448 ? -6.054 -9.187 26.821 1.00 96.94 448 GLU A CA 1
ATOM 3607 C C . GLU A 1 448 ? -4.732 -9.703 27.407 1.00 96.94 448 GLU A C 1
ATOM 3609 O O . GLU A 1 448 ? -3.873 -8.899 27.763 1.00 96.94 448 GLU A O 1
ATOM 3614 N N . GLY A 1 449 ? -4.521 -11.024 27.430 1.00 96.06 449 GLY A N 1
ATOM 3615 C CA . GLY A 1 449 ? -3.290 -11.631 27.940 1.00 96.06 449 GLY A CA 1
ATOM 3616 C C . GLY A 1 449 ? -2.046 -11.211 27.154 1.00 96.06 449 GLY A C 1
ATOM 3617 O O . GLY A 1 449 ? -1.009 -10.904 27.745 1.00 96.06 449 GLY A O 1
ATOM 3618 N N . TYR A 1 450 ? -2.151 -11.129 25.824 1.00 96.69 450 TYR A N 1
ATOM 3619 C CA . TYR A 1 450 ? -1.073 -10.623 24.975 1.00 96.69 450 TYR A CA 1
ATOM 3620 C C . TYR A 1 450 ? -0.731 -9.163 25.295 1.00 96.69 450 TYR A C 1
ATOM 3622 O O . TYR A 1 450 ? 0.444 -8.824 25.452 1.00 96.69 450 TYR A O 1
ATOM 3630 N N . LEU A 1 451 ? -1.740 -8.299 25.421 1.00 97.31 451 LEU A N 1
ATOM 3631 C CA . LEU A 1 451 ? -1.538 -6.877 25.690 1.00 97.31 451 LEU A CA 1
ATOM 3632 C C . LEU A 1 451 ? -1.043 -6.607 27.114 1.00 97.31 451 LEU A C 1
ATOM 3634 O O . LEU A 1 451 ? -0.156 -5.771 27.275 1.00 97.31 451 LEU A O 1
ATOM 3638 N N . GLU A 1 452 ? -1.546 -7.311 28.132 1.00 96.62 452 GLU A N 1
ATOM 3639 C CA . GLU A 1 452 ? -1.036 -7.182 29.506 1.00 96.62 452 GLU A CA 1
ATOM 3640 C C . GLU A 1 452 ? 0.439 -7.615 29.570 1.00 96.62 452 GLU A C 1
ATOM 3642 O O . GLU A 1 452 ? 1.259 -6.880 30.116 1.00 96.62 452 GLU A O 1
ATOM 3647 N N . LYS A 1 453 ? 0.830 -8.704 28.888 1.00 95.94 453 LYS A N 1
ATOM 3648 C CA . LYS A 1 453 ? 2.249 -9.091 28.772 1.00 95.94 453 LYS A CA 1
ATOM 3649 C C . LYS A 1 453 ? 3.089 -8.022 28.066 1.00 95.94 453 LYS A C 1
ATOM 3651 O O . LYS A 1 453 ? 4.217 -7.748 28.463 1.00 95.94 453 LYS A O 1
ATOM 3656 N N . ARG A 1 454 ? 2.567 -7.400 27.003 1.00 94.81 454 ARG A N 1
ATOM 3657 C CA . ARG A 1 454 ? 3.267 -6.304 26.308 1.00 94.81 454 ARG A CA 1
ATOM 3658 C C . ARG A 1 454 ? 3.378 -5.052 27.173 1.00 94.81 454 ARG A C 1
ATOM 3660 O O . ARG A 1 454 ? 4.373 -4.347 27.072 1.00 94.81 454 ARG A O 1
ATOM 3667 N N . LYS A 1 455 ? 2.396 -4.782 28.029 1.00 95.19 455 LYS A N 1
ATOM 3668 C CA . LYS A 1 455 ? 2.382 -3.628 28.933 1.00 95.19 455 LYS A CA 1
ATOM 3669 C C . LYS A 1 455 ? 3.488 -3.677 29.994 1.00 95.19 455 LYS A C 1
ATOM 3671 O O . LYS A 1 455 ? 3.883 -2.621 30.487 1.00 95.19 455 LYS A O 1
ATOM 3676 N N . GLU A 1 456 ? 3.994 -4.867 30.326 1.00 94.31 456 GLU A N 1
ATOM 3677 C CA . GLU A 1 456 ? 5.145 -5.050 31.224 1.00 94.31 456 GLU A CA 1
ATOM 3678 C C . GLU A 1 456 ? 6.449 -4.475 30.640 1.00 94.31 456 GLU A C 1
ATOM 3680 O O . GLU A 1 456 ? 7.331 -4.057 31.391 1.00 94.31 456 GLU A O 1
ATOM 3685 N N . ASP A 1 457 ? 6.564 -4.390 29.310 1.00 90.88 457 ASP A N 1
ATOM 3686 C CA . ASP A 1 457 ? 7.677 -3.720 28.633 1.00 90.88 457 ASP A CA 1
ATOM 3687 C C . ASP A 1 457 ? 7.459 -2.199 28.641 1.00 90.88 457 ASP A C 1
ATOM 3689 O O . ASP A 1 457 ? 6.469 -1.676 28.116 1.00 90.88 457 ASP A O 1
ATOM 3693 N N . SER A 1 458 ? 8.422 -1.463 29.201 1.00 86.06 458 SER A N 1
ATOM 3694 C CA . SER A 1 458 ? 8.367 -0.001 29.297 1.00 86.06 458 S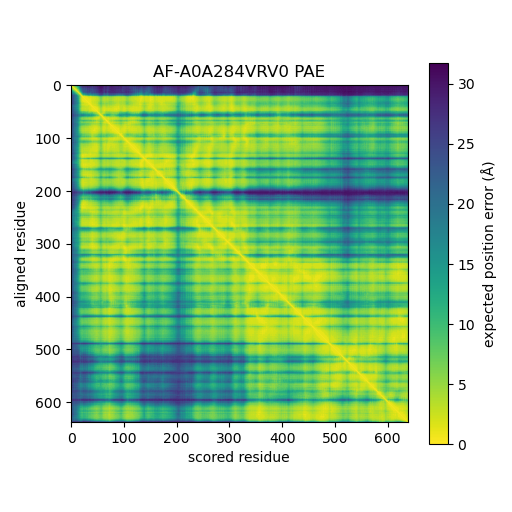ER A CA 1
ATOM 3695 C C . SER A 1 458 ? 8.249 0.691 27.935 1.00 86.06 458 SER A C 1
ATOM 3697 O O . SER A 1 458 ? 7.674 1.778 27.865 1.00 86.06 458 SER A O 1
ATOM 3699 N N . ASN A 1 459 ? 8.712 0.061 26.849 1.00 87.19 459 ASN A N 1
ATOM 3700 C CA . ASN A 1 459 ? 8.576 0.593 25.492 1.00 87.19 459 ASN A CA 1
ATOM 3701 C C . ASN A 1 459 ? 7.149 0.490 24.943 1.00 87.19 459 ASN A C 1
ATOM 3703 O O . ASN A 1 459 ? 6.799 1.240 24.033 1.00 87.19 459 ASN A O 1
ATOM 3707 N N . PHE A 1 460 ? 6.333 -0.427 25.469 1.00 92.50 460 PHE A N 1
ATOM 3708 C CA . PHE A 1 460 ? 4.986 -0.695 24.964 1.00 92.50 460 PHE A CA 1
ATOM 3709 C C . PHE A 1 460 ? 3.874 -0.326 25.943 1.00 92.50 460 PHE A C 1
ATOM 3711 O O . PHE A 1 460 ? 2.715 -0.304 25.528 1.00 92.50 460 PHE A O 1
ATOM 3718 N N . LYS A 1 461 ? 4.196 0.027 27.194 1.00 92.25 461 LYS A N 1
ATOM 3719 C CA . LYS A 1 461 ? 3.225 0.360 28.247 1.00 92.25 461 LYS A CA 1
ATOM 3720 C C . LYS A 1 461 ? 2.088 1.276 27.773 1.00 92.25 461 LYS A C 1
ATOM 3722 O O . LYS A 1 461 ? 0.933 0.856 27.772 1.00 92.25 461 LYS A O 1
ATOM 3727 N N . THR A 1 462 ? 2.405 2.483 27.296 1.00 91.56 462 THR A N 1
ATOM 3728 C CA . THR A 1 462 ? 1.397 3.449 26.813 1.00 91.56 462 THR A CA 1
ATOM 3729 C C . THR A 1 462 ? 0.593 2.890 25.637 1.00 91.56 462 THR A C 1
ATOM 3731 O O . THR A 1 462 ? -0.628 3.034 25.585 1.00 91.56 462 THR A O 1
ATOM 3734 N N . SER A 1 463 ? 1.270 2.212 24.702 1.00 94.25 463 SER A N 1
ATOM 3735 C CA . SER A 1 463 ? 0.633 1.635 23.515 1.00 94.25 463 SER A CA 1
ATOM 3736 C C . SER A 1 463 ? -0.259 0.433 23.807 1.00 94.25 463 SER A C 1
ATOM 3738 O O . SER A 1 463 ? -1.162 0.183 23.020 1.00 94.25 463 SER A O 1
ATOM 3740 N N . ALA A 1 464 ? -0.039 -0.283 24.915 1.00 96.00 464 ALA A N 1
ATOM 3741 C CA . ALA A 1 464 ? -0.850 -1.416 25.356 1.00 96.00 464 ALA A CA 1
ATOM 3742 C C . ALA A 1 464 ? -2.041 -0.983 26.230 1.00 96.00 464 ALA A C 1
ATOM 3744 O O . ALA A 1 464 ? -3.108 -1.589 26.160 1.00 96.00 464 ALA A O 1
ATOM 3745 N N . GLU A 1 465 ? -1.906 0.092 27.012 1.00 95.75 465 GLU A N 1
ATOM 3746 C CA . GLU A 1 465 ? -2.982 0.596 27.881 1.00 95.75 465 GLU A CA 1
ATOM 3747 C C . GLU A 1 465 ? -4.217 1.067 27.098 1.00 95.75 465 GLU A C 1
ATOM 3749 O O . GLU A 1 465 ? -5.341 0.717 27.456 1.00 95.75 465 GLU A O 1
ATOM 3754 N N . VAL A 1 466 ? -4.019 1.808 26.004 1.00 94.69 466 VAL A N 1
ATOM 3755 C CA . VAL A 1 466 ? -5.116 2.294 25.146 1.00 94.69 466 VAL A CA 1
ATOM 3756 C C . VAL A 1 466 ? -5.960 1.154 24.540 1.00 94.69 466 VAL A C 1
ATOM 3758 O O . VAL A 1 466 ? -7.185 1.190 24.680 1.00 94.69 466 VAL A O 1
ATOM 3761 N N . PRO A 1 467 ? -5.382 0.132 23.880 1.00 95.81 467 PRO A N 1
ATOM 3762 C CA . PRO A 1 467 ? -6.148 -0.990 23.347 1.00 95.81 467 PRO A CA 1
ATOM 3763 C C . PRO A 1 467 ? -6.736 -1.893 24.440 1.00 95.81 467 PRO A C 1
ATOM 3765 O O . PRO A 1 467 ? -7.815 -2.430 24.217 1.00 95.81 467 PRO A O 1
ATOM 3768 N N . LEU A 1 468 ? -6.119 -2.022 25.624 1.00 96.00 468 LEU A N 1
ATOM 3769 C CA . LEU A 1 468 ? -6.728 -2.733 26.764 1.00 96.00 468 LEU A CA 1
ATOM 3770 C C . LEU A 1 468 ? -8.010 -2.050 27.255 1.00 96.00 468 LEU A C 1
ATOM 3772 O O . LEU A 1 468 ? -9.005 -2.715 27.546 1.00 96.00 468 LEU A O 1
ATOM 3776 N N . GLU A 1 469 ? -8.004 -0.719 27.338 1.00 92.69 469 GLU A N 1
ATOM 3777 C CA . GLU A 1 469 ? -9.206 0.059 27.646 1.00 92.69 469 GLU A CA 1
ATOM 3778 C C . GLU A 1 469 ? -10.275 -0.141 26.562 1.00 92.69 469 GLU A C 1
ATOM 3780 O O . GLU A 1 469 ? -11.424 -0.452 26.875 1.00 92.69 469 GLU A O 1
ATOM 3785 N N . ALA A 1 470 ? -9.886 -0.048 25.285 1.00 92.06 470 ALA A N 1
ATOM 3786 C CA . ALA A 1 470 ? -10.796 -0.274 24.163 1.00 92.06 470 ALA A CA 1
ATOM 3787 C C . ALA A 1 470 ? -11.390 -1.693 24.164 1.00 92.06 470 ALA A C 1
ATOM 3789 O O . ALA A 1 470 ? -12.578 -1.853 23.888 1.00 92.06 470 ALA A O 1
ATOM 3790 N N . LEU A 1 471 ? -10.595 -2.708 24.509 1.00 95.25 471 LEU A N 1
ATOM 3791 C CA . LEU A 1 471 ? -11.028 -4.099 24.622 1.00 95.25 471 LEU A CA 1
ATOM 3792 C C . LEU A 1 471 ? -12.109 -4.260 25.690 1.00 95.25 471 LEU A C 1
ATOM 3794 O O . LEU A 1 471 ? -13.160 -4.839 25.420 1.00 95.25 471 LEU A O 1
ATOM 3798 N N . ARG A 1 472 ? -11.888 -3.701 26.885 1.00 92.19 472 ARG A N 1
ATOM 3799 C CA . ARG A 1 472 ? -12.852 -3.768 27.996 1.00 92.19 472 ARG A CA 1
ATOM 3800 C C . ARG A 1 472 ? -14.152 -3.044 27.660 1.00 92.19 472 ARG A C 1
ATOM 3802 O O . ARG A 1 472 ? -15.227 -3.574 27.926 1.00 92.19 472 ARG A O 1
ATOM 3809 N N . ASN A 1 473 ? -14.053 -1.879 27.024 1.00 89.69 473 ASN A N 1
ATOM 3810 C CA . ASN A 1 473 ? -15.221 -1.124 26.571 1.00 89.69 473 ASN A CA 1
ATOM 3811 C C . ASN A 1 473 ? -16.003 -1.884 25.489 1.00 89.69 473 ASN A C 1
ATOM 3813 O O . ASN A 1 473 ? -17.229 -1.881 25.513 1.00 89.69 473 ASN A O 1
ATOM 3817 N N . THR A 1 474 ? -15.305 -2.566 24.576 1.00 91.88 474 THR A N 1
ATOM 3818 C CA . THR A 1 474 ? -15.921 -3.387 23.519 1.00 91.88 474 THR A CA 1
ATOM 3819 C C . THR A 1 474 ? -16.668 -4.578 24.109 1.00 91.88 474 THR A C 1
ATOM 3821 O O . THR A 1 474 ? -17.829 -4.797 23.775 1.00 91.88 474 THR A O 1
ATOM 3824 N N . ALA A 1 475 ? -16.041 -5.303 25.038 1.00 92.88 475 ALA A N 1
ATOM 3825 C CA . ALA A 1 475 ? -16.684 -6.426 25.708 1.00 92.88 475 ALA A CA 1
ATOM 3826 C C . ALA A 1 475 ? -17.938 -5.976 26.480 1.00 92.88 475 ALA A C 1
ATOM 3828 O O . ALA A 1 475 ? -19.011 -6.552 26.305 1.00 92.88 475 ALA A O 1
ATOM 3829 N N . LEU A 1 476 ? -17.827 -4.886 27.253 1.00 89.69 476 LEU A N 1
ATOM 3830 C CA . LEU A 1 476 ? -18.956 -4.317 27.989 1.00 89.69 476 LEU A CA 1
ATOM 3831 C C . LEU A 1 476 ? -20.093 -3.896 27.050 1.00 89.69 476 LEU A C 1
ATOM 3833 O O . LEU A 1 476 ? -21.245 -4.242 27.302 1.00 89.69 476 LEU A O 1
ATOM 3837 N N . ARG A 1 477 ? -19.776 -3.185 25.960 1.00 90.44 477 ARG A N 1
ATOM 3838 C CA . ARG A 1 477 ? -20.745 -2.783 24.930 1.00 90.44 477 ARG A CA 1
ATOM 3839 C C . ARG A 1 477 ? -21.528 -3.987 24.415 1.00 90.44 477 ARG A C 1
ATOM 3841 O O . ARG A 1 477 ? -22.752 -3.929 24.368 1.00 90.44 477 ARG A O 1
ATOM 3848 N N . ASP A 1 478 ? -20.836 -5.057 24.038 1.00 92.88 478 ASP A N 1
ATOM 3849 C CA . ASP A 1 478 ? -21.455 -6.211 23.381 1.00 92.88 478 ASP A CA 1
ATOM 3850 C C . ASP A 1 478 ? -22.350 -7.003 24.333 1.00 92.88 478 ASP A C 1
ATOM 3852 O O . ASP A 1 478 ? -23.466 -7.373 23.961 1.00 92.88 478 ASP A O 1
ATOM 3856 N N . VAL A 1 479 ? -21.924 -7.187 25.587 1.00 91.31 479 VAL A N 1
ATOM 3857 C CA . VAL A 1 479 ? -22.772 -7.811 26.616 1.00 91.31 479 VAL A CA 1
ATOM 3858 C C . VAL A 1 479 ? -24.012 -6.965 26.899 1.00 91.31 479 VAL A C 1
ATOM 3860 O O . VAL A 1 479 ? -25.101 -7.509 27.066 1.00 91.31 479 VAL A O 1
ATOM 3863 N N . ILE A 1 480 ? -23.876 -5.639 26.917 1.00 88.12 480 ILE A N 1
ATOM 3864 C CA . ILE A 1 480 ? -24.991 -4.720 27.177 1.00 88.12 480 ILE A CA 1
ATOM 3865 C C . ILE A 1 480 ? -25.977 -4.690 26.018 1.00 88.12 480 ILE A C 1
ATOM 3867 O O . ILE A 1 480 ? -27.186 -4.705 26.249 1.00 88.12 480 ILE A O 1
ATOM 3871 N N . LEU A 1 481 ? -25.488 -4.694 24.779 1.00 89.62 481 LEU A N 1
ATOM 3872 C CA . LEU A 1 481 ? -26.337 -4.849 23.603 1.00 89.62 481 LEU A CA 1
ATOM 3873 C C . LEU A 1 481 ? -27.102 -6.172 23.667 1.00 89.62 481 LEU A C 1
ATOM 3875 O O . LEU A 1 481 ? -28.322 -6.169 23.528 1.00 89.62 481 LEU A O 1
ATOM 3879 N N . ALA A 1 482 ? -26.417 -7.280 23.958 1.00 91.38 482 ALA A N 1
ATOM 3880 C CA . ALA A 1 482 ? -27.053 -8.588 24.072 1.00 91.38 482 ALA A CA 1
ATOM 3881 C C . ALA A 1 482 ? -28.100 -8.640 25.198 1.00 91.38 482 ALA A C 1
ATOM 3883 O O . ALA A 1 482 ? -29.203 -9.148 24.993 1.00 91.38 482 ALA A O 1
ATOM 3884 N N . TYR A 1 483 ? -27.798 -8.062 26.362 1.00 90.00 483 TYR A N 1
ATOM 3885 C CA . TYR A 1 483 ? -28.751 -7.950 27.466 1.00 90.00 483 TYR A CA 1
ATOM 3886 C C . TYR A 1 483 ? -29.958 -7.088 27.090 1.00 90.00 483 TYR A C 1
ATOM 3888 O O . TYR A 1 483 ? -31.095 -7.490 27.314 1.00 90.00 483 TYR A O 1
ATOM 3896 N N . THR A 1 484 ? -29.728 -5.940 26.452 1.00 88.06 484 THR A N 1
ATOM 3897 C CA . THR A 1 484 ? -30.795 -5.027 26.024 1.00 88.06 484 THR A CA 1
ATOM 3898 C C . THR A 1 484 ? -31.732 -5.710 25.036 1.00 88.06 484 THR A C 1
ATOM 3900 O O . THR A 1 484 ? -32.945 -5.660 25.211 1.00 88.06 484 THR A O 1
ATOM 3903 N N . VAL A 1 485 ? -31.184 -6.416 24.047 1.00 90.19 485 VAL A N 1
ATOM 3904 C CA . VAL A 1 485 ? -31.970 -7.211 23.096 1.00 90.19 485 VAL A CA 1
ATOM 3905 C C . VAL A 1 485 ? -32.796 -8.276 23.820 1.00 90.19 485 VAL A C 1
ATOM 3907 O O . VAL A 1 485 ? -33.994 -8.385 23.572 1.00 90.19 485 VAL A O 1
ATOM 3910 N N . ASN A 1 486 ? -32.203 -9.003 24.769 1.00 89.62 486 ASN A N 1
ATOM 3911 C CA . ASN A 1 486 ? -32.934 -9.977 25.580 1.00 89.62 486 ASN A CA 1
ATOM 3912 C C . ASN A 1 486 ? -34.089 -9.331 26.373 1.00 89.62 486 ASN A C 1
ATOM 3914 O O . ASN A 1 486 ? -35.186 -9.886 26.419 1.00 89.62 486 ASN A O 1
ATOM 3918 N N . SER A 1 487 ? -33.870 -8.153 26.962 1.00 86.31 487 SER A N 1
ATOM 3919 C CA . SER A 1 487 ? -34.882 -7.431 27.748 1.00 86.31 487 SER A CA 1
ATOM 3920 C C . SER A 1 487 ? -36.005 -6.822 26.900 1.00 86.31 487 SER A C 1
ATOM 3922 O O . SER A 1 487 ? -37.101 -6.599 27.412 1.00 86.31 487 SER A O 1
ATOM 3924 N N . LEU A 1 488 ? -35.774 -6.573 25.606 1.00 86.56 488 LEU A N 1
ATOM 3925 C CA . LEU A 1 488 ? -36.816 -6.112 24.680 1.00 86.56 488 LEU A CA 1
ATOM 3926 C C . LEU A 1 488 ? -37.824 -7.216 24.318 1.00 86.56 488 LEU A C 1
ATOM 3928 O O . LEU A 1 488 ? -38.967 -6.896 23.987 1.00 86.56 488 LEU A O 1
ATOM 3932 N N . GLY A 1 489 ? -37.439 -8.490 24.450 1.00 83.81 489 GLY A N 1
ATOM 3933 C CA . GLY A 1 489 ? -38.337 -9.642 24.356 1.00 83.81 489 GLY A CA 1
ATOM 3934 C C . GLY A 1 489 ? -37.893 -10.720 23.365 1.00 83.81 489 GLY A C 1
ATOM 3935 O O . GLY A 1 489 ? -36.932 -10.556 22.614 1.00 83.81 489 GLY A O 1
ATOM 3936 N N . PHE A 1 490 ? -38.636 -11.831 23.369 1.00 65.12 490 PHE A N 1
ATOM 3937 C CA . PHE A 1 490 ? -38.463 -12.983 22.477 1.00 65.12 490 PHE A CA 1
ATOM 3938 C C . PHE A 1 490 ? -38.584 -12.501 21.016 1.00 65.12 490 PHE A C 1
ATOM 3940 O O . PHE A 1 490 ? -39.588 -11.889 20.677 1.00 65.12 490 PHE A O 1
ATOM 3947 N N . ASP A 1 491 ? -37.555 -12.711 20.191 1.00 79.06 491 ASP A N 1
ATOM 3948 C CA . ASP A 1 491 ? -37.400 -12.243 18.790 1.00 79.06 491 ASP A CA 1
ATOM 3949 C C . ASP A 1 491 ? -36.860 -10.824 18.553 1.00 79.06 491 ASP A C 1
ATOM 3951 O O . ASP A 1 491 ? -36.690 -10.426 17.398 1.00 79.06 491 ASP A O 1
ATOM 3955 N N . SER A 1 492 ? -36.506 -10.076 19.599 1.00 86.56 492 SER A N 1
ATOM 3956 C CA . SER A 1 492 ? -35.822 -8.793 19.398 1.00 86.56 492 SER A CA 1
ATOM 3957 C C . SER A 1 492 ? -34.428 -8.994 18.793 1.00 86.56 492 SER A C 1
ATOM 3959 O O . SER A 1 492 ? -33.732 -9.969 19.085 1.00 86.56 492 SER A O 1
ATOM 3961 N N . THR A 1 493 ? -34.005 -8.039 17.970 1.00 90.81 493 THR A N 1
ATOM 3962 C CA . THR A 1 493 ? -32.677 -7.996 17.338 1.00 90.81 493 THR A CA 1
ATOM 3963 C C . THR A 1 493 ? -31.918 -6.736 17.741 1.00 90.81 493 THR A C 1
ATOM 3965 O O . THR A 1 493 ? -32.497 -5.792 18.293 1.00 90.81 493 THR A O 1
ATOM 3968 N N . ILE A 1 494 ? -30.625 -6.660 17.408 1.00 89.06 494 ILE A N 1
ATOM 3969 C CA . ILE A 1 494 ? -29.858 -5.414 17.598 1.00 89.06 494 ILE A CA 1
ATOM 3970 C C . ILE A 1 494 ? -30.504 -4.256 16.830 1.00 89.06 494 ILE A C 1
ATOM 3972 O O . ILE A 1 494 ? -30.557 -3.134 17.327 1.00 89.06 494 ILE A O 1
ATOM 3976 N N . ASN A 1 495 ? -31.078 -4.530 15.658 1.00 91.50 495 ASN A N 1
ATOM 3977 C CA . ASN A 1 495 ? -31.779 -3.526 14.866 1.00 91.50 495 ASN A CA 1
ATOM 3978 C C . ASN A 1 495 ? -33.009 -2.948 15.591 1.00 91.50 495 ASN A C 1
ATOM 3980 O O . ASN A 1 495 ? -33.356 -1.787 15.390 1.00 91.50 495 ASN A O 1
ATOM 3984 N N . ASP A 1 496 ? -33.670 -3.719 16.453 1.00 92.00 496 ASP A N 1
ATOM 3985 C CA . ASP A 1 496 ? -34.811 -3.217 17.225 1.00 92.00 496 ASP A CA 1
ATOM 3986 C C . ASP A 1 496 ? -34.361 -2.302 18.368 1.00 92.00 496 ASP A C 1
ATOM 3988 O O . ASP A 1 496 ? -34.989 -1.267 18.605 1.00 92.00 496 ASP A O 1
ATOM 3992 N N . ALA A 1 497 ? -33.217 -2.602 18.993 1.00 91.31 497 ALA A N 1
ATOM 3993 C CA . ALA A 1 497 ? -32.565 -1.680 19.921 1.00 91.31 497 ALA A CA 1
ATOM 3994 C C . ALA A 1 497 ? -32.128 -0.379 19.214 1.00 91.31 497 ALA A C 1
ATOM 3996 O O . ALA A 1 497 ? -32.379 0.715 19.720 1.00 91.31 497 ALA A O 1
ATOM 3997 N N . GLU A 1 498 ? -31.560 -0.478 18.007 1.00 93.44 498 GLU A N 1
ATOM 3998 C CA . GLU A 1 498 ? -31.170 0.675 17.179 1.00 93.44 498 GLU A CA 1
ATOM 3999 C C . GLU A 1 498 ? -32.370 1.550 16.777 1.00 93.44 498 GLU A C 1
ATOM 4001 O O . GLU A 1 498 ? -32.310 2.782 16.855 1.00 93.44 498 GLU A O 1
ATOM 4006 N N . LYS A 1 499 ? -33.503 0.943 16.401 1.00 93.75 499 LYS A N 1
ATOM 4007 C CA . LYS A 1 499 ? -34.752 1.674 16.112 1.00 93.75 499 LYS A CA 1
ATOM 4008 C C . LYS A 1 499 ? -35.298 2.372 17.350 1.00 93.75 499 LYS A C 1
ATOM 4010 O O . LYS A 1 499 ? -35.718 3.526 17.266 1.00 93.75 499 LYS A O 1
ATOM 4015 N N . LEU A 1 500 ? -35.292 1.689 18.493 1.00 93.38 500 LEU A N 1
ATOM 4016 C CA . LEU A 1 500 ? -35.761 2.258 19.751 1.00 93.38 500 LEU A CA 1
ATOM 4017 C C . LEU A 1 500 ? -34.886 3.447 20.179 1.00 93.38 500 LEU A C 1
ATOM 4019 O O . LEU A 1 500 ? -35.406 4.478 20.608 1.00 93.38 500 LEU A O 1
ATOM 4023 N N . PHE A 1 501 ? -33.572 3.352 19.981 1.00 94.38 501 PHE A N 1
ATOM 4024 C CA . PHE A 1 501 ? -32.656 4.466 20.207 1.00 94.38 501 PHE A CA 1
ATOM 4025 C C . PHE A 1 501 ? -32.843 5.605 19.197 1.00 94.38 501 PHE A C 1
ATOM 4027 O O . PHE A 1 501 ? -32.860 6.775 19.573 1.00 94.38 501 PHE A O 1
ATOM 4034 N N . SER A 1 502 ? -33.083 5.293 17.925 1.00 94.81 502 SER A N 1
ATOM 4035 C CA . SER A 1 502 ? -33.424 6.300 16.912 1.00 94.81 502 SER A CA 1
ATOM 4036 C C . SER A 1 502 ? -34.701 7.064 17.283 1.00 94.81 502 SER A C 1
ATOM 4038 O O . SER A 1 502 ? -34.781 8.282 17.099 1.00 94.81 502 SER A O 1
ATOM 4040 N N . TYR A 1 503 ? -35.680 6.376 17.879 1.00 94.75 503 TYR A N 1
ATOM 4041 C CA . TYR A 1 503 ? -36.867 7.015 18.438 1.00 94.75 503 TYR A CA 1
ATOM 4042 C C . TYR A 1 503 ? -36.517 7.915 19.635 1.00 94.75 503 TYR A C 1
ATOM 4044 O O . TYR A 1 503 ? -36.953 9.068 19.652 1.00 94.75 503 TYR A O 1
ATOM 4052 N N . TYR A 1 504 ? -35.644 7.483 20.554 1.00 94.25 504 TYR A N 1
ATOM 4053 C CA . TYR A 1 504 ? -35.117 8.355 21.617 1.00 94.25 504 TYR A CA 1
ATOM 4054 C C . TYR A 1 504 ? -34.490 9.641 21.053 1.00 94.25 504 TYR A C 1
ATOM 4056 O O . TYR A 1 504 ? -34.810 10.739 21.507 1.00 94.25 504 TYR A O 1
ATOM 4064 N N . ILE A 1 505 ? -33.649 9.533 20.019 1.00 93.25 505 ILE A N 1
ATOM 4065 C CA . ILE A 1 505 ? -33.029 10.692 19.357 1.00 93.25 505 ILE A CA 1
ATOM 4066 C C . ILE A 1 505 ? -34.090 11.634 18.778 1.00 93.25 505 ILE A C 1
ATOM 4068 O O . ILE A 1 505 ? -33.930 12.854 18.840 1.00 93.25 505 ILE A O 1
ATOM 4072 N N . SER A 1 506 ? -35.168 11.097 18.204 1.00 92.75 506 SER A N 1
ATOM 4073 C CA . SER A 1 506 ? -36.254 11.927 17.672 1.00 92.75 506 SER A CA 1
ATOM 4074 C C . SER A 1 506 ? -36.939 12.743 18.775 1.00 92.75 506 SER A C 1
ATOM 4076 O O . SER A 1 506 ? -37.134 13.947 18.610 1.00 92.75 506 SER A O 1
ATOM 4078 N N . LEU A 1 507 ? -37.190 12.132 19.937 1.00 92.50 507 LEU A N 1
ATOM 4079 C CA . LEU A 1 507 ? -37.753 12.809 21.106 1.00 92.50 507 LEU A CA 1
ATOM 4080 C C . LEU A 1 507 ? -36.795 13.860 21.662 1.00 92.50 507 LEU A C 1
ATOM 4082 O O . LEU A 1 507 ? -37.206 14.988 21.931 1.00 92.50 507 LEU A O 1
ATOM 4086 N N . PHE A 1 508 ? -35.510 13.513 21.759 1.00 91.06 508 PHE A N 1
ATOM 4087 C CA . PHE A 1 508 ? -34.452 14.431 22.162 1.00 91.06 508 PHE A CA 1
ATOM 4088 C C . PHE A 1 508 ? -34.434 15.681 21.272 1.00 91.06 508 PHE A C 1
ATOM 4090 O O . PHE A 1 508 ? -34.419 16.809 21.773 1.00 91.06 508 PHE A O 1
ATOM 4097 N N . LYS A 1 509 ? -34.518 15.498 19.947 1.00 89.94 509 LYS A N 1
ATOM 4098 C CA . LYS A 1 509 ? -34.592 16.611 18.992 1.00 89.94 509 LYS A CA 1
ATOM 4099 C C . LYS A 1 509 ? -35.857 17.445 19.173 1.00 89.94 509 LYS A C 1
ATOM 4101 O O . LYS A 1 509 ? -35.761 18.670 19.225 1.00 89.94 509 LYS A O 1
ATOM 4106 N N . SER A 1 510 ? -37.019 16.808 19.309 1.00 88.69 510 SER A N 1
ATOM 4107 C CA . SER A 1 510 ? -38.288 17.511 19.525 1.00 88.69 510 SER A CA 1
ATOM 4108 C C . SER A 1 510 ? -38.298 18.323 20.822 1.00 88.69 510 SER A C 1
ATOM 4110 O O . SER A 1 510 ? -38.779 19.454 20.837 1.00 88.69 510 SER A O 1
ATOM 4112 N N . LYS A 1 511 ? -37.709 17.799 21.900 1.00 89.00 511 LYS A N 1
ATOM 4113 C CA . LYS A 1 511 ? -37.558 18.524 23.165 1.00 89.00 511 LYS A CA 1
ATOM 4114 C C . LYS A 1 511 ? -36.599 19.707 23.026 1.00 89.00 511 LYS A C 1
ATOM 4116 O O . LYS A 1 511 ? -36.913 20.810 23.469 1.00 89.00 511 LYS A O 1
ATOM 4121 N N . LYS A 1 512 ? -35.422 19.480 22.435 1.00 86.31 512 LYS A N 1
ATOM 4122 C CA . LYS A 1 512 ? -34.322 20.452 22.444 1.00 86.31 512 LYS A CA 1
ATOM 4123 C C . LYS A 1 512 ? -34.450 21.542 21.378 1.00 86.31 512 LYS A C 1
ATOM 4125 O O . LYS A 1 512 ? -34.149 22.697 21.665 1.00 86.31 512 LYS A O 1
ATOM 4130 N N . PHE A 1 513 ? -34.870 21.186 20.167 1.00 84.50 513 PHE A N 1
ATOM 4131 C CA . PHE A 1 513 ? -34.902 22.101 19.021 1.00 84.50 513 PHE A CA 1
ATOM 4132 C C . PHE A 1 513 ? -36.313 22.580 18.675 1.00 84.50 513 PHE A C 1
ATOM 4134 O O . PHE A 1 513 ? -36.467 23.707 18.219 1.00 84.50 513 PHE A O 1
ATOM 4141 N N . GLU A 1 514 ? -37.336 21.753 18.903 1.00 85.38 514 GLU A N 1
ATOM 4142 C CA . GLU A 1 514 ? -38.734 22.094 18.582 1.00 85.38 514 GLU A CA 1
ATOM 4143 C C . GLU A 1 514 ? -39.537 22.553 19.808 1.00 85.38 514 GLU A C 1
ATOM 4145 O O . GLU A 1 514 ? -40.725 22.834 19.675 1.00 85.38 514 GLU A O 1
ATOM 4150 N N . THR A 1 515 ? -38.906 22.569 20.992 1.00 85.50 515 THR A N 1
ATOM 4151 C CA . THR A 1 515 ? -39.491 22.957 22.290 1.00 85.50 515 THR A CA 1
ATOM 4152 C C . THR A 1 515 ? -40.843 22.303 22.602 1.00 85.50 515 THR A C 1
ATOM 4154 O O . THR A 1 515 ? -41.664 22.848 23.345 1.00 85.50 515 THR A O 1
ATOM 4157 N N . LYS A 1 516 ? -41.075 21.093 22.077 1.00 86.00 516 LYS A N 1
ATOM 4158 C CA . LYS A 1 516 ? -42.297 20.324 22.333 1.00 86.00 516 LYS A CA 1
ATOM 4159 C C . LYS A 1 516 ? -42.297 19.793 23.764 1.00 86.00 516 LYS A C 1
ATOM 4161 O O . LYS A 1 516 ? -41.372 19.099 24.179 1.00 86.00 516 LYS A O 1
ATOM 4166 N N . SER A 1 517 ? -43.365 20.083 24.505 1.00 86.06 517 SER A N 1
ATOM 4167 C CA . SER A 1 517 ? -43.569 19.587 25.872 1.00 86.06 517 SER A CA 1
ATOM 4168 C C . SER A 1 517 ? -44.274 18.228 25.922 1.00 86.06 517 SER A C 1
ATOM 4170 O O . SER A 1 517 ? -44.086 17.479 26.881 1.00 86.06 517 SER A O 1
ATOM 4172 N N . LYS A 1 518 ? -45.044 17.882 24.883 1.00 90.56 518 LYS A N 1
ATOM 4173 C CA . LYS A 1 518 ? -45.820 16.641 24.782 1.00 90.56 518 LYS A CA 1
ATOM 4174 C C . LYS A 1 518 ? -45.706 15.993 23.401 1.00 90.56 518 LYS A C 1
ATOM 4176 O O . LYS A 1 518 ? -45.433 16.678 22.413 1.00 90.56 518 LYS A O 1
ATOM 4181 N N . ILE A 1 519 ? -45.935 14.684 23.337 1.00 90.94 519 ILE A N 1
ATOM 4182 C CA . ILE A 1 519 ? -45.980 13.902 22.098 1.00 90.94 519 ILE A CA 1
ATOM 4183 C C . ILE A 1 519 ? -47.113 12.873 22.133 1.00 90.94 519 ILE A C 1
ATOM 4185 O O . ILE A 1 519 ? -47.483 12.372 23.192 1.00 90.94 519 ILE A O 1
ATOM 4189 N N . GLN A 1 520 ? -47.654 12.545 20.961 1.00 89.50 520 GLN A N 1
ATOM 4190 C CA . GLN A 1 520 ? -48.611 11.456 20.806 1.00 89.50 520 GLN A CA 1
ATOM 4191 C C . GLN A 1 520 ? -47.873 10.111 20.751 1.00 89.50 520 GLN A C 1
ATOM 4193 O O . GLN A 1 520 ? -47.128 9.847 19.807 1.00 89.50 520 GLN A O 1
ATOM 4198 N N . VAL A 1 521 ? -48.120 9.242 21.729 1.00 86.25 521 VAL A N 1
ATOM 4199 C CA . VAL A 1 521 ? -47.588 7.876 21.786 1.00 86.25 521 VAL A CA 1
ATOM 4200 C C . VAL A 1 521 ? -48.692 6.891 21.409 1.00 86.25 521 VAL A C 1
ATOM 4202 O O . VAL A 1 521 ? -49.789 6.899 21.979 1.00 86.25 521 VAL A O 1
ATOM 4205 N N . VAL A 1 522 ? -48.410 6.028 20.431 1.00 80.62 522 VAL A N 1
ATOM 4206 C CA . VAL A 1 522 ? -49.364 5.019 19.947 1.00 80.62 522 VAL A CA 1
ATOM 4207 C C . VAL A 1 522 ? -49.783 4.104 21.101 1.00 80.62 522 VAL A C 1
ATOM 4209 O O . VAL A 1 522 ? -48.941 3.521 21.776 1.00 80.62 522 VAL A O 1
ATOM 4212 N N . GLY A 1 523 ? -51.094 3.988 21.331 1.00 81.06 523 GLY A N 1
ATOM 4213 C CA . GLY A 1 523 ? -51.668 3.133 22.376 1.00 81.06 523 GLY A CA 1
ATOM 4214 C C . GLY A 1 523 ? -51.659 3.711 23.798 1.00 81.06 523 GLY A C 1
ATOM 4215 O O . GLY A 1 523 ? -52.274 3.109 24.671 1.00 81.06 523 GLY A O 1
ATOM 4216 N N . VAL A 1 524 ? -51.023 4.865 24.037 1.00 83.81 524 VAL A N 1
ATOM 4217 C CA . VAL A 1 524 ? -50.981 5.519 25.363 1.00 83.81 524 VAL A CA 1
ATOM 4218 C C . VAL A 1 524 ? -51.707 6.867 25.355 1.00 83.81 524 VAL A C 1
ATOM 4220 O O . VAL A 1 524 ? -52.402 7.192 26.312 1.00 83.81 524 VAL A O 1
ATOM 4223 N N . GLY A 1 525 ? -51.611 7.629 24.261 1.00 87.44 525 GLY A N 1
ATOM 4224 C CA . GLY A 1 525 ? -52.196 8.967 24.156 1.00 87.44 525 GLY A CA 1
ATOM 4225 C C . GLY A 1 525 ? -51.138 10.068 24.164 1.00 87.44 525 GLY A C 1
ATOM 4226 O O . GLY A 1 525 ? -50.012 9.854 23.723 1.00 87.44 525 GLY A O 1
ATOM 4227 N N . GLU A 1 526 ? -51.510 11.262 24.621 1.00 91.06 526 GLU A N 1
ATOM 4228 C CA . GLU A 1 526 ? -50.605 12.410 24.704 1.00 91.06 526 GLU A CA 1
ATOM 4229 C C . GLU A 1 526 ? -49.789 12.346 26.011 1.00 91.06 526 GLU A C 1
ATOM 4231 O O . GLU A 1 526 ? -50.359 12.387 27.101 1.00 91.06 526 GLU A O 1
ATOM 4236 N N . VAL A 1 527 ? -48.460 12.247 25.909 1.00 92.50 527 VAL A N 1
ATOM 4237 C CA . VAL A 1 527 ? -47.543 12.027 27.046 1.00 92.50 527 VAL A CA 1
ATOM 4238 C C . VAL A 1 527 ? -46.455 13.112 27.057 1.00 92.50 527 VAL A C 1
ATOM 4240 O O . VAL A 1 527 ? -46.032 13.551 25.980 1.00 92.50 527 VAL A O 1
ATOM 4243 N N . PRO A 1 528 ? -45.972 13.580 28.227 1.00 93.00 528 PRO A N 1
ATOM 4244 C CA . PRO A 1 528 ? -44.808 14.459 28.296 1.00 93.00 528 PRO A CA 1
ATOM 4245 C C . PRO A 1 528 ? -43.584 13.848 27.602 1.00 93.00 528 PRO A C 1
ATOM 4247 O O . PRO A 1 528 ? -43.236 12.693 27.842 1.00 93.00 528 PRO A O 1
ATOM 4250 N N . VAL A 1 529 ? -42.882 14.638 26.779 1.00 90.94 529 VAL A N 1
ATOM 4251 C CA . VAL A 1 529 ? -41.707 14.145 26.026 1.00 90.94 529 VAL A CA 1
ATOM 4252 C C . VAL A 1 529 ? -40.631 13.596 26.968 1.00 90.94 529 VAL A C 1
ATOM 4254 O O . VAL A 1 529 ? -40.029 12.568 26.678 1.00 90.94 529 VAL A O 1
ATOM 4257 N N . GLN A 1 530 ? -40.423 14.248 28.116 1.00 89.88 530 GLN A N 1
ATOM 4258 C CA . GLN A 1 530 ? -39.461 13.808 29.130 1.00 89.88 530 GLN A CA 1
ATOM 4259 C C . GLN A 1 530 ? -39.796 12.420 29.694 1.00 89.88 530 GLN A C 1
ATOM 4261 O O . GLN A 1 530 ? -38.904 11.591 29.840 1.00 89.88 530 GLN A O 1
ATOM 4266 N N . GLU A 1 531 ? -41.070 12.159 29.978 1.00 91.19 531 GLU A N 1
ATOM 4267 C CA . GLU A 1 531 ? -41.520 10.886 30.546 1.00 91.19 531 GLU A CA 1
ATOM 4268 C C . GLU A 1 531 ? -41.325 9.739 29.544 1.00 91.19 531 GLU A C 1
ATOM 4270 O O . GLU A 1 531 ? -40.820 8.669 29.891 1.00 91.19 531 GLU A O 1
ATOM 4275 N N . GLU A 1 532 ? -41.637 9.986 28.269 1.00 92.88 532 GLU A N 1
ATOM 4276 C CA . GLU A 1 532 ? -41.422 9.007 27.204 1.00 92.88 532 GLU A CA 1
ATOM 4277 C C . GLU A 1 532 ? -39.926 8.763 26.933 1.00 92.88 532 GLU A C 1
ATOM 4279 O O . GLU A 1 532 ? -39.511 7.616 26.741 1.00 92.88 532 GLU A O 1
ATOM 4284 N N . MET A 1 533 ? -39.092 9.810 26.979 1.00 92.31 533 MET A N 1
ATOM 4285 C CA . MET A 1 533 ? -37.633 9.673 26.898 1.00 92.31 533 MET A CA 1
ATOM 4286 C C . MET A 1 533 ? -37.093 8.800 28.036 1.00 92.31 533 MET A C 1
ATOM 4288 O O . MET A 1 533 ? -36.351 7.854 27.775 1.00 92.31 533 MET A O 1
ATOM 4292 N N . GLU A 1 534 ? -37.494 9.055 29.283 1.00 90.69 534 GLU A N 1
ATOM 4293 C CA . GLU A 1 534 ? -37.081 8.249 30.440 1.00 90.69 534 GLU A CA 1
ATOM 4294 C C . GLU A 1 534 ? -37.503 6.784 30.303 1.00 90.69 534 GLU A C 1
ATOM 4296 O O . GLU A 1 534 ? -36.711 5.877 30.580 1.00 90.69 534 GLU A O 1
ATOM 4301 N N . ARG A 1 535 ? -38.726 6.534 29.821 1.00 90.69 535 ARG A N 1
ATOM 4302 C CA . ARG A 1 535 ? -39.224 5.178 29.563 1.00 90.69 535 ARG A CA 1
ATOM 4303 C C . ARG A 1 535 ? -38.337 4.433 28.566 1.00 90.69 535 ARG A C 1
ATOM 4305 O O . ARG A 1 535 ? -38.002 3.270 28.792 1.00 90.69 535 ARG A O 1
ATOM 4312 N N . ILE A 1 536 ? -37.954 5.087 27.471 1.00 91.81 536 ILE A N 1
ATOM 4313 C CA . ILE A 1 536 ? -37.096 4.484 26.445 1.00 91.81 536 ILE A CA 1
ATOM 4314 C C . ILE A 1 536 ? -35.667 4.298 26.961 1.00 91.81 536 ILE A C 1
ATOM 4316 O O . ILE A 1 536 ? -35.089 3.233 26.751 1.00 91.81 536 ILE A O 1
ATOM 4320 N N . ALA A 1 537 ? -35.113 5.279 27.677 1.00 90.00 537 ALA A N 1
ATOM 4321 C CA . ALA A 1 537 ? -33.779 5.173 28.263 1.00 90.00 537 ALA A CA 1
ATOM 4322 C C . ALA A 1 537 ? -33.671 3.997 29.246 1.00 90.00 537 ALA A C 1
ATOM 4324 O O . ALA A 1 537 ? -32.643 3.319 29.267 1.00 90.00 537 ALA A O 1
ATOM 4325 N N . ARG A 1 538 ? -34.731 3.719 30.024 1.00 88.12 538 ARG A N 1
ATOM 4326 C CA . ARG A 1 538 ? -34.804 2.526 30.886 1.00 88.12 538 ARG A CA 1
ATOM 4327 C C . ARG A 1 538 ? -34.788 1.242 30.064 1.00 88.12 538 ARG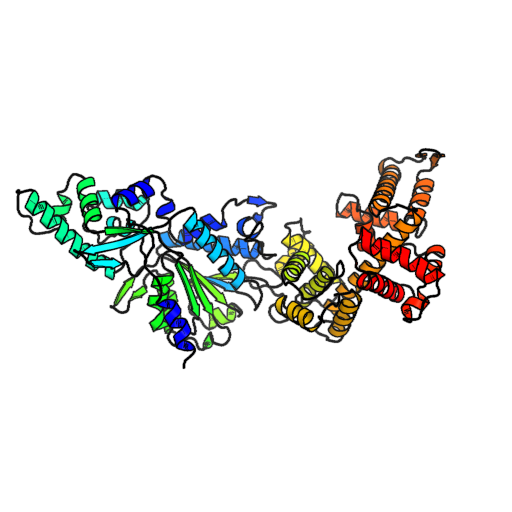 A C 1
ATOM 4329 O O . ARG A 1 538 ? -33.963 0.379 30.323 1.00 88.12 538 ARG A O 1
ATOM 4336 N N . LYS A 1 539 ? -35.613 1.151 29.015 1.00 87.50 539 LYS A N 1
ATOM 4337 C CA . LYS A 1 539 ? -35.630 -0.021 28.116 1.00 87.50 539 LYS A CA 1
ATOM 4338 C C . LYS A 1 539 ? -34.292 -0.291 27.426 1.00 87.50 539 LYS A C 1
ATOM 4340 O O . LYS A 1 539 ? -33.984 -1.438 27.132 1.00 87.50 539 LYS A O 1
ATOM 4345 N N . LEU A 1 540 ? -33.525 0.759 27.146 1.00 88.00 540 LEU A N 1
ATOM 4346 C CA . LEU A 1 540 ? -32.205 0.675 26.524 1.00 88.00 540 LEU A CA 1
ATOM 4347 C C . LEU A 1 540 ? -31.058 0.517 27.539 1.00 88.00 540 LEU A C 1
ATOM 4349 O O . LEU A 1 540 ? -29.902 0.515 27.130 1.00 88.00 540 LEU A O 1
ATOM 4353 N N . ASN A 1 541 ? -31.342 0.422 28.844 1.00 85.62 541 ASN A N 1
ATOM 4354 C CA . ASN A 1 541 ? -30.334 0.357 29.910 1.00 85.62 541 ASN A CA 1
ATOM 4355 C C . ASN A 1 541 ? -29.317 1.517 29.872 1.00 85.62 541 ASN A C 1
ATOM 4357 O O . ASN A 1 541 ? -28.119 1.335 30.081 1.00 85.62 541 ASN A O 1
ATOM 4361 N N . VAL A 1 542 ? -29.780 2.740 29.600 1.00 84.38 542 VAL A N 1
ATOM 4362 C CA . VAL A 1 542 ? -28.943 3.959 29.508 1.00 84.38 542 VAL A CA 1
ATOM 4363 C C . VAL A 1 542 ? -29.511 5.124 30.327 1.00 84.38 542 VAL A C 1
ATOM 4365 O O . VAL A 1 542 ? -29.289 6.298 30.039 1.00 84.38 542 VAL A O 1
ATOM 4368 N N . TYR A 1 543 ? -30.262 4.813 31.383 1.00 80.81 543 TYR A N 1
ATOM 4369 C CA . TYR A 1 543 ? -31.038 5.779 32.170 1.00 80.81 543 TYR A CA 1
ATOM 4370 C C . TYR A 1 543 ? -30.262 6.471 33.310 1.00 80.81 543 TYR A C 1
ATOM 4372 O O . TYR A 1 543 ? -30.863 7.036 34.224 1.00 80.81 543 TYR A O 1
ATOM 4380 N N . LYS A 1 544 ? -28.923 6.473 33.279 1.00 77.81 544 LYS A N 1
ATOM 4381 C CA . LYS A 1 544 ? -28.096 7.122 34.313 1.00 77.81 544 LYS A CA 1
ATOM 4382 C C . LYS A 1 544 ? -28.435 8.610 34.476 1.00 77.81 544 LYS A C 1
ATOM 4384 O O . LYS A 1 544 ? -28.449 9.360 33.498 1.00 77.81 544 LYS A O 1
ATOM 4389 N N . ALA A 1 545 ? -28.644 9.025 35.729 1.00 78.44 545 ALA A N 1
ATOM 4390 C CA . ALA A 1 545 ? -29.034 10.386 36.113 1.00 78.44 545 ALA A CA 1
ATOM 4391 C C . ALA A 1 545 ? -30.217 10.927 35.281 1.00 78.44 545 ALA A C 1
ATOM 4393 O O . ALA A 1 545 ? -30.123 12.002 34.685 1.00 78.44 545 ALA A O 1
ATOM 4394 N N . ASP A 1 546 ? -31.300 10.148 35.204 1.00 76.25 546 ASP A N 1
ATOM 4395 C CA . ASP A 1 546 ? -32.542 10.477 34.485 1.00 76.25 546 ASP A CA 1
ATOM 4396 C C . ASP A 1 546 ? -32.326 10.782 32.991 1.00 76.25 546 ASP A C 1
ATOM 4398 O O . ASP A 1 546 ? -32.939 11.679 32.415 1.00 76.25 546 ASP A O 1
ATOM 4402 N N . GLY A 1 547 ? -31.380 10.077 32.360 1.00 77.88 547 GLY A N 1
ATOM 4403 C CA . GLY A 1 547 ? -31.040 10.260 30.945 1.00 77.88 547 GLY A CA 1
ATOM 4404 C C . GLY A 1 547 ? -30.173 11.490 30.648 1.00 77.88 547 GLY A C 1
ATOM 4405 O O . GLY A 1 547 ? -29.746 11.669 29.511 1.00 77.88 547 GLY A O 1
ATOM 4406 N N . LYS A 1 548 ? -29.811 12.311 31.644 1.00 83.44 548 LYS A N 1
ATOM 4407 C CA . LYS A 1 548 ? -28.976 13.510 31.421 1.00 83.44 548 LYS A CA 1
ATOM 4408 C C . LYS A 1 548 ? -27.592 13.180 30.863 1.00 83.44 548 LYS A C 1
ATOM 4410 O O . LYS A 1 548 ? -27.057 13.939 30.058 1.00 83.44 548 LYS A O 1
ATOM 4415 N N . VAL A 1 549 ? -27.003 12.056 31.286 1.00 86.44 549 VAL A N 1
ATOM 4416 C CA . VAL A 1 549 ? -25.690 11.611 30.782 1.00 86.44 549 VAL A CA 1
ATOM 4417 C C . VAL A 1 549 ? -25.793 11.213 29.309 1.00 86.44 549 VAL A C 1
ATOM 4419 O O . VAL A 1 549 ? -24.908 11.548 28.519 1.00 86.44 549 VAL A O 1
ATOM 4422 N N . LEU A 1 550 ? -26.892 10.549 28.940 1.00 89.25 550 LEU A N 1
ATOM 4423 C CA . LEU A 1 550 ? -27.203 10.158 27.570 1.00 89.25 550 LEU A CA 1
ATOM 4424 C C . LEU A 1 550 ? -27.434 11.384 26.679 1.00 89.25 550 LEU A C 1
ATOM 4426 O O . LEU A 1 550 ? -26.794 11.509 25.638 1.00 89.25 550 LEU A O 1
ATOM 4430 N N . ASP A 1 551 ? -28.271 12.318 27.128 1.00 89.56 551 ASP A N 1
ATOM 4431 C CA . ASP A 1 551 ? -28.552 13.585 26.447 1.00 89.56 551 ASP A CA 1
ATOM 4432 C C . ASP A 1 551 ? -27.260 14.370 26.171 1.00 89.56 551 ASP A C 1
ATOM 4434 O O . ASP A 1 551 ? -27.002 14.779 25.038 1.00 89.56 551 ASP A O 1
ATOM 4438 N N . ALA A 1 552 ? -26.393 14.509 27.180 1.00 89.00 552 ALA A N 1
ATOM 4439 C CA . ALA A 1 552 ? -25.105 15.185 27.037 1.00 89.00 552 ALA A CA 1
ATOM 4440 C C . ALA A 1 552 ? -24.152 14.459 26.066 1.00 89.00 552 ALA A C 1
ATOM 4442 O O . ALA A 1 552 ? -23.372 15.100 25.357 1.00 89.00 552 ALA A O 1
ATOM 4443 N N . ALA A 1 553 ? -24.187 13.123 26.030 1.00 88.75 553 ALA A N 1
ATOM 4444 C CA . ALA A 1 553 ? -23.389 12.329 25.101 1.00 88.75 553 ALA A CA 1
ATOM 4445 C C . ALA A 1 553 ? -23.862 12.493 23.649 1.00 88.75 553 ALA A C 1
ATOM 4447 O O . ALA A 1 553 ? -23.031 12.706 22.763 1.00 88.75 553 ALA A O 1
ATOM 4448 N N . ILE A 1 554 ? -25.178 12.457 23.426 1.00 90.25 554 ILE A N 1
ATOM 4449 C CA . ILE A 1 554 ? -25.807 12.696 22.123 1.00 90.25 554 ILE A CA 1
ATOM 4450 C C . ILE A 1 554 ? -25.481 14.108 21.635 1.00 90.25 554 ILE A C 1
ATOM 4452 O O . ILE A 1 554 ? -25.043 14.279 20.499 1.00 90.25 554 ILE A O 1
ATOM 4456 N N . ASP A 1 555 ? -25.621 15.111 22.501 1.00 88.00 555 ASP A N 1
ATOM 4457 C CA . ASP A 1 555 ? -25.299 16.500 22.177 1.00 88.00 555 ASP A CA 1
ATOM 4458 C C . ASP A 1 555 ? -23.863 16.688 21.717 1.00 88.00 555 ASP A C 1
ATOM 4460 O O . ASP A 1 555 ? -23.613 17.294 20.672 1.00 88.00 555 ASP A O 1
ATOM 4464 N N . LYS A 1 556 ? -22.916 16.150 22.488 1.00 86.31 556 LYS A N 1
ATOM 4465 C CA . LYS A 1 556 ? -21.501 16.224 22.140 1.00 86.31 556 LYS A CA 1
ATOM 4466 C C . LYS A 1 556 ? -21.242 15.579 20.776 1.00 86.31 556 LYS A C 1
ATOM 4468 O O . LYS A 1 556 ? -20.571 16.179 19.941 1.00 86.31 556 LYS A O 1
ATOM 4473 N N . TYR A 1 557 ? -21.827 14.406 20.527 1.00 86.50 557 TYR A N 1
ATOM 4474 C CA . TYR A 1 557 ? -21.682 13.712 19.249 1.00 86.50 557 TYR A CA 1
ATOM 4475 C C . TYR A 1 557 ? -22.253 14.524 18.078 1.00 86.50 557 TYR A C 1
ATOM 4477 O O . TYR A 1 557 ? -21.601 14.640 17.040 1.00 86.50 557 TYR A O 1
ATOM 4485 N N . PHE A 1 558 ? -23.438 15.120 18.244 1.00 84.12 558 PHE A N 1
ATOM 4486 C CA . PHE A 1 558 ? -24.057 15.972 17.226 1.00 84.12 558 PHE A CA 1
ATOM 4487 C C . PHE A 1 558 ? -23.208 17.199 16.893 1.00 84.12 558 PHE A C 1
ATOM 4489 O O . PHE A 1 558 ? -23.104 17.565 15.723 1.00 84.12 558 PHE A O 1
ATOM 4496 N N . ILE A 1 559 ? -22.594 17.829 17.899 1.00 82.31 559 ILE A N 1
ATOM 4497 C CA . ILE A 1 559 ? -21.698 18.976 17.698 1.00 82.31 559 ILE A CA 1
ATOM 4498 C C . ILE A 1 559 ? -20.479 18.567 16.861 1.00 82.31 559 ILE A C 1
ATOM 4500 O O . ILE A 1 559 ? -20.071 19.307 15.965 1.00 82.31 559 ILE A O 1
ATOM 4504 N N . GLU A 1 560 ? -19.918 17.388 17.126 1.00 76.31 560 GLU A N 1
ATOM 4505 C CA . GLU A 1 560 ? -18.706 16.896 16.463 1.00 76.31 560 GLU A CA 1
ATOM 4506 C C . GLU A 1 560 ? -18.971 16.370 15.040 1.00 76.31 560 GLU A C 1
ATOM 4508 O O . GLU A 1 560 ? -18.198 16.663 14.126 1.00 76.31 560 GLU A O 1
ATOM 4513 N N . ASN A 1 561 ? -20.068 15.632 14.828 1.00 78.56 561 ASN A N 1
ATOM 4514 C CA . ASN A 1 561 ? -20.310 14.871 13.593 1.00 78.56 561 ASN A CA 1
ATOM 4515 C C . ASN A 1 561 ? -21.444 15.427 12.719 1.00 78.56 561 ASN A C 1
ATOM 4517 O O . ASN A 1 561 ? -21.572 15.020 11.568 1.00 78.56 561 ASN A O 1
ATOM 4521 N N . LYS A 1 562 ? -22.256 16.362 13.233 1.00 81.75 562 LYS A N 1
ATOM 4522 C CA . LYS A 1 562 ? -23.460 16.920 12.575 1.00 81.75 562 LYS A CA 1
ATOM 4523 C C . LYS A 1 562 ? -24.553 15.901 12.228 1.00 81.75 562 LYS A C 1
ATOM 4525 O O . LYS A 1 562 ? -25.539 16.257 11.588 1.00 81.75 562 LYS A O 1
ATOM 4530 N N . GLU A 1 563 ? -24.419 14.671 12.700 1.00 85.44 563 GLU A N 1
ATOM 4531 C CA . GLU A 1 563 ? -25.359 13.571 12.507 1.00 85.44 563 GLU A CA 1
ATOM 4532 C C . GLU A 1 563 ? -25.593 12.852 13.845 1.00 85.44 563 GLU A C 1
ATOM 4534 O O . GLU A 1 563 ? -24.743 12.940 14.735 1.00 85.44 563 GLU A O 1
ATOM 4539 N N . PRO A 1 564 ? -26.747 12.181 14.032 1.00 85.75 564 PRO A N 1
ATOM 4540 C CA . PRO A 1 564 ? -26.971 11.350 15.209 1.00 85.75 564 PRO A CA 1
ATOM 4541 C C . PRO A 1 564 ? -26.072 10.110 15.214 1.00 85.75 564 PRO A C 1
ATOM 4543 O O . PRO A 1 564 ? -25.862 9.526 14.152 1.00 85.75 564 PRO A O 1
ATOM 4546 N N . PRO A 1 565 ? -25.625 9.642 16.391 1.00 90.38 565 PRO A N 1
ATOM 4547 C CA . PRO A 1 565 ? -24.958 8.351 16.500 1.00 90.38 565 PRO A CA 1
ATOM 4548 C C . PRO A 1 565 ? -25.966 7.200 16.388 1.00 90.38 565 PRO A C 1
ATOM 4550 O O . PRO A 1 565 ? -27.120 7.340 16.799 1.00 90.38 565 PRO A O 1
ATOM 4553 N N . ALA A 1 566 ? -25.512 6.037 15.919 1.00 91.06 566 ALA A N 1
ATOM 4554 C CA . ALA A 1 566 ? -26.200 4.772 16.188 1.00 91.06 566 ALA A CA 1
ATOM 4555 C C . ALA A 1 566 ? -26.028 4.367 17.668 1.00 91.06 566 ALA A C 1
ATOM 4557 O O . ALA A 1 566 ? -25.092 4.818 18.339 1.00 91.06 566 ALA A O 1
ATOM 4558 N N . PHE A 1 567 ? -26.894 3.500 18.187 1.00 90.75 567 PHE A N 1
ATOM 4559 C CA . PHE A 1 567 ? -26.852 3.043 19.577 1.00 90.75 567 PHE A CA 1
ATOM 4560 C C . PHE A 1 567 ? -25.547 2.311 19.878 1.00 90.75 567 PHE A C 1
ATOM 4562 O O . PHE A 1 567 ? -24.804 2.696 20.779 1.00 90.75 567 PHE A O 1
ATOM 4569 N N . SER A 1 568 ? -25.213 1.316 19.059 1.00 86.44 568 SER A N 1
ATOM 4570 C CA . SER A 1 568 ? -23.958 0.563 19.134 1.00 86.44 568 SER A CA 1
ATOM 4571 C C . SER A 1 568 ? -22.717 1.465 19.076 1.00 86.44 568 SER A C 1
ATOM 4573 O O . SER A 1 568 ? -21.764 1.259 19.833 1.00 86.44 568 SER A O 1
ATOM 4575 N N . GLN A 1 569 ? -22.739 2.501 18.232 1.00 85.75 569 GLN A N 1
ATOM 4576 C CA . GLN A 1 569 ? -21.660 3.490 18.131 1.00 85.75 569 GLN A CA 1
ATOM 4577 C C . GLN A 1 569 ? -21.542 4.331 19.403 1.00 85.75 569 GLN A C 1
ATOM 4579 O O . GLN A 1 569 ? -20.437 4.512 19.920 1.00 85.75 569 GLN A O 1
ATOM 4584 N N . LEU A 1 570 ? -22.670 4.820 19.930 1.00 87.94 570 LEU A N 1
ATOM 4585 C CA . LEU A 1 570 ? -22.679 5.604 21.159 1.00 87.94 570 LEU A CA 1
ATOM 4586 C C . LEU A 1 570 ? -22.147 4.777 22.333 1.00 87.94 570 LEU A C 1
ATOM 4588 O O . LEU A 1 570 ? -21.288 5.263 23.065 1.00 87.94 570 LEU A O 1
ATOM 4592 N N . LEU A 1 571 ? -22.598 3.529 22.481 1.00 87.06 571 LEU A N 1
ATOM 4593 C CA . LEU A 1 571 ? -22.139 2.634 23.544 1.00 87.06 571 LEU A CA 1
ATOM 4594 C C . LEU A 1 571 ? -20.632 2.347 23.458 1.00 87.06 571 LEU A C 1
ATOM 4596 O O . LEU A 1 571 ? -19.962 2.291 24.487 1.00 87.06 571 LEU A O 1
ATOM 4600 N N . ALA A 1 572 ? -20.082 2.213 22.246 1.00 81.38 572 ALA A N 1
ATOM 4601 C CA . ALA A 1 572 ? -18.645 2.026 22.045 1.00 81.38 572 ALA A CA 1
ATOM 4602 C C . ALA A 1 572 ? -17.827 3.253 22.487 1.00 81.38 572 ALA A C 1
ATOM 4604 O O . ALA A 1 572 ? -16.749 3.113 23.066 1.00 81.38 572 ALA A O 1
ATOM 4605 N N . MET A 1 573 ? -18.330 4.458 22.204 1.00 78.12 573 MET A N 1
ATOM 4606 C CA . MET A 1 573 ? -17.647 5.718 22.517 1.00 78.12 573 MET A CA 1
ATOM 4607 C C . MET A 1 573 ? -17.838 6.167 23.967 1.00 78.12 573 MET A C 1
ATOM 4609 O O . MET A 1 573 ? -16.960 6.814 24.539 1.00 78.12 573 MET A O 1
ATOM 4613 N N . ARG A 1 574 ? -19.010 5.889 24.538 1.00 84.56 574 ARG A N 1
ATOM 4614 C CA . ARG A 1 574 ? -19.465 6.384 25.839 1.00 84.56 574 ARG A CA 1
ATOM 4615 C C . ARG A 1 574 ? -20.057 5.247 26.672 1.00 84.56 574 ARG A C 1
ATOM 4617 O O . ARG A 1 574 ? -21.237 5.290 27.007 1.00 84.56 574 ARG A O 1
ATOM 4624 N N . PRO A 1 575 ? -19.252 4.243 27.063 1.00 80.44 575 PRO A N 1
ATOM 4625 C CA . PRO A 1 575 ? -19.724 3.156 27.923 1.00 80.44 575 PRO A CA 1
ATOM 4626 C C . PRO A 1 575 ? -20.206 3.657 29.293 1.00 80.44 575 PRO A C 1
ATOM 4628 O O . PRO A 1 575 ? -20.940 2.970 29.993 1.00 80.44 575 PRO A O 1
ATOM 4631 N N . ASP A 1 576 ? -19.848 4.878 29.690 1.00 81.50 576 ASP A N 1
ATOM 4632 C CA . ASP A 1 576 ? -20.321 5.508 30.916 1.00 81.50 576 ASP A CA 1
ATOM 4633 C C . ASP A 1 576 ? -21.825 5.832 30.910 1.00 81.50 576 ASP A C 1
ATOM 4635 O O . ASP A 1 576 ? -22.399 5.925 31.998 1.00 81.50 576 ASP A O 1
ATOM 4639 N N . VAL A 1 577 ? -22.473 5.941 29.738 1.00 84.38 577 VAL A N 1
ATOM 4640 C CA . VAL A 1 577 ? -23.937 6.149 29.629 1.00 84.38 577 VAL A CA 1
ATOM 4641 C C . VAL A 1 577 ? -24.732 4.910 30.035 1.00 84.38 577 VAL A C 1
ATOM 4643 O O . VAL A 1 577 ? -25.903 5.019 30.386 1.00 84.38 577 VAL A O 1
ATOM 4646 N N . ILE A 1 578 ? -24.087 3.743 30.023 1.00 81.38 578 ILE A N 1
ATOM 4647 C CA . ILE A 1 578 ? -24.693 2.455 30.344 1.00 81.38 578 ILE A CA 1
ATOM 4648 C C . ILE A 1 578 ? -25.091 2.429 31.815 1.00 81.38 578 ILE A C 1
ATOM 4650 O O . ILE A 1 578 ? -24.242 2.602 32.692 1.00 81.38 578 ILE A O 1
ATOM 4654 N N . ALA A 1 579 ? -26.361 2.174 32.096 1.00 79.62 579 ALA A N 1
ATOM 4655 C CA . ALA A 1 579 ? -26.859 1.888 33.429 1.00 79.62 579 ALA A CA 1
ATOM 4656 C C . ALA A 1 579 ? -26.779 0.375 33.672 1.00 79.62 579 ALA A C 1
ATOM 4658 O O . ALA A 1 579 ? -27.489 -0.391 33.032 1.00 79.62 579 ALA A O 1
ATOM 4659 N N . ILE A 1 580 ? -25.899 -0.047 34.585 1.00 77.44 580 ILE A N 1
ATOM 4660 C CA . ILE A 1 580 ? -25.917 -1.414 35.114 1.00 77.44 580 ILE A CA 1
ATOM 4661 C C . ILE A 1 580 ? -26.812 -1.370 36.348 1.00 77.44 580 ILE A C 1
ATOM 4663 O O . ILE A 1 580 ? -26.407 -0.848 37.388 1.00 77.44 580 ILE A O 1
ATOM 4667 N N . ASP A 1 581 ? -28.043 -1.830 36.196 1.00 75.00 581 ASP A N 1
ATOM 4668 C CA . ASP A 1 581 ? -29.051 -1.812 37.246 1.00 75.00 581 ASP A CA 1
ATOM 4669 C C . ASP A 1 581 ? -29.076 -3.114 38.054 1.00 75.00 581 ASP A C 1
ATOM 4671 O O . ASP A 1 581 ? -28.376 -4.078 37.739 1.00 75.00 581 ASP A O 1
ATOM 4675 N N . GLU A 1 582 ? -29.851 -3.140 39.142 1.00 78.06 582 GLU A N 1
ATOM 4676 C CA . GLU A 1 582 ? -29.976 -4.348 39.965 1.00 78.06 582 GLU A CA 1
ATOM 4677 C C . GLU A 1 582 ? -30.546 -5.527 39.167 1.00 78.06 582 GLU A C 1
ATOM 4679 O O . GLU A 1 582 ? -30.161 -6.668 39.415 1.00 78.06 582 GLU A O 1
ATOM 4684 N N . GLU A 1 583 ? -31.420 -5.276 38.188 1.00 81.06 583 GLU A N 1
ATOM 4685 C CA . GLU A 1 583 ? -31.979 -6.328 37.337 1.00 81.06 583 GLU A CA 1
ATOM 4686 C C . GLU A 1 583 ? -30.879 -7.012 36.523 1.00 81.06 583 GLU A C 1
ATOM 4688 O O . GLU A 1 583 ? -30.746 -8.237 36.570 1.00 81.06 583 GLU A O 1
ATOM 4693 N N . MET A 1 584 ? -30.020 -6.235 35.867 1.00 81.81 584 MET A N 1
ATOM 4694 C CA . MET A 1 584 ? -28.889 -6.749 35.110 1.00 81.81 584 MET A CA 1
ATOM 4695 C C . MET A 1 584 ? -27.840 -7.403 36.016 1.00 81.81 584 MET A C 1
ATOM 4697 O O . MET A 1 584 ? -27.312 -8.469 35.679 1.00 81.81 584 MET A O 1
ATOM 4701 N N . LEU A 1 585 ? -27.532 -6.791 37.167 1.00 81.44 585 LEU A N 1
ATOM 4702 C CA . LEU A 1 585 ? -26.597 -7.351 38.150 1.00 81.44 585 LEU A CA 1
ATOM 4703 C C . LEU A 1 585 ? -27.050 -8.723 38.655 1.00 81.44 585 LEU A C 1
ATOM 4705 O O . LEU A 1 585 ? -26.205 -9.584 38.885 1.00 81.44 585 LEU A O 1
ATOM 4709 N N . ASN A 1 586 ? -28.361 -8.927 38.793 1.00 82.69 586 ASN A N 1
ATOM 4710 C CA . ASN A 1 586 ? -28.955 -10.189 39.227 1.00 82.69 586 ASN A CA 1
ATOM 4711 C C . ASN A 1 586 ? -29.221 -11.169 38.071 1.00 82.69 586 ASN A C 1
ATOM 4713 O O . ASN A 1 586 ? -29.457 -12.357 38.315 1.00 82.69 586 ASN A O 1
ATOM 4717 N N . PHE A 1 587 ? -29.230 -10.692 36.822 1.00 84.38 587 PHE A N 1
ATOM 4718 C CA . PHE A 1 587 ? -29.461 -11.525 35.645 1.00 84.38 587 PHE A CA 1
ATOM 4719 C C . PHE A 1 587 ? -28.203 -12.285 35.221 1.00 84.38 587 PHE A C 1
ATOM 4721 O O . PHE A 1 587 ? -28.281 -13.480 34.932 1.00 84.38 587 PHE A O 1
ATOM 4728 N N . ILE A 1 588 ? -27.051 -11.611 35.177 1.00 82.50 588 ILE A N 1
ATOM 4729 C CA . ILE A 1 588 ? -25.783 -12.231 34.779 1.00 82.50 588 ILE A CA 1
ATOM 4730 C C . ILE A 1 588 ? -25.017 -12.663 36.042 1.00 82.50 588 ILE A C 1
ATOM 4732 O O . ILE A 1 588 ? -24.795 -11.834 36.923 1.00 82.50 588 ILE A O 1
ATOM 4736 N N . PRO A 1 589 ? -24.573 -13.932 36.144 1.00 82.56 589 PRO A N 1
ATOM 4737 C CA . PRO A 1 589 ? -23.885 -14.472 37.323 1.00 82.56 589 PRO A CA 1
ATOM 4738 C C . PRO A 1 589 ? -22.422 -14.002 37.382 1.00 82.56 589 PRO A C 1
ATOM 4740 O O . PRO A 1 589 ? -21.473 -14.761 37.169 1.00 82.56 589 PRO A O 1
ATOM 4743 N N . TRP A 1 590 ? -22.217 -12.698 37.584 1.00 83.44 590 TRP A N 1
ATOM 4744 C CA . TRP A 1 590 ? -20.914 -12.061 37.418 1.00 83.44 590 TRP A CA 1
ATOM 4745 C C . TRP A 1 590 ? -19.828 -12.705 38.294 1.00 83.44 590 TRP A C 1
ATOM 4747 O O . TRP A 1 590 ? -18.703 -12.907 37.827 1.00 83.44 590 TRP A O 1
ATOM 4757 N N . LYS A 1 591 ? -20.134 -13.016 39.565 1.00 79.00 591 LYS A N 1
ATOM 4758 C CA . LYS A 1 591 ? -19.135 -13.472 40.555 1.00 79.00 591 LYS A CA 1
ATOM 4759 C C . LYS A 1 591 ? -18.606 -14.855 40.209 1.00 79.00 591 LYS A C 1
ATOM 4761 O O . LYS A 1 591 ? -17.397 -15.078 40.246 1.00 79.00 591 LYS A O 1
ATOM 4766 N N . GLU A 1 592 ? -19.509 -15.738 39.826 1.00 79.94 592 GLU A N 1
ATOM 4767 C CA . GLU A 1 592 ? -19.251 -17.114 39.436 1.00 79.94 592 GLU A CA 1
ATOM 4768 C C . GLU A 1 592 ? -18.453 -17.150 38.124 1.00 79.94 592 GLU A C 1
ATOM 4770 O O . GLU A 1 592 ? -17.447 -17.856 38.022 1.00 79.94 592 GLU A O 1
ATOM 4775 N N . LEU A 1 593 ? -18.808 -16.280 37.169 1.00 80.00 593 LEU A N 1
ATOM 4776 C CA . LEU A 1 593 ? -18.080 -16.096 35.908 1.00 80.00 593 LEU A CA 1
ATOM 4777 C C . LEU A 1 593 ? -16.647 -15.586 36.100 1.00 80.00 593 LEU A C 1
ATOM 4779 O O . LEU A 1 593 ? -15.766 -15.906 35.303 1.00 80.00 593 LEU A O 1
ATOM 4783 N N . LYS A 1 594 ? -16.391 -14.782 37.140 1.00 73.38 594 LYS A N 1
ATOM 4784 C CA . LYS A 1 594 ? -15.041 -14.297 37.472 1.00 73.38 594 LYS A CA 1
ATOM 4785 C C . LYS A 1 594 ? -14.156 -15.400 38.063 1.00 73.38 594 LYS A C 1
ATOM 4787 O O . LYS A 1 594 ? -12.941 -15.339 37.892 1.00 73.38 594 LYS A O 1
ATOM 4792 N N . GLN A 1 595 ? -14.743 -16.373 38.763 1.00 69.25 595 GLN A N 1
ATOM 4793 C CA . GLN A 1 595 ? -14.024 -17.442 39.470 1.00 69.25 595 GLN A CA 1
ATOM 4794 C C . GLN A 1 595 ? -13.838 -18.723 38.640 1.00 69.25 595 GLN A C 1
ATOM 4796 O O . GLN A 1 595 ? -13.225 -19.666 39.132 1.00 69.25 595 GLN A O 1
ATOM 4801 N N . SER A 1 596 ? -14.331 -18.759 37.395 1.00 62.69 596 SER A N 1
ATOM 4802 C CA . SER A 1 596 ? -14.307 -19.950 36.529 1.00 62.69 596 SER A CA 1
ATOM 4803 C C . SER A 1 596 ? -14.967 -21.183 37.175 1.00 62.69 596 SER A C 1
ATOM 4805 O O . SER A 1 596 ? -14.512 -22.306 36.970 1.00 62.69 596 SER A O 1
ATOM 4807 N N . GLY A 1 597 ? -16.006 -20.975 37.992 1.00 64.31 597 GLY A N 1
ATOM 4808 C CA . GLY A 1 597 ? -16.754 -22.050 38.654 1.00 64.31 597 GLY A CA 1
ATOM 4809 C C . GLY A 1 597 ? -17.898 -22.602 37.798 1.00 64.31 597 GLY A C 1
ATOM 4810 O O . GLY A 1 597 ? -18.359 -21.942 36.866 1.00 64.31 597 GLY A O 1
ATOM 4811 N N . GLU A 1 598 ? -18.386 -23.801 38.132 1.00 71.56 598 GLU A N 1
ATOM 4812 C CA . GLU A 1 598 ? -19.603 -24.353 37.524 1.00 71.56 598 GLU A CA 1
ATOM 4813 C C . GLU A 1 598 ? -20.822 -23.491 37.883 1.00 71.56 598 GLU A C 1
ATOM 4815 O O . GLU A 1 598 ? -21.104 -23.229 39.054 1.00 71.56 598 GLU A O 1
ATOM 4820 N N . LEU A 1 599 ? -21.553 -23.048 36.859 1.00 78.88 599 LEU A N 1
ATOM 4821 C CA . LEU A 1 599 ? -22.794 -22.300 37.032 1.00 78.88 599 LEU A CA 1
ATOM 4822 C C . LEU A 1 599 ? -23.937 -23.248 37.389 1.00 78.88 599 LEU A C 1
ATOM 4824 O O . LEU A 1 599 ? -24.058 -24.340 36.832 1.00 78.88 599 LEU A O 1
ATOM 4828 N N . ASN A 1 600 ? -24.834 -22.804 38.270 1.00 84.50 600 ASN A N 1
ATOM 4829 C CA . ASN A 1 600 ? -26.077 -23.535 38.492 1.00 84.50 600 ASN A CA 1
ATOM 4830 C C . ASN A 1 600 ? -26.950 -23.527 37.210 1.00 84.50 600 ASN A C 1
ATOM 4832 O O . ASN A 1 600 ? -26.773 -22.663 36.344 1.00 84.50 600 ASN A O 1
ATOM 4836 N N . PRO A 1 601 ? -27.930 -24.443 37.075 1.00 84.00 601 PRO A N 1
ATOM 4837 C CA . PRO A 1 601 ? -28.709 -24.574 35.840 1.00 84.00 601 PRO A CA 1
ATOM 4838 C C . PRO A 1 601 ? -29.448 -23.300 35.404 1.00 84.00 601 PRO A C 1
ATOM 4840 O O . PRO A 1 601 ? -29.560 -23.038 34.210 1.00 84.00 601 PRO A O 1
ATOM 4843 N N . LYS A 1 602 ? -29.932 -22.484 36.353 1.00 83.50 602 LYS A N 1
ATOM 4844 C CA . LYS A 1 602 ? -30.657 -21.239 36.041 1.00 83.50 602 LYS A CA 1
ATOM 4845 C C . LYS A 1 602 ? -29.720 -20.164 35.499 1.00 83.50 602 LYS A C 1
ATOM 4847 O O . LYS A 1 602 ? -30.063 -19.469 34.547 1.00 83.50 602 LYS A O 1
ATOM 4852 N N . ASP A 1 603 ? -28.542 -20.044 36.093 1.00 84.62 603 ASP A N 1
ATOM 4853 C CA . ASP A 1 603 ? -27.524 -19.086 35.676 1.00 84.62 603 ASP A CA 1
ATOM 4854 C C . ASP A 1 603 ? -26.894 -19.488 34.339 1.00 84.62 603 ASP A C 1
ATOM 4856 O O . ASP A 1 603 ? -26.655 -18.630 33.488 1.00 84.62 603 ASP A O 1
ATOM 4860 N N . SER A 1 604 ? -26.730 -20.793 34.105 1.00 84.69 604 SER A N 1
ATOM 4861 C CA . SER A 1 604 ? -26.342 -21.343 32.803 1.00 84.69 604 SER A CA 1
ATOM 4862 C C . SER A 1 604 ? -27.379 -21.021 31.716 1.00 84.69 604 SER A C 1
ATOM 4864 O O . SER A 1 604 ? -27.008 -20.555 30.639 1.00 84.69 604 SER A O 1
ATOM 4866 N N . GLU A 1 605 ? -28.679 -21.164 32.003 1.00 86.69 605 GLU A N 1
ATOM 4867 C CA . GLU A 1 605 ? -29.749 -20.812 31.056 1.00 86.69 605 GLU A CA 1
ATOM 4868 C C . GLU A 1 605 ? -29.747 -19.310 30.714 1.00 86.69 605 GLU A C 1
ATOM 4870 O O . GLU A 1 605 ? -29.860 -18.930 29.545 1.00 86.69 605 GLU A O 1
ATOM 4875 N N . ARG A 1 606 ? -29.598 -18.438 31.720 1.00 87.12 606 ARG A N 1
ATOM 4876 C CA . ARG A 1 606 ? -29.537 -16.978 31.520 1.00 87.12 606 ARG A CA 1
ATOM 4877 C C . ARG A 1 606 ? -28.320 -16.569 30.701 1.00 87.12 606 ARG A C 1
ATOM 4879 O O . ARG A 1 606 ? -28.459 -15.788 29.760 1.00 87.12 606 ARG A O 1
ATOM 4886 N N . LEU A 1 607 ? -27.151 -17.127 31.015 1.00 87.69 607 LEU A N 1
ATOM 4887 C CA . LEU A 1 607 ? -25.937 -16.905 30.236 1.00 87.69 607 LEU A CA 1
ATOM 4888 C C . LEU A 1 607 ? -26.109 -17.387 28.791 1.00 87.69 607 LEU A C 1
ATOM 4890 O O . LEU A 1 607 ? -25.734 -16.666 27.870 1.00 87.69 607 LEU A O 1
ATOM 4894 N N . GLY A 1 608 ? -26.742 -18.548 28.597 1.00 89.62 608 GLY A N 1
ATOM 4895 C CA . GLY A 1 608 ? -27.054 -19.108 27.282 1.00 89.62 608 GLY A CA 1
ATOM 4896 C C . GLY A 1 608 ? -27.875 -18.167 26.396 1.00 89.62 608 GLY A C 1
ATOM 4897 O O . GLY A 1 608 ? -27.648 -18.106 25.189 1.00 89.62 608 GLY A O 1
ATOM 4898 N N . LYS A 1 609 ? -28.785 -17.371 26.977 1.00 91.25 609 LYS A N 1
ATOM 4899 C CA . LYS A 1 609 ? -29.553 -16.351 26.234 1.00 91.25 609 LYS A CA 1
ATOM 4900 C C . LYS A 1 609 ? -28.646 -15.236 25.717 1.00 91.25 609 LYS A C 1
ATOM 4902 O O . LYS A 1 609 ? -28.721 -14.876 24.544 1.00 91.25 609 LYS A O 1
ATOM 4907 N N . ILE A 1 610 ? -27.749 -14.737 26.568 1.00 92.62 610 ILE A N 1
ATOM 4908 C CA . ILE A 1 610 ? -26.794 -13.683 26.203 1.00 92.62 610 ILE A CA 1
ATOM 4909 C C . ILE A 1 610 ? -25.809 -14.186 25.147 1.00 92.62 610 ILE A C 1
ATOM 4911 O O . ILE A 1 610 ? -25.653 -13.549 24.106 1.00 92.62 610 ILE A O 1
ATOM 4915 N N . THR A 1 611 ? -25.182 -15.345 25.363 1.00 93.44 611 THR A N 1
ATOM 4916 C CA . THR A 1 611 ? -24.214 -15.907 24.410 1.00 93.44 611 THR A CA 1
ATOM 4917 C C . THR A 1 611 ? -24.872 -16.266 23.080 1.00 93.44 611 THR A C 1
ATOM 4919 O O . THR A 1 611 ? -24.279 -16.022 22.031 1.00 93.44 611 THR A O 1
ATOM 4922 N N . SER A 1 612 ? -26.124 -16.737 23.081 1.00 94.06 612 SER A N 1
ATOM 4923 C CA . SER A 1 612 ? -26.888 -16.958 21.848 1.00 94.06 612 SER A CA 1
ATOM 4924 C C . SER A 1 612 ? -27.073 -15.670 21.037 1.00 94.06 612 SER A C 1
ATOM 4926 O O . SER A 1 612 ? -26.936 -15.706 19.813 1.00 94.06 612 SER A O 1
ATOM 4928 N N . ILE A 1 613 ? -27.358 -14.535 21.686 1.00 94.25 613 ILE A N 1
ATOM 4929 C CA . ILE A 1 613 ? -27.489 -13.239 20.999 1.00 94.25 613 ILE A CA 1
ATOM 4930 C C . ILE A 1 613 ? -26.129 -12.765 20.478 1.00 94.25 613 ILE A C 1
ATOM 4932 O O . ILE A 1 613 ? -26.036 -12.378 19.315 1.00 94.25 613 ILE A O 1
ATOM 4936 N N . LEU A 1 614 ? -25.061 -12.866 21.282 1.00 95.12 614 LEU A N 1
ATOM 4937 C CA . LEU A 1 614 ? -23.697 -12.544 20.838 1.00 95.12 614 LEU A CA 1
ATOM 4938 C C . LEU A 1 614 ? -23.321 -13.336 19.574 1.00 95.12 614 LEU A C 1
ATOM 4940 O O . LEU A 1 614 ? -22.784 -12.779 18.617 1.00 95.12 614 LEU A O 1
ATOM 4944 N N . LYS A 1 615 ? -23.646 -14.630 19.531 1.00 95.31 615 LYS A N 1
ATOM 4945 C CA . LYS A 1 615 ? -23.376 -15.477 18.365 1.00 95.31 615 LYS A CA 1
ATOM 4946 C C . LYS A 1 615 ? -24.187 -15.056 17.143 1.00 95.31 615 LYS A C 1
ATOM 4948 O O . LYS A 1 615 ? -23.624 -14.849 16.070 1.00 95.31 615 LYS A O 1
ATOM 4953 N N . LYS A 1 616 ? -25.507 -14.939 17.311 1.00 94.06 616 LYS A N 1
ATOM 4954 C CA . LYS A 1 616 ? -26.446 -14.707 16.207 1.00 94.06 616 LYS A CA 1
ATOM 4955 C C . LYS A 1 616 ? -26.320 -13.302 15.614 1.00 94.06 616 LYS A C 1
ATOM 4957 O O . LYS A 1 616 ? -26.367 -13.161 14.398 1.00 94.06 616 LYS A O 1
ATOM 4962 N N . GLU A 1 617 ? -26.151 -12.289 16.460 1.00 93.25 617 GLU A N 1
ATOM 4963 C CA . GLU A 1 617 ? -26.252 -10.881 16.055 1.00 93.25 617 GLU A CA 1
ATOM 4964 C C . GLU A 1 617 ? -24.887 -10.187 15.915 1.00 93.25 617 GLU A C 1
ATOM 4966 O O . GLU A 1 617 ? -24.781 -9.208 15.181 1.00 93.25 617 GLU A O 1
ATOM 4971 N N . LEU A 1 618 ? -23.837 -10.677 16.591 1.00 92.19 618 LEU A N 1
ATOM 4972 C CA . LEU A 1 618 ? -22.505 -10.047 16.595 1.00 92.19 618 LEU A CA 1
ATOM 4973 C C . LEU A 1 618 ? -21.384 -10.940 16.036 1.00 92.19 618 LEU A C 1
ATOM 4975 O O . LEU A 1 618 ? -20.238 -10.506 15.962 1.00 92.19 618 LEU A O 1
ATOM 4979 N N . GLY A 1 619 ? -21.693 -12.166 15.600 1.00 94.31 619 GLY A N 1
ATOM 4980 C CA . GLY A 1 619 ? -20.747 -13.031 14.882 1.00 94.31 619 GLY A CA 1
ATOM 4981 C C . GLY A 1 619 ? -19.724 -13.752 15.764 1.00 94.31 619 GLY A C 1
ATOM 4982 O O . GLY A 1 619 ? -18.712 -14.246 15.260 1.00 94.31 619 GLY A O 1
ATOM 4983 N N . TYR A 1 620 ? -19.966 -13.825 17.073 1.00 96.38 620 TYR A N 1
ATOM 4984 C CA . TYR A 1 620 ? -19.158 -14.627 17.992 1.00 96.38 620 TYR A CA 1
ATOM 4985 C C . TYR A 1 620 ? -19.396 -16.140 17.783 1.00 96.38 620 TYR A C 1
ATOM 4987 O O . TYR A 1 620 ? -20.469 -16.561 17.356 1.00 96.38 620 TYR A O 1
ATOM 4995 N N . CYS A 1 621 ? -18.407 -16.980 18.102 1.00 95.25 621 CYS A N 1
ATOM 4996 C CA . CYS A 1 621 ? -18.624 -18.413 18.346 1.00 95.25 621 CYS A CA 1
ATOM 4997 C C . CYS A 1 621 ? -18.812 -18.675 19.853 1.00 95.25 621 CYS A C 1
ATOM 4999 O O . CYS A 1 621 ? -18.739 -17.732 20.640 1.00 95.25 621 CYS A O 1
ATOM 5001 N N . ASP A 1 622 ? -19.041 -19.927 20.260 1.00 92.69 622 ASP A N 1
ATOM 5002 C CA . ASP A 1 622 ? -19.244 -20.289 21.674 1.00 92.69 622 ASP A CA 1
ATOM 5003 C C . ASP A 1 622 ? -18.085 -19.823 22.571 1.00 92.69 622 ASP A C 1
ATOM 5005 O O . ASP A 1 622 ? -18.298 -19.025 23.486 1.00 92.69 622 ASP A O 1
ATOM 5009 N N . ASP A 1 623 ? -16.848 -20.198 22.233 1.00 92.12 623 ASP A N 1
ATOM 5010 C CA . ASP A 1 623 ? -15.661 -19.844 23.027 1.00 92.12 623 ASP A CA 1
ATOM 5011 C C . ASP A 1 623 ? -15.450 -18.323 23.107 1.00 92.12 623 ASP A C 1
ATOM 5013 O O . ASP A 1 623 ? -15.111 -17.767 24.156 1.00 92.12 623 ASP A O 1
ATOM 5017 N N . CYS A 1 624 ? -15.655 -17.622 21.985 1.00 95.56 624 CYS A N 1
ATOM 5018 C CA . CYS A 1 624 ? -15.476 -16.175 21.926 1.00 95.56 624 CYS A CA 1
ATOM 5019 C C . CYS A 1 624 ? -16.576 -15.437 22.707 1.00 95.56 624 CYS A C 1
ATOM 5021 O O . CYS A 1 624 ? -16.270 -14.454 23.380 1.00 95.56 624 CYS A O 1
ATOM 5023 N N . ALA A 1 625 ? -17.828 -15.907 22.659 1.00 95.19 625 ALA A N 1
ATOM 5024 C CA . ALA A 1 625 ? -18.940 -15.307 23.395 1.00 95.19 625 ALA A CA 1
ATOM 5025 C C . ALA A 1 625 ? -18.741 -15.430 24.913 1.00 95.19 625 ALA A C 1
ATOM 5027 O O . ALA A 1 625 ? -18.920 -14.454 25.643 1.00 95.19 625 ALA A O 1
ATOM 5028 N N . GLU A 1 626 ? -18.301 -16.594 25.395 1.00 91.25 626 GLU A N 1
ATOM 5029 C CA . GLU A 1 626 ? -17.947 -16.755 26.807 1.00 91.25 626 GLU A CA 1
ATOM 5030 C C . GLU A 1 626 ? -16.793 -15.839 27.222 1.00 91.25 626 GLU A C 1
ATOM 5032 O O . GLU A 1 626 ? -16.834 -15.220 28.288 1.00 91.25 626 GLU A O 1
ATOM 5037 N N . SER A 1 627 ? -15.775 -15.719 26.366 1.00 93.50 627 SER A N 1
ATOM 5038 C CA . SER A 1 627 ? -14.614 -14.866 26.616 1.00 93.50 627 SER A CA 1
ATOM 5039 C C . SER A 1 627 ? -15.006 -13.396 26.813 1.00 93.50 627 SER A C 1
ATOM 5041 O O . SER A 1 627 ? -14.553 -12.749 27.760 1.00 93.50 627 SER A O 1
ATOM 5043 N N . VAL A 1 628 ? -15.917 -12.882 25.981 1.00 94.69 628 VAL A N 1
ATOM 5044 C CA . VAL A 1 628 ? -16.481 -11.525 26.099 1.00 94.69 628 VAL A CA 1
ATOM 5045 C C . VAL A 1 628 ? -17.188 -11.321 27.440 1.00 94.69 628 VAL A C 1
ATOM 5047 O O . VAL A 1 628 ? -16.976 -10.308 28.118 1.00 94.69 628 VAL A O 1
ATOM 5050 N N . VAL A 1 629 ? -18.004 -12.292 27.858 1.00 92.12 629 VAL A N 1
ATOM 5051 C CA . VAL A 1 629 ? -18.729 -12.215 29.131 1.00 92.12 629 VAL A CA 1
ATOM 5052 C C . VAL A 1 629 ? -17.762 -12.253 30.321 1.00 92.12 629 VAL A C 1
ATOM 5054 O O . VAL A 1 629 ? -17.914 -11.453 31.247 1.00 92.12 629 VAL A O 1
ATOM 5057 N N . ARG A 1 630 ? -16.728 -13.107 30.290 1.00 90.62 630 ARG A N 1
ATOM 5058 C CA . ARG A 1 630 ? -15.698 -13.177 31.346 1.00 90.62 630 ARG A CA 1
ATOM 5059 C C . ARG A 1 630 ? -14.884 -11.888 31.466 1.00 90.62 630 ARG A C 1
ATOM 5061 O O . ARG A 1 630 ? -14.604 -11.436 32.574 1.00 90.62 630 ARG A O 1
ATOM 5068 N N . ILE A 1 631 ? -14.525 -11.256 30.353 1.00 91.75 631 ILE A N 1
ATOM 5069 C CA . ILE A 1 631 ? -13.831 -9.958 30.387 1.00 91.75 631 ILE A CA 1
ATOM 5070 C C . ILE A 1 631 ? -14.725 -8.891 31.016 1.00 91.75 631 ILE A C 1
ATOM 5072 O O . ILE A 1 631 ? -14.279 -8.117 31.868 1.00 91.75 631 ILE A O 1
ATOM 5076 N N . THR A 1 632 ? -16.003 -8.885 30.643 1.00 90.06 632 THR A N 1
ATOM 5077 C CA . THR A 1 632 ? -16.981 -7.948 31.200 1.00 90.06 632 THR A CA 1
ATOM 5078 C C . THR A 1 632 ? -17.172 -8.176 32.701 1.00 90.06 632 THR A C 1
ATOM 5080 O O . THR A 1 632 ? -17.143 -7.214 33.468 1.00 90.06 632 THR A O 1
ATOM 5083 N N . SER A 1 633 ? -17.260 -9.429 33.162 1.00 87.56 633 SER A N 1
ATOM 5084 C CA . SER A 1 633 ? -17.415 -9.745 34.591 1.00 87.56 633 SER A CA 1
ATOM 5085 C C . SER A 1 633 ? -16.242 -9.239 35.438 1.00 87.56 633 SER A C 1
ATOM 5087 O O . SER A 1 633 ? -16.448 -8.674 36.516 1.00 87.56 633 SER A O 1
ATOM 5089 N N . ARG A 1 634 ? -15.007 -9.342 34.928 1.00 85.94 634 ARG A N 1
ATOM 5090 C CA . ARG A 1 634 ? -13.812 -8.783 35.584 1.00 85.94 634 ARG A CA 1
ATOM 5091 C C . ARG A 1 634 ? -13.862 -7.261 35.702 1.00 85.94 634 ARG A C 1
ATOM 5093 O O . ARG A 1 634 ? -13.300 -6.726 36.655 1.00 85.94 634 ARG A O 1
ATOM 5100 N N . ALA A 1 635 ? -14.494 -6.571 34.753 1.00 81.06 635 ALA A N 1
ATOM 5101 C CA . ALA A 1 635 ? -14.633 -5.117 34.771 1.00 81.06 635 ALA A CA 1
ATOM 5102 C C . ALA A 1 635 ? -15.747 -4.641 35.718 1.00 81.06 635 ALA A C 1
ATOM 5104 O O . ALA A 1 635 ? -15.565 -3.627 36.388 1.00 81.06 635 ALA A O 1
ATOM 5105 N N . VAL A 1 636 ? -16.863 -5.376 35.790 1.00 79.69 636 VAL A N 1
ATOM 5106 C CA . VAL A 1 636 ? -18.035 -5.027 36.614 1.00 79.69 636 VAL A CA 1
ATOM 5107 C C . VAL A 1 636 ? -17.792 -5.286 38.108 1.00 79.69 636 VAL A C 1
ATOM 5109 O O . VAL A 1 636 ? -18.220 -4.492 38.938 1.00 79.69 636 VAL A O 1
ATOM 5112 N N . ILE A 1 637 ? -17.071 -6.354 38.474 1.00 74.81 637 ILE A N 1
ATOM 5113 C CA . ILE A 1 637 ? -16.814 -6.745 39.880 1.00 74.81 637 ILE A CA 1
ATOM 5114 C C . ILE A 1 637 ? -15.474 -6.182 40.378 1.00 74.81 637 ILE A C 1
ATOM 5116 O O . ILE A 1 637 ? -14.668 -6.910 40.973 1.00 74.81 637 ILE A O 1
ATOM 5120 N N . LYS A 1 638 ? -15.165 -4.933 40.038 1.00 58.28 638 LYS A N 1
ATOM 5121 C CA . LYS A 1 638 ? -13.964 -4.259 40.542 1.00 58.28 638 LYS A CA 1
ATOM 5122 C C . LYS A 1 638 ? -14.196 -3.623 41.896 1.00 58.28 638 LYS A C 1
ATOM 5124 O O . LYS A 1 638 ? -15.261 -2.997 42.071 1.00 58.28 638 LYS A O 1
#

Sequence (638 aa):
MAETKKDINKLHSQTQSLFSGISFSDYLALVKEDSSIAEKSAQRLYRIISANYRKSGGLREYPFFKEGKYKIEGLFESLGRFVRGVYIVSKSYERGLVPLVLLIGPTGSGKTEISKILDKGLTEDLEKNPRFTFYFVDKDKEIYCPFNEDPLNLITTSNSLIPEELREKYSKYGGSNLCPACSKIYKRLVRKAAKRLEDNLREMKKENTSDIIASIEDENEIIYILDDIVRVIRLEPQIASVELVHKDFPDIFEDVLKKANRGILNIEIDDKAINTTPDTNYQLLLRLRDLKIPLRDGSIFSPDMVVLMYANTEMHEINKAAPLKDAIYPVFIRRNLSCTAEENILKKGELPFRHISPEALAILAKFAVGSRIDVNSTADLKKYLDAYEKYEYGKRLSEEETELIRKRVPEAAESKDGWKKGLSSRTLLFDLFNMARPDECLTLEHVEGYLEKRKEDSNFKTSAEVPLEALRNTALRDVILAYTVNSLGFDSTINDAEKLFSYYISLFKSKKFETKSKIQVVGVGEVPVQEEMERIARKLNVYKADGKVLDAAIDKYFIENKEPPAFSQLLAMRPDVIAIDEEMLNFIPWKELKQSGELNPKDSERLGKITSILKKELGYCDDCAESVVRITSRAVIK

Secondary structure (DSSP, 8-state):
--SHHHHHHTTSS----SSPPBPHHHHHHHHHH-GGGG--HHHHHHHHHTTT-EEETTEEE-HHHHSGGGPPSS-HHHHHHHHHHHHHHHHHGGGT---EEEEE--TTSSHHHHHHHHHHHHHHHHHHS--EEEEEEETTEEEE-TT---TTHHHH-TT-SS-HHHHHHHHTT---PPPHHHHHHHHHHHHHHHHHHHHHH-S---S-HHHHHTT---HHHHHHHHHHHEEEEEPPP-EEEEETT-TTHHHHHHHHHHHHTTEEEEEEE-TTTGGGS-HHHHHHHHHHHTT-EEPTTS-EE---EEEEEEESS-HHHHHHH-TTTTTEEEEE--S---HHHHHHHHHTT----S-B-TTHHHHHHHHHHHHTS--S-HHHHHHHHHHHHHHHTTPPPPHHHHHHHHHHS-SSS--SSSSSSS--HHHHHHHHHHH--TT--B-HHHHHHHHHHHHTSTTTHHHHHHHHHHHHHHHHHHHHHHHHHHHH-TT--HHHHHHHHHHHHHHHHHHHTS--SEEEETTTEEEEHHHHHHHHHHHTT--TTTTHHHHHHHHHHHHHHSSPPPHHHHHHH-GGG----HHHHHHS-HHHHHHTPPPPHHHHHHHHHHHHHHHHHH---HHHHHHHHHHHHHHHT-

InterPro domains:
  IPR013153 PrkA, AAA domain [PF08298] (22-375)
  IPR013153 PrkA, AAA domain [SM00763] (22-380)
  IPR027417 P-loop containing nucleoside triphosphate hydrolase [SSF52540] (86-377)
  IPR027417 P-loop containing nucleoside triphosphate hydrolase [SSF52540] (99-258)

=== Feature glossary ===
The record interleaves many kinds of information about one protein. Here is each kind framed as the question it answers.

Q: What are the backbone torsion angles?
A: φ (phi) and ψ (psi) are the two rotatable backbone dihedrals per residue: φ is the C(i-1)–N–Cα–C torsion, ψ is the N–Cα–C–N(i+1) torsion, both in degrees on (−180°, 180°]. α-helical residues cluster near (−60°, −45°); β-strand residues near (−120°, +130°). A Ramachandran plot is simply a scatter of (φ, ψ) for every residue.

Q: What is the amino-acid chain?
A: This is the polypeptide sequence — one letter per residue, N-terminus first. Length ranges from a few dozen residues for small domains to over a thousand for large multi-domain proteins.

Q: How mobile is each atom in the crystal?
A: For experimental (PDB) structures, the B-factor (temperature factor) quantifies the positional spread of each atom in the crystal — a combination of thermal vibration and static disorder — in units of Å². High B-factors mark flexible loops or poorly resolved regions; low B-factors mark the rigid, well-ordered core.

Q: Are the domains correctly placed relative to each other?
A: Predicted Aligned Error (PAE) is an AlphaFold confidence matrix: entry (i, j) is the expected error in the position of residue j, in ångströms, when the prediction is superimposed on the true structure at residue i. Low PAE within a block of residues means that block is internally rigid and well-predicted; high PAE between two blocks means their relative placement is uncertain even if each block individually is confident.

Q: How confident is the AlphaFold model at each residue?
A: pLDDT is the predicted lDDT-Cα score: AlphaFold's confidence that the local environment of each residue (all inter-atomic distances within 15 Å) is correctly placed. It is a per-residue number between 0 and 100, with higher meaning more reliable.

Q: What family and function is it annotated with?
A: Functional annotations link the protein to curated databases. InterPro entries identify conserved domains and families by matching the sequence against member-database signatures (Pfam, PROSITE, CDD, …). Gene Ontology (GO) terms describe molecular function, biological process, and cellular component in a controlled vocabulary. CATH places the structure in a hierarchical fold classification (Class/Architecture/Topology/Homologous-superfamily). The organism is the source species.

Q: How big and how compact is the whole molecule?
A: Three whole-structure scalars: the radius of gyration (RMS distance of Cα from centroid, in Å), the count of Cα–Cα contacts (pairs closer than 8 Å and separated by more than four residues in sequence — i.e. tertiary, not local, contacts), and the bounding-box dimensions. Together they distinguish compact globular folds from extended fibres or disordered chains.

Q: What known structures does this most resemble?
A: The Foldseek neighbor list gives the closest experimentally determined structures in the PDB, ranked by structural alignment. TM-score near 1 means near-identical fold; near 0.3 means only rough topology match. This is how one finds what a novel AlphaFold prediction most resembles in the solved-structure universe.

Q: Which residues are buried vs exposed?
A: SASA measures how much of the protein is reachable by solvent. It is computed by rolling a water-sized probe over the atomic surface and summing the exposed area (Å²). Per-residue SASA distinguishes core (buried, low SASA) from surface (exposed, high SASA) residues; total SASA is a whole-molecule size measure.

Q: Which residues are in helices, strands, or loops?
A: Eight-state secondary structure (DSSP): H is the canonical α-helix, G the tighter 3₁₀-helix, I the wider π-helix; E/B are β-structure, T and S are turns and bends, and '-' is everything else. DSSP derives these from the pattern of main-chain N–H···O=C hydrogen bonds, not from the sequence.

Q: Where is each backbone atom in 3D?
A: Structure coordinates are given as an mmCIF _atom_site loop: one row per atom with element, residue name, chain id, sequence number, and x/y/z position in Å. Only the four main-chain atoms per residue are included here; side chains are omitted to keep the record compact.

Q: What if only a Cα trace is available?
A: Three-state secondary structure (P-SEA) collapses the eight DSSP classes into helix (a), strand (b), and coil (c). P-SEA assigns these from Cα geometry alone — distances and angles — without requiring backbone oxygens, so it works on any Cα trace.

Q: What do the rendered images show?
A: The six renders are orthographic views along the three Cartesian axes in both directions. Representation (cartoon, sticks, or surface) and color scheme (sequence-rainbow or by-chain) vary across proteins so the training set covers all the common visualization conventions.

Q: What does the local fold look like, residue by residue?
A: Foldseek's 3Di representation compresses backbone geometry into a per-residue letter drawn from a learned twenty-state alphabet. It captures the tertiary interaction pattern around each residue — which residues are packed against it in space, regardless of where they are in sequence.

Q: What do the diagnostic plots show?
A: The contact map is a binary N×N matrix image: pixel (i, j) is dark where Cα_i and Cα_j are within 8 Å and |i−j|>4. Because the |i−j|>4 filter removes local helical contacts, off-diagonal stripes parallel to the main diagonal indicate parallel β-sheets; stripes perpendicular to it indicate antiparallel β-sheets. The Ramachandran plot scatters every residue's (φ, ψ) pair against the sterically allowed regions. The PAE heatmap renders the predicted-aligned-error matrix.